Protein AF-W1U7I4-F1 (afdb_monomer_lite)

Secondary structure (DSSP, 8-state):
-------S-----S---S--HHHHHTT-S-EEEEEEHHHHTTS-HHHHHHHHHHHHHTTTS--TTEEEEEE-HHHHHHHHHHHHHHHHHHHHHHHHTTT-SEEEE--HHHHHHHHHTT-HHHHHHTTHHHHHHHHIIIIIHHHHHHHHHHHHHHHHHHHHHHHHHHHHHHHHHHHHHHHHHHHHHHHHHHHHHHHHHHHHHHHHHHHHHHHHHHHHHHHHGGGGGGT--HHHIIIIIS-HHHHHHHHHHHHHHHHHHHHHHHHHHHHHH---SSTT------TTS---------TT--GGGGG-HHHHHHHHHHHTT--SHHHHHHHHHHHHHHHHHHHHHHHHHHHHHHHHHHHHHHHHHHHHHIIIIIHHHHHHHSS-GGGHHHHHHHHHHHHHHHSS-TTTS-HHHHTT--TT-HHHHHHHHTTS--

Foldseek 3Di:
DDDDDDDLPDPPDDDDDDDDPLRVVVVDLAEEAEDALVCLVPDDLVVVLCSVCVVCVSNPDADLGYEYEHEPVVVLCVVPNVVSVVVSVVSCCVRCVRRYNYYFYFYPPLCVVCVVVVPPVSNVVRRVVVVVVCCCVRRVVVVVVVVVVVLVVVLVVVLVVVVVVLVVVVVLLVVLLVLLVVLLVVLVVLLVVLLVVLLVVLVVLLVVLLVQLLVQLVVCLLVLQVVDDPVCCCCRRNVLVVSVVVVVVSLVVSLVVLVVSLVVSLVSLADDPDPPDGPPPPPPLDPQDSDQDCPPLPSVQLCPVVLVVLLCVLSVPSPHPVSCVVCSVVNSVSSSVSSVVSSVVVSVSNSVSSSVSSVVSSCSSCPRHNQVNSCVSPHGSVCSVVVVVVSVVVVVVSPPDPVPQDPCNSVVPPPPPPVVVVVVVVVVPD

InterPro domains:
  IPR027417 P-loop containing nucleoside triphosphate hydrolase [G3DSA:3.40.50.300] (1-150)
  IPR027417 P-loop containing nucleoside triphosphate hydrolase [SSF52540] (2-174)

Sequence (430 aa):
LLVDTPGLNQNFDSLKQIGDVDSYYHKADGVIWILDGNKISSQSPNTLLRELDDGLKNVGGVRENIIGVINRVDLLRNNGGQEAIDKVYNDAVKYFGNKFTKIIPISASEAYKGISNNDKNMIEKSGIDYLRKAIEQIFLSKADIVKGKAKEQGSNKLIKETKSILNDYKKKIDYYNKMYISKEANIKSSKENLINSIKEELSTLISNYLDEVNSRVEIYVDQLSNGEGIDFIKNTIYKVNEFESTRNSFIENKKLEIKNNTDTWENLCKISEYKYIQPKANKNYLSINVSINFNNIDTSAFFTPSAQGTLMSSLGNLIGKIGFLLRKNRIKQNLMRTIRIQCEDMEKQLIGEIESIINQNYENCILKILNVTFKNVLFDVNEVENVKLSIGNLEKYIDKTPTEHTFEEIVGISGKDEYLKKRLKKKIIT

Structure (mmCIF, N/CA/C/O backbone):
data_AF-W1U7I4-F1
#
_entry.id   AF-W1U7I4-F1
#
loop_
_atom_site.group_PDB
_atom_site.id
_atom_site.type_symbol
_atom_site.label_atom_id
_atom_site.label_alt_id
_atom_site.label_comp_id
_atom_site.label_asym_id
_atom_site.label_entity_id
_atom_site.label_seq_id
_atom_site.pdbx_PDB_ins_code
_atom_site.Cartn_x
_atom_site.Cartn_y
_atom_site.Cartn_z
_atom_site.occupancy
_atom_site.B_iso_or_equiv
_atom_site.auth_seq_id
_atom_site.auth_comp_id
_atom_site.auth_asym_id
_atom_site.auth_atom_id
_atom_site.pdbx_PDB_model_num
ATOM 1 N N . LEU A 1 1 ? -44.211 -7.440 44.721 1.00 61.38 1 LEU A N 1
ATOM 2 C CA . LEU A 1 1 ? -44.678 -8.822 44.953 1.00 61.38 1 LEU A CA 1
ATOM 3 C C . LEU A 1 1 ? -44.668 -9.041 46.458 1.00 61.38 1 LEU A C 1
ATOM 5 O O . LEU A 1 1 ? -43.642 -8.755 47.059 1.00 61.38 1 LEU A O 1
ATOM 9 N N . LEU A 1 2 ? -45.790 -9.435 47.060 1.00 73.50 2 LEU A N 1
ATOM 10 C CA . LEU A 1 2 ? -45.848 -9.824 48.473 1.00 73.50 2 LEU A CA 1
ATOM 11 C C . LEU A 1 2 ? -45.813 -11.353 48.524 1.00 73.50 2 LEU A C 1
ATOM 13 O O . LEU A 1 2 ? -46.531 -11.988 47.754 1.00 73.50 2 LEU A O 1
ATOM 17 N N . VAL A 1 3 ? -44.976 -11.921 49.385 1.00 71.25 3 VAL A N 1
ATOM 18 C CA . VAL A 1 3 ? -44.897 -13.368 49.608 1.00 71.25 3 VAL A CA 1
ATOM 19 C C . VAL A 1 3 ? -45.288 -13.617 51.057 1.00 71.25 3 VAL A C 1
ATOM 21 O O . VAL A 1 3 ? -44.676 -13.038 51.951 1.00 71.25 3 VAL A O 1
ATOM 24 N N . ASP A 1 4 ? -46.324 -14.423 51.269 1.00 74.69 4 ASP A N 1
ATOM 25 C CA . ASP A 1 4 ? -46.742 -14.874 52.597 1.00 74.69 4 ASP A CA 1
ATOM 26 C C . ASP A 1 4 ? -46.095 -16.233 52.891 1.00 74.69 4 ASP A C 1
ATOM 28 O O . ASP A 1 4 ? -46.073 -17.109 52.022 1.00 74.69 4 ASP A O 1
ATOM 32 N N . THR A 1 5 ? -45.532 -16.394 54.086 1.00 65.44 5 THR A N 1
ATOM 33 C CA . THR A 1 5 ? -44.780 -17.593 54.482 1.00 65.44 5 THR A CA 1
ATOM 34 C C . THR A 1 5 ? -45.510 -18.329 55.608 1.00 65.44 5 THR A C 1
ATOM 36 O O . THR A 1 5 ? -45.958 -17.672 56.551 1.00 65.44 5 THR A O 1
ATOM 39 N N . PRO A 1 6 ? -45.593 -19.674 55.581 1.00 58.81 6 PRO A N 1
ATOM 40 C CA . PRO A 1 6 ? -46.113 -20.455 56.705 1.00 58.81 6 PRO A CA 1
ATOM 41 C C . PRO A 1 6 ? -45.360 -20.147 58.013 1.00 58.81 6 PRO A C 1
ATOM 43 O O . PRO A 1 6 ? -44.170 -19.838 57.995 1.00 58.81 6 PRO A O 1
ATOM 46 N N . GLY A 1 7 ? -46.048 -20.216 59.158 1.00 54.28 7 GLY A N 1
ATOM 47 C CA . GLY A 1 7 ? -45.454 -19.913 60.467 1.00 54.28 7 GLY A CA 1
ATOM 48 C C . GLY A 1 7 ? -44.376 -20.916 60.907 1.00 54.28 7 GLY A C 1
ATOM 49 O O . GLY A 1 7 ? -44.435 -22.089 60.552 1.00 54.28 7 GLY A O 1
ATOM 50 N N . LEU A 1 8 ? -43.439 -20.460 61.748 1.00 54.53 8 LEU A N 1
ATOM 51 C CA . LEU A 1 8 ? -42.234 -21.198 62.177 1.00 54.53 8 LEU A CA 1
ATOM 52 C C . LEU A 1 8 ? -42.496 -22.522 62.929 1.00 54.53 8 LEU A C 1
ATOM 54 O O . LEU A 1 8 ? -41.610 -23.364 62.989 1.00 54.53 8 LEU A O 1
ATOM 58 N N . ASN A 1 9 ? -43.705 -22.737 63.461 1.00 43.84 9 ASN A N 1
ATOM 59 C CA . ASN A 1 9 ? -44.070 -23.930 64.240 1.00 43.84 9 ASN A CA 1
ATOM 60 C C . ASN A 1 9 ? -44.932 -24.923 63.442 1.00 43.84 9 ASN A C 1
ATOM 62 O O . ASN A 1 9 ? -45.977 -25.371 63.917 1.00 43.84 9 ASN A O 1
ATOM 66 N N . GLN A 1 10 ? -44.505 -25.276 62.231 1.00 38.62 10 GLN A N 1
ATOM 67 C CA . GLN A 1 10 ? -44.947 -26.517 61.594 1.00 38.62 10 GLN A CA 1
ATOM 68 C C . GLN A 1 10 ? -43.836 -27.549 61.785 1.00 38.62 10 GLN A C 1
ATOM 70 O O . GLN A 1 10 ? -42.788 -27.462 61.153 1.00 38.62 10 GLN A O 1
ATOM 75 N N . ASN A 1 11 ? -44.042 -28.490 62.712 1.00 34.09 11 ASN A N 1
ATOM 76 C CA . ASN A 1 11 ? -43.154 -29.634 62.899 1.00 34.09 11 ASN A CA 1
ATOM 77 C C . ASN A 1 11 ? -43.012 -30.369 61.558 1.00 34.09 11 ASN A C 1
ATOM 79 O O . ASN A 1 11 ? -43.956 -31.008 61.095 1.00 34.09 11 ASN A O 1
ATOM 83 N N . PHE A 1 12 ? -41.835 -30.251 60.943 1.00 33.47 12 PHE A N 1
ATOM 84 C CA . PHE A 1 12 ? -41.441 -30.967 59.736 1.00 33.47 12 PHE A CA 1
ATOM 85 C C . PHE A 1 12 ? -41.155 -32.432 60.075 1.00 33.47 12 PHE A C 1
ATOM 87 O O . PHE A 1 12 ? -40.003 -32.853 60.128 1.00 33.47 12 PHE A O 1
ATOM 94 N N . ASP A 1 13 ? -42.214 -33.211 60.281 1.00 32.53 13 ASP A N 1
ATOM 95 C CA . ASP A 1 13 ? -42.150 -34.649 60.060 1.00 32.53 13 ASP A CA 1
ATOM 96 C C . ASP A 1 13 ? -42.811 -34.967 58.722 1.00 32.53 13 ASP A C 1
ATOM 98 O O . ASP A 1 13 ? -44.011 -34.797 58.520 1.00 32.53 13 ASP A O 1
ATOM 102 N N . SER A 1 14 ? -41.974 -35.475 57.821 1.00 31.88 14 SER A N 1
ATOM 103 C CA . SER A 1 14 ? -42.287 -36.052 56.516 1.00 31.88 14 SER A CA 1
ATOM 104 C C . SER A 1 14 ? -42.722 -35.093 55.394 1.00 31.88 14 SER A C 1
ATOM 106 O O . SER A 1 14 ? -43.727 -34.400 55.452 1.00 31.88 14 SER A O 1
ATOM 108 N N . LEU A 1 15 ? -41.962 -35.201 54.297 1.00 29.47 15 LEU A N 1
ATOM 109 C CA . LEU A 1 15 ? -42.194 -34.687 52.943 1.00 29.47 15 LEU A CA 1
ATOM 110 C C . LEU A 1 15 ? -41.651 -33.282 52.647 1.00 29.47 15 LEU A C 1
ATOM 112 O O . LEU A 1 15 ? -42.245 -32.250 52.930 1.00 29.47 15 LEU A O 1
ATOM 116 N N . LYS A 1 16 ? -40.518 -33.302 51.931 1.00 38.47 16 LYS A N 1
ATOM 117 C CA . LYS A 1 16 ? -40.049 -32.269 51.004 1.00 38.47 16 LYS A CA 1
ATOM 118 C C . LYS A 1 16 ? -41.222 -31.693 50.196 1.00 38.47 16 LYS A C 1
ATOM 120 O O . LYS A 1 16 ? -41.529 -32.207 49.122 1.00 38.47 16 LYS A O 1
ATOM 125 N N . GLN A 1 17 ? -41.828 -30.606 50.657 1.00 32.44 17 GLN A N 1
ATOM 126 C CA . GLN A 1 17 ? -42.647 -29.742 49.818 1.00 32.44 17 GLN A CA 1
ATOM 127 C C . GLN A 1 17 ? -42.451 -28.269 50.194 1.00 32.44 17 GLN A C 1
ATOM 129 O O . GLN A 1 17 ? -42.859 -27.808 51.247 1.00 32.44 17 GLN A O 1
ATOM 134 N N . ILE A 1 18 ? -41.871 -27.564 49.216 1.00 35.06 18 ILE A N 1
ATOM 135 C CA . ILE A 1 18 ? -42.146 -26.175 48.835 1.00 35.06 18 ILE A CA 1
ATOM 136 C C . ILE A 1 18 ? -41.543 -25.095 49.748 1.00 35.06 18 ILE A C 1
ATOM 138 O O . ILE A 1 18 ? -42.190 -24.554 50.631 1.00 35.06 18 ILE A O 1
ATOM 142 N N . GLY A 1 19 ? -40.322 -24.689 49.383 1.00 40.84 19 GLY A N 1
ATOM 143 C CA . GLY A 1 19 ? -39.802 -23.341 49.622 1.00 40.84 19 GLY A CA 1
ATOM 144 C C . GLY A 1 19 ? -39.483 -23.036 51.077 1.00 40.84 19 GLY A C 1
ATOM 145 O O . GLY A 1 19 ? -40.225 -22.316 51.732 1.00 40.84 19 GLY A O 1
ATOM 146 N N . ASP A 1 20 ? -38.341 -23.544 51.532 1.00 49.66 20 ASP A N 1
ATOM 147 C CA . ASP A 1 20 ? -37.724 -23.193 52.809 1.00 49.66 20 ASP A CA 1
ATOM 148 C C . ASP A 1 20 ? -37.767 -21.670 53.029 1.00 49.66 20 ASP A C 1
ATOM 150 O O . ASP A 1 20 ? -37.500 -20.910 52.086 1.00 49.66 20 ASP A O 1
ATOM 154 N N . VAL A 1 21 ? -38.113 -21.215 54.237 1.00 50.75 21 VAL A N 1
ATOM 155 C CA . VAL A 1 21 ? -38.202 -19.783 54.609 1.00 50.75 21 VAL A CA 1
ATOM 156 C C . VAL A 1 21 ? -36.914 -19.037 54.214 1.00 50.75 21 VAL A C 1
ATOM 158 O O . VAL A 1 21 ? -36.960 -17.900 53.730 1.00 50.75 21 VAL A O 1
ATOM 161 N N . ASP A 1 22 ? -35.785 -19.744 54.270 1.00 53.12 22 ASP A N 1
ATOM 162 C CA . ASP A 1 22 ? -34.451 -19.330 53.829 1.00 53.12 22 ASP A CA 1
ATOM 163 C C . ASP A 1 22 ? -34.396 -18.895 52.348 1.00 53.12 22 ASP A C 1
ATOM 165 O O . ASP A 1 22 ? -33.741 -17.913 51.983 1.00 53.12 22 ASP A O 1
ATOM 169 N N . SER A 1 23 ? -35.132 -19.574 51.463 1.00 52.94 23 SER A N 1
ATOM 170 C CA . SER A 1 23 ? -35.111 -19.328 50.013 1.00 52.94 23 SER A CA 1
ATOM 171 C C . SER A 1 23 ? -35.822 -18.034 49.592 1.00 52.94 23 SER A C 1
ATOM 173 O O . SER A 1 23 ? -35.445 -17.420 48.584 1.00 52.94 23 SER A O 1
ATOM 175 N N . TYR A 1 24 ? -36.820 -17.598 50.367 1.00 58.03 24 TYR A N 1
ATOM 176 C CA . TYR A 1 24 ? -37.555 -16.351 50.139 1.00 58.03 24 TYR A CA 1
ATOM 177 C C . TYR A 1 24 ? -36.864 -15.162 50.794 1.00 58.03 24 TYR A C 1
ATOM 179 O O . TYR A 1 24 ? -36.788 -14.083 50.202 1.00 58.03 24 TYR A O 1
ATOM 187 N N . TYR A 1 25 ? -36.291 -15.374 51.977 1.00 57.78 25 TYR A N 1
ATOM 188 C CA . TYR A 1 25 ? -35.641 -14.318 52.736 1.00 57.78 25 TYR A CA 1
ATOM 189 C C . TYR A 1 25 ? -34.418 -13.732 52.011 1.00 57.78 25 TYR A C 1
ATOM 191 O O . TYR A 1 25 ? -34.221 -12.516 51.995 1.00 57.78 25 TYR A O 1
ATOM 199 N N . HIS A 1 26 ? -33.612 -14.561 51.333 1.00 57.84 26 HIS A N 1
ATOM 200 C CA . HIS A 1 26 ? -32.453 -14.071 50.576 1.00 57.84 26 HIS A CA 1
ATOM 201 C C . HIS A 1 26 ? -32.812 -13.240 49.336 1.00 57.84 26 HIS A C 1
ATOM 203 O O . HIS A 1 26 ? -31.989 -12.432 48.902 1.00 57.84 26 HIS A O 1
ATOM 209 N N . LYS A 1 27 ? -34.019 -13.414 48.784 1.00 58.88 27 LYS A N 1
ATOM 210 C CA . LYS A 1 27 ? -34.486 -12.744 47.558 1.00 58.88 27 LYS A CA 1
ATOM 211 C C . LYS A 1 27 ? -35.361 -11.515 47.824 1.00 58.88 27 LYS A C 1
ATOM 213 O O . LYS A 1 27 ? -35.691 -10.807 46.878 1.00 58.88 27 LYS A O 1
ATOM 218 N N . ALA A 1 28 ? -35.763 -11.279 49.072 1.00 67.19 28 ALA A N 1
ATOM 219 C CA . ALA A 1 28 ? -36.677 -10.201 49.425 1.00 67.19 28 ALA A CA 1
ATOM 220 C C . ALA A 1 28 ? -35.959 -8.845 49.559 1.00 67.19 28 ALA A C 1
ATOM 222 O O . ALA A 1 28 ? -34.928 -8.734 50.227 1.00 67.19 28 ALA A O 1
ATOM 223 N N . ASP A 1 29 ? -36.554 -7.794 48.982 1.00 68.06 29 ASP A N 1
ATOM 224 C CA . ASP A 1 29 ? -36.101 -6.401 49.142 1.00 68.06 29 ASP A CA 1
ATOM 225 C C . ASP A 1 29 ? -36.260 -5.903 50.599 1.00 68.06 29 ASP A C 1
ATOM 227 O O . ASP A 1 29 ? -35.503 -5.053 51.072 1.00 68.06 29 ASP A O 1
ATOM 231 N N . GLY A 1 30 ? -37.210 -6.476 51.345 1.00 76.56 30 GLY A N 1
ATOM 232 C CA . GLY A 1 30 ? -37.460 -6.207 52.759 1.00 76.56 30 GLY A CA 1
ATOM 233 C C . GLY A 1 30 ? -38.362 -7.267 53.387 1.00 76.56 30 GLY A C 1
ATOM 234 O O . GLY A 1 30 ? -39.098 -7.953 52.678 1.00 76.56 30 GLY A O 1
ATOM 235 N N . VAL A 1 31 ? -38.297 -7.409 54.712 1.00 79.31 31 VAL A N 1
ATOM 236 C CA . VAL A 1 31 ? -39.039 -8.433 55.467 1.00 79.31 31 VAL A CA 1
ATOM 237 C C . VAL A 1 31 ? -39.907 -7.769 56.532 1.00 79.31 31 VAL A C 1
ATOM 239 O O . VAL A 1 31 ? -39.433 -6.933 57.301 1.00 79.31 31 VAL A O 1
ATOM 242 N N . ILE A 1 32 ? -41.185 -8.146 56.589 1.00 85.38 32 ILE A N 1
ATOM 243 C CA . ILE A 1 32 ? -42.098 -7.760 57.670 1.00 85.38 32 ILE A CA 1
ATOM 244 C C . ILE A 1 32 ? -42.230 -8.958 58.600 1.00 85.38 32 ILE A C 1
ATOM 246 O O . ILE A 1 32 ? -42.748 -9.998 58.202 1.00 85.38 32 ILE A O 1
ATOM 250 N N . TRP A 1 33 ? -41.768 -8.808 59.835 1.00 82.81 33 TRP A N 1
ATOM 251 C CA . TRP A 1 33 ? -41.796 -9.870 60.828 1.00 82.81 33 TRP A CA 1
ATOM 252 C C . TRP A 1 33 ? -42.932 -9.644 61.821 1.00 82.81 33 TRP A C 1
ATOM 254 O O . TRP A 1 33 ? -42.900 -8.685 62.590 1.00 82.81 33 TRP A O 1
ATOM 264 N N . ILE A 1 34 ? -43.941 -10.514 61.820 1.00 84.81 34 ILE A N 1
ATOM 265 C CA . ILE A 1 34 ? -45.135 -10.347 62.656 1.00 84.81 34 ILE A CA 1
ATOM 266 C C . ILE A 1 34 ? -44.937 -11.046 64.005 1.00 84.81 34 ILE A C 1
ATOM 268 O O . ILE A 1 34 ? -44.731 -12.254 64.075 1.00 84.81 34 ILE A O 1
ATOM 272 N N . LEU A 1 35 ? -45.054 -10.277 65.083 1.00 82.88 35 LEU A N 1
ATOM 273 C CA . LEU A 1 35 ? -45.040 -10.727 66.469 1.00 82.88 35 LEU A CA 1
ATOM 274 C C . LEU A 1 35 ? -46.443 -10.589 67.063 1.00 82.88 35 LEU A C 1
ATOM 276 O O . LEU A 1 35 ? -47.118 -9.587 66.842 1.00 82.88 35 LEU A O 1
ATOM 280 N N . ASP A 1 36 ? -46.889 -11.566 67.845 1.00 80.25 36 ASP A N 1
ATOM 281 C CA . ASP A 1 36 ? -48.154 -11.457 68.578 1.00 80.25 36 ASP A CA 1
ATOM 282 C C . ASP A 1 36 ? -47.921 -10.721 69.907 1.00 80.25 36 ASP A C 1
ATOM 284 O O . ASP A 1 36 ? -47.208 -11.221 70.783 1.00 80.25 36 ASP A O 1
ATOM 288 N N . GLY A 1 37 ? -48.537 -9.546 70.069 1.00 75.00 37 GLY A N 1
ATOM 289 C CA . GLY A 1 37 ? -48.407 -8.731 71.276 1.00 75.00 37 GLY A CA 1
ATOM 290 C C . GLY A 1 37 ? -48.833 -9.451 72.559 1.00 75.00 37 GLY A C 1
ATOM 291 O O . GLY A 1 37 ? -48.194 -9.273 73.595 1.00 75.00 37 GLY A O 1
ATOM 292 N N . ASN A 1 38 ? -49.832 -10.339 72.489 1.00 72.50 38 ASN A N 1
ATOM 293 C CA . ASN A 1 38 ? -50.279 -11.120 73.648 1.00 72.50 38 ASN A CA 1
ATOM 294 C C . ASN A 1 38 ? -49.277 -12.220 74.034 1.00 72.50 38 ASN A C 1
ATOM 296 O O . ASN A 1 38 ? -49.175 -12.589 75.209 1.00 72.50 38 ASN A O 1
ATOM 300 N N . LYS A 1 39 ? -48.523 -12.760 73.066 1.00 71.19 39 LYS A N 1
ATOM 301 C CA . LYS A 1 39 ? -47.476 -13.761 73.339 1.00 71.19 39 LYS A CA 1
ATOM 302 C C . LYS A 1 39 ? -46.253 -13.129 73.990 1.00 71.19 39 LYS A C 1
ATOM 304 O O . LYS A 1 39 ? -45.729 -13.694 74.945 1.00 71.19 39 LYS A O 1
ATOM 309 N N . ILE A 1 40 ? -45.861 -11.932 73.546 1.00 69.38 40 ILE A N 1
ATOM 310 C CA . ILE A 1 40 ? -44.779 -11.163 74.183 1.00 69.38 40 ILE A CA 1
ATOM 311 C C . ILE A 1 40 ? -45.111 -10.887 75.657 1.00 69.38 40 ILE A C 1
ATOM 313 O O . ILE A 1 40 ? -44.241 -11.019 76.509 1.00 69.38 40 ILE A O 1
ATOM 317 N N . SER A 1 41 ? -46.375 -10.587 75.980 1.00 62.41 41 SER A N 1
ATOM 318 C CA . SER A 1 41 ? -46.791 -10.352 77.369 1.00 62.41 41 SER A CA 1
ATOM 319 C C . SER A 1 41 ? -46.895 -11.607 78.249 1.00 62.41 41 SER A C 1
ATOM 321 O O . SER A 1 41 ? -46.997 -11.463 79.465 1.00 62.41 41 SER A O 1
ATOM 323 N N . SER A 1 42 ? -46.923 -12.818 77.670 1.00 57.41 42 SER A N 1
ATOM 324 C CA . SER A 1 42 ? -47.275 -14.061 78.388 1.00 57.41 42 SER A CA 1
ATOM 325 C C . SER A 1 42 ? -46.204 -15.160 78.396 1.00 57.41 42 SER A C 1
ATOM 327 O O . SER A 1 42 ? -46.275 -16.050 79.242 1.00 57.41 42 SER A O 1
ATOM 329 N N . GLN A 1 43 ? -45.212 -15.131 77.501 1.00 59.28 43 GLN A N 1
ATOM 330 C CA . GLN A 1 43 ? -44.158 -16.152 77.426 1.00 59.28 43 GLN A CA 1
ATOM 331 C C . GLN A 1 43 ? -42.837 -15.705 78.064 1.00 59.28 43 GLN A C 1
ATOM 333 O O . GLN A 1 43 ? -42.531 -14.518 78.153 1.00 59.28 43 GLN A O 1
ATOM 338 N N . SER A 1 44 ? -42.016 -16.680 78.480 1.00 56.62 44 SER A N 1
ATOM 339 C CA . SER A 1 44 ? -40.659 -16.394 78.950 1.00 56.62 44 SER A CA 1
ATOM 340 C C . SER A 1 44 ? -39.811 -15.836 77.789 1.00 56.62 44 SER A C 1
ATOM 342 O O . SER A 1 44 ? -39.791 -16.451 76.716 1.00 56.62 44 SER A O 1
ATOM 344 N N . PRO A 1 45 ? -39.090 -14.714 77.972 1.00 56.66 45 PRO A N 1
ATOM 345 C CA . PRO A 1 45 ? -38.325 -14.060 76.906 1.00 56.66 45 PRO A CA 1
ATOM 346 C C . PRO A 1 45 ? -37.358 -14.993 76.168 1.00 56.66 45 PRO A C 1
ATOM 348 O O . PRO A 1 45 ? -37.168 -14.866 74.964 1.00 56.66 45 PRO A O 1
ATOM 351 N N . ASN A 1 46 ? -36.802 -15.981 76.872 1.00 55.41 46 ASN A N 1
ATOM 352 C CA . ASN A 1 46 ? -35.830 -16.933 76.335 1.00 55.41 46 ASN A CA 1
ATOM 353 C C . ASN A 1 46 ? -36.404 -17.851 75.244 1.00 55.41 46 ASN A C 1
ATOM 355 O O . ASN A 1 46 ? -35.662 -18.266 74.359 1.00 55.41 46 ASN A O 1
ATOM 359 N N . THR A 1 47 ? -37.699 -18.178 75.283 1.00 62.06 47 THR A N 1
ATOM 360 C CA . THR A 1 47 ? -38.321 -19.066 74.285 1.00 62.06 47 THR A CA 1
ATOM 361 C C . THR A 1 47 ? -38.566 -18.325 72.971 1.00 62.06 47 THR A C 1
ATOM 363 O O . THR A 1 47 ? -38.190 -18.819 71.913 1.00 62.06 47 THR A O 1
ATOM 366 N N . LEU A 1 48 ? -39.095 -17.099 73.054 1.00 61.72 48 LEU A N 1
ATOM 367 C CA . LEU A 1 48 ? -39.311 -16.208 71.906 1.00 61.72 48 LEU A CA 1
ATOM 368 C C . LEU A 1 48 ? -37.990 -15.762 71.264 1.00 61.72 48 LEU A C 1
ATOM 370 O O . LEU A 1 48 ? -37.884 -15.691 70.042 1.00 61.72 48 LEU A O 1
ATOM 374 N N . LEU A 1 49 ? -36.970 -15.489 72.087 1.00 60.19 49 LEU A N 1
ATOM 375 C CA . LEU A 1 49 ? -35.618 -15.181 71.621 1.00 60.19 49 LEU A CA 1
ATOM 376 C C . LEU A 1 49 ? -34.990 -16.361 70.881 1.00 60.19 49 LEU A C 1
ATOM 378 O O . LEU A 1 49 ? -34.349 -16.140 69.862 1.00 60.19 49 LEU A O 1
ATOM 382 N N . ARG A 1 50 ? -35.193 -17.598 71.354 1.00 62.72 50 ARG A N 1
ATOM 383 C CA . ARG A 1 50 ? -34.647 -18.794 70.703 1.00 62.72 50 ARG A CA 1
ATOM 384 C C . ARG A 1 50 ? -35.329 -19.085 69.367 1.00 62.72 50 ARG A C 1
ATOM 386 O O . ARG A 1 50 ? -34.625 -19.316 68.399 1.00 62.72 50 ARG A O 1
ATOM 393 N N . GLU A 1 51 ? -36.658 -18.993 69.284 1.00 63.69 51 GLU A N 1
ATOM 394 C CA . GLU A 1 51 ? -37.390 -19.145 68.010 1.00 63.69 51 GLU A CA 1
ATOM 395 C C . GLU A 1 51 ? -36.962 -18.089 66.974 1.00 63.69 51 GLU A C 1
ATOM 397 O O . GLU A 1 51 ? -36.779 -18.400 65.796 1.00 63.69 51 GLU A O 1
ATOM 402 N N . LEU A 1 52 ? -36.749 -16.844 67.414 1.00 63.94 52 LEU A N 1
ATOM 403 C CA . LEU A 1 52 ? -36.264 -15.771 66.550 1.00 63.94 52 LEU A CA 1
ATOM 404 C C . LEU A 1 52 ? -34.790 -15.961 66.159 1.00 63.94 52 LEU A C 1
ATOM 406 O O . LEU A 1 52 ? -34.447 -15.791 64.994 1.00 63.94 52 LEU A O 1
ATOM 410 N N . ASP A 1 53 ? -33.911 -16.294 67.106 1.00 62.72 53 ASP A N 1
ATOM 411 C CA . ASP A 1 53 ? -32.492 -16.522 66.825 1.00 62.72 53 ASP A CA 1
ATOM 412 C C . ASP A 1 53 ? -32.283 -17.756 65.948 1.00 62.72 53 ASP A C 1
ATOM 414 O O . ASP A 1 53 ? -31.423 -17.706 65.080 1.00 62.72 53 ASP A O 1
ATOM 418 N N . ASP A 1 54 ? -33.056 -18.828 66.110 1.00 64.12 54 ASP A N 1
ATOM 419 C CA . ASP A 1 54 ? -32.976 -20.011 65.248 1.00 64.12 54 ASP A CA 1
ATOM 420 C C . ASP A 1 54 ? -33.466 -19.682 63.826 1.00 64.12 54 ASP A C 1
ATOM 422 O O . ASP A 1 54 ? -32.802 -20.035 62.851 1.00 64.12 54 ASP A O 1
ATOM 426 N N . GLY A 1 55 ? -34.540 -18.891 63.696 1.00 62.03 55 GLY A N 1
ATOM 427 C CA . GLY A 1 55 ? -35.005 -18.371 62.406 1.00 62.03 55 GLY A CA 1
ATOM 428 C C . GLY A 1 55 ? -34.062 -17.352 61.745 1.00 62.03 55 GLY A C 1
ATOM 429 O O . GLY A 1 55 ? -34.074 -17.218 60.527 1.00 62.03 55 GLY A O 1
ATOM 430 N N . LEU A 1 56 ? -33.227 -16.637 62.513 1.00 58.03 56 LEU A N 1
ATOM 431 C CA . LEU A 1 56 ? -32.275 -15.635 61.997 1.00 58.03 56 LEU A CA 1
ATOM 432 C C . LEU A 1 56 ? -30.837 -16.170 61.825 1.00 58.03 56 LEU A C 1
ATOM 434 O O . LEU A 1 56 ? -30.089 -15.645 60.995 1.00 58.03 56 LEU A O 1
ATOM 438 N N . LYS A 1 57 ? -30.424 -17.196 62.585 1.00 55.12 57 LYS A N 1
ATOM 439 C CA . LYS A 1 57 ? -29.088 -17.828 62.517 1.00 55.12 57 LYS A CA 1
ATOM 440 C C . LYS A 1 57 ? -28.849 -18.527 61.185 1.00 55.12 57 LYS A C 1
ATOM 442 O O . LYS A 1 57 ? -27.739 -18.437 60.665 1.00 55.12 57 LYS A O 1
ATOM 447 N N . ASN A 1 58 ? -29.879 -19.144 60.610 1.00 48.97 58 ASN A N 1
ATOM 448 C CA . ASN A 1 58 ? -29.793 -19.808 59.304 1.00 48.97 58 ASN A CA 1
ATOM 449 C C . ASN A 1 58 ? -29.647 -18.819 58.131 1.00 48.97 58 ASN A C 1
ATOM 451 O O . ASN A 1 58 ? -29.326 -19.219 57.018 1.00 48.97 58 ASN A O 1
ATOM 455 N N . VAL A 1 59 ? -29.807 -17.512 58.383 1.00 48.81 59 VAL A N 1
ATOM 456 C CA . VAL A 1 59 ? -30.024 -16.500 57.337 1.00 48.81 59 VAL A CA 1
ATOM 457 C C . VAL A 1 59 ? -28.910 -15.436 57.261 1.00 48.81 59 VAL A C 1
ATOM 459 O O . VAL A 1 59 ? -28.992 -14.458 56.513 1.00 48.81 59 VAL A O 1
ATOM 462 N N . GLY A 1 60 ? -27.796 -15.648 57.972 1.00 42.00 60 GLY A N 1
ATOM 463 C CA . GLY A 1 60 ? -26.555 -14.889 57.760 1.00 42.00 60 GLY A CA 1
ATOM 464 C C . GLY A 1 60 ? -26.520 -13.478 58.364 1.00 42.00 60 GLY A C 1
ATOM 465 O O . GLY A 1 60 ? -25.804 -12.618 57.853 1.00 42.00 60 GLY A O 1
ATOM 466 N N . GLY A 1 61 ? -27.248 -13.238 59.460 1.00 49.88 61 GLY A N 1
ATOM 467 C CA . GLY A 1 61 ? -27.093 -12.045 60.304 1.00 49.88 61 GLY A CA 1
ATOM 468 C C . GLY A 1 61 ? -28.166 -10.958 60.147 1.00 49.88 61 GLY A C 1
ATOM 469 O O . GLY A 1 61 ? -29.077 -11.041 59.325 1.00 49.88 61 GLY A O 1
ATOM 470 N N . VAL A 1 62 ? -28.062 -9.928 60.995 1.00 50.50 62 VAL A N 1
ATOM 471 C CA . VAL A 1 62 ? -28.998 -8.793 61.079 1.00 50.50 62 VAL A CA 1
ATOM 472 C C . VAL A 1 62 ? -28.879 -7.931 59.821 1.00 50.50 62 VAL A C 1
ATOM 474 O O . VAL A 1 62 ? -27.852 -7.293 59.598 1.00 50.50 62 VAL A O 1
ATOM 477 N N . ARG A 1 63 ? -29.932 -7.888 58.999 1.00 55.75 63 ARG A N 1
ATOM 478 C CA . ARG A 1 63 ? -30.024 -6.969 57.856 1.00 55.75 63 ARG A CA 1
ATOM 479 C C . ARG A 1 63 ? -30.772 -5.693 58.246 1.00 55.75 63 ARG A C 1
ATOM 481 O O . ARG A 1 63 ? -31.751 -5.730 58.985 1.00 55.75 63 ARG A O 1
ATOM 488 N N . GLU A 1 64 ? -30.375 -4.563 57.665 1.00 61.75 64 GLU A N 1
ATOM 489 C CA . GLU A 1 64 ? -31.031 -3.254 57.834 1.00 61.75 64 GLU A CA 1
ATOM 490 C C . GLU A 1 64 ? -32.359 -3.102 57.048 1.00 61.75 64 GLU A C 1
ATOM 492 O O . GLU A 1 64 ? -32.695 -2.000 56.588 1.00 61.75 64 GLU A O 1
ATOM 497 N N . ASN A 1 65 ? -33.074 -4.204 56.803 1.00 70.19 65 ASN A N 1
ATOM 498 C CA . ASN A 1 65 ? -34.294 -4.239 55.994 1.00 70.19 65 ASN A CA 1
ATOM 499 C C . ASN A 1 65 ? -35.412 -5.115 56.592 1.00 70.19 65 ASN A C 1
ATOM 501 O O . ASN A 1 65 ? -36.285 -5.577 55.857 1.00 70.19 65 ASN A O 1
ATOM 505 N N . ILE A 1 66 ? -35.411 -5.325 57.914 1.00 79.94 66 ILE A N 1
ATOM 506 C CA . ILE A 1 66 ? -36.469 -6.063 58.622 1.00 79.94 66 ILE A CA 1
ATOM 507 C C . ILE A 1 66 ? -37.271 -5.096 59.493 1.00 79.94 66 ILE A C 1
ATOM 509 O O . ILE A 1 66 ? -36.702 -4.371 60.313 1.00 79.94 66 ILE A O 1
ATOM 513 N N . ILE A 1 67 ? -38.594 -5.103 59.347 1.00 86.69 67 ILE A N 1
ATOM 514 C CA . ILE A 1 67 ? -39.519 -4.359 60.207 1.00 86.69 67 ILE A CA 1
ATOM 515 C C . ILE A 1 67 ? -40.231 -5.357 61.119 1.00 86.69 67 ILE A C 1
ATOM 517 O O . ILE A 1 67 ? -40.969 -6.213 60.636 1.00 86.69 67 ILE A O 1
ATOM 521 N N . GLY A 1 68 ? -40.033 -5.233 62.429 1.00 87.12 68 GLY A N 1
ATOM 522 C CA . GLY A 1 68 ? -40.796 -5.969 63.433 1.00 87.12 68 GLY A CA 1
ATOM 523 C C . GLY A 1 68 ? -42.174 -5.339 63.620 1.00 87.12 68 GLY A C 1
ATOM 524 O O . GLY A 1 68 ? -42.296 -4.125 63.774 1.00 87.12 68 GLY A O 1
ATOM 525 N N . VAL A 1 69 ? -43.224 -6.147 63.610 1.00 91.19 69 VAL A N 1
ATOM 526 C CA . VAL A 1 69 ? -44.612 -5.694 63.703 1.00 91.19 69 VAL A CA 1
ATOM 527 C C . VAL A 1 69 ? -45.289 -6.395 64.864 1.00 91.19 69 VAL A C 1
ATOM 529 O O . VAL A 1 69 ? -45.562 -7.586 64.789 1.00 91.19 69 VAL A O 1
ATOM 532 N N . ILE A 1 70 ? -45.587 -5.659 65.932 1.00 90.12 70 ILE A N 1
ATOM 533 C CA . ILE A 1 70 ? -46.332 -6.193 67.076 1.00 90.12 70 ILE A CA 1
ATOM 534 C C . ILE A 1 70 ? -47.814 -6.091 66.734 1.00 90.12 70 ILE A C 1
ATOM 536 O O . ILE A 1 70 ? -48.387 -5.008 66.782 1.00 90.12 70 ILE A O 1
ATOM 540 N N . ASN A 1 71 ? -48.429 -7.198 66.342 1.00 88.38 71 ASN A N 1
ATOM 541 C CA . ASN A 1 71 ? -49.835 -7.256 65.968 1.00 88.38 71 ASN A CA 1
ATOM 542 C C . ASN A 1 71 ? -50.732 -7.541 67.188 1.00 88.38 71 ASN A C 1
ATOM 544 O O . ASN A 1 71 ? -50.259 -8.004 68.227 1.00 88.38 71 ASN A O 1
ATOM 548 N N . ARG A 1 72 ? -52.044 -7.322 67.028 1.00 88.06 72 ARG A N 1
ATOM 549 C CA . ARG A 1 72 ? -53.098 -7.529 68.045 1.00 88.06 72 ARG A CA 1
ATOM 550 C C . ARG A 1 72 ? -53.039 -6.568 69.235 1.00 88.06 72 ARG A C 1
ATOM 552 O O . ARG A 1 72 ? -53.495 -6.892 70.331 1.00 88.06 72 ARG A O 1
ATOM 559 N N . VAL A 1 73 ? -52.521 -5.358 69.028 1.00 88.38 73 VAL A N 1
ATOM 560 C CA . VAL A 1 73 ? -52.448 -4.333 70.088 1.00 88.38 73 VAL A CA 1
ATOM 561 C C . VAL A 1 73 ? -53.826 -3.867 70.560 1.00 88.38 73 VAL A C 1
ATOM 563 O O . VAL A 1 73 ? -53.939 -3.335 71.657 1.00 88.38 73 VAL A O 1
ATOM 566 N N . ASP A 1 74 ? -54.883 -4.095 69.777 1.00 87.62 74 ASP A N 1
ATOM 567 C CA . ASP A 1 74 ? -56.267 -3.877 70.199 1.00 87.62 74 ASP A CA 1
ATOM 568 C C . ASP A 1 74 ? -56.632 -4.721 71.425 1.00 87.62 74 ASP A C 1
ATOM 570 O O . ASP A 1 74 ? -57.280 -4.216 72.339 1.00 87.62 74 ASP A O 1
ATOM 574 N N . LEU A 1 75 ? -56.146 -5.963 71.498 1.00 86.12 75 LEU A N 1
ATOM 575 C CA . LEU A 1 75 ? -56.386 -6.848 72.638 1.00 86.12 75 LEU A CA 1
ATOM 576 C C . LEU A 1 75 ? -55.619 -6.386 73.882 1.00 86.12 75 LEU A C 1
ATOM 578 O O . LEU A 1 75 ? -56.176 -6.377 74.977 1.00 86.12 75 LEU A O 1
ATOM 582 N N . LEU A 1 76 ? -54.376 -5.931 73.708 1.00 84.88 76 LEU A N 1
ATOM 583 C CA . LEU A 1 76 ? -53.584 -5.338 74.791 1.00 84.88 76 LEU A CA 1
ATOM 584 C C . LEU A 1 76 ? -54.250 -4.068 75.330 1.00 84.88 76 LEU A C 1
ATOM 586 O O . LEU A 1 76 ? -54.384 -3.899 76.541 1.00 84.88 76 LEU A O 1
ATOM 590 N N . ARG A 1 77 ? -54.736 -3.214 74.423 1.00 88.75 77 ARG A N 1
ATOM 591 C CA . ARG A 1 77 ? -55.426 -1.970 74.770 1.00 88.75 77 ARG A CA 1
ATOM 592 C C . ARG A 1 77 ? -56.691 -2.224 75.577 1.00 88.75 77 ARG A C 1
ATOM 594 O O . ARG A 1 77 ? -56.948 -1.514 76.542 1.00 88.75 77 ARG A O 1
ATOM 601 N N . ASN A 1 78 ? -57.465 -3.232 75.183 1.00 84.44 78 ASN A N 1
ATOM 602 C CA . ASN A 1 78 ? -58.711 -3.585 75.858 1.00 84.44 78 ASN A CA 1
ATOM 603 C C . ASN A 1 78 ? -58.469 -4.179 77.255 1.00 84.44 78 ASN A C 1
ATOM 605 O O . ASN A 1 78 ? -59.305 -4.001 78.133 1.00 84.44 78 ASN A O 1
ATOM 609 N N . ASN A 1 79 ? -57.331 -4.849 77.467 1.00 79.00 79 ASN A N 1
ATOM 610 C CA . ASN A 1 79 ? -57.021 -5.540 78.721 1.00 79.00 79 ASN A CA 1
ATOM 611 C C . ASN A 1 79 ? -56.209 -4.698 79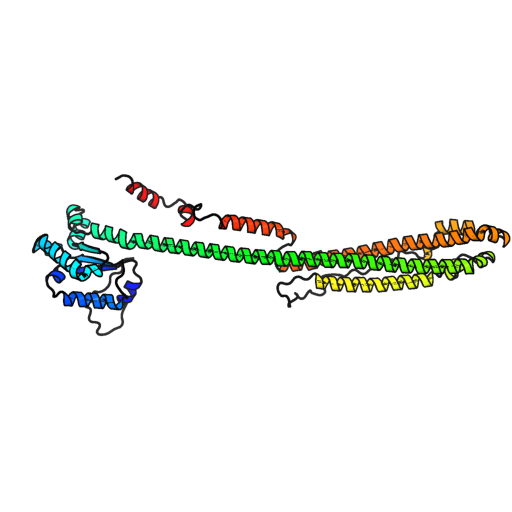.720 1.00 79.00 79 ASN A C 1
ATOM 613 O O . ASN A 1 79 ? -56.241 -4.987 80.913 1.00 79.00 79 ASN A O 1
ATOM 617 N N . GLY A 1 80 ? -55.471 -3.682 79.264 1.00 77.25 80 GLY A N 1
ATOM 618 C CA . GLY A 1 80 ? -54.591 -2.892 80.136 1.00 77.25 80 GLY A CA 1
ATOM 619 C C . GLY A 1 80 ? -54.232 -1.502 79.611 1.00 77.25 80 GLY A C 1
ATOM 620 O O . GLY A 1 80 ? -53.233 -0.926 80.034 1.00 77.25 80 GLY A O 1
ATOM 621 N N . GLY A 1 81 ? -55.021 -0.958 78.680 1.00 86.25 81 GLY A N 1
ATOM 622 C CA . GLY A 1 81 ? -54.845 0.401 78.171 1.00 86.25 81 GLY A CA 1
ATOM 623 C C . GLY A 1 81 ? -53.530 0.621 77.417 1.00 86.25 81 GLY A C 1
ATOM 624 O O . GLY A 1 81 ? -52.939 -0.305 76.859 1.00 86.25 81 GLY A O 1
ATOM 625 N N . GLN A 1 82 ? -53.084 1.878 77.370 1.00 84.19 82 GLN A N 1
ATOM 626 C CA . GLN A 1 82 ? -51.847 2.261 76.683 1.00 84.19 82 GLN A CA 1
ATOM 627 C C . GLN A 1 82 ? -50.599 1.718 77.396 1.00 84.19 82 GLN A C 1
ATOM 629 O O . GLN A 1 82 ? -49.659 1.297 76.731 1.00 84.19 82 GLN A O 1
ATOM 634 N N . GLU A 1 83 ? -50.625 1.616 78.728 1.00 84.69 83 GLU A N 1
ATOM 635 C CA . GLU A 1 83 ? -49.512 1.083 79.525 1.00 84.69 83 GLU A CA 1
ATOM 636 C C . GLU A 1 83 ? -49.163 -0.364 79.147 1.00 84.69 83 GLU A C 1
ATOM 638 O O . GLU A 1 83 ? -47.988 -0.726 79.072 1.00 84.69 83 GLU A O 1
ATOM 643 N N . ALA A 1 84 ? -50.170 -1.193 78.842 1.00 83.25 84 ALA A N 1
ATOM 644 C CA . ALA A 1 84 ? -49.948 -2.558 78.371 1.00 83.25 84 ALA A CA 1
ATOM 645 C C . ALA A 1 84 ? -49.273 -2.600 76.990 1.00 83.25 84 ALA A C 1
ATOM 647 O O . ALA A 1 84 ? -48.406 -3.443 76.754 1.00 83.25 84 ALA A O 1
ATOM 648 N N . ILE A 1 85 ? -49.638 -1.681 76.090 1.00 84.56 85 ILE A N 1
ATOM 649 C CA . ILE A 1 85 ? -48.995 -1.553 74.776 1.00 84.56 85 ILE A CA 1
ATOM 650 C C . ILE A 1 85 ? -47.545 -1.099 74.948 1.00 84.56 85 ILE A C 1
ATOM 652 O O . ILE A 1 85 ? -46.651 -1.706 74.360 1.00 84.56 85 ILE A O 1
ATOM 656 N N . ASP A 1 86 ? -47.306 -0.077 75.769 1.00 85.75 86 ASP A N 1
ATOM 657 C CA . ASP A 1 86 ? -45.975 0.491 75.988 1.00 85.75 86 ASP A CA 1
ATOM 658 C C . ASP A 1 86 ? -45.041 -0.526 76.648 1.00 85.75 86 ASP A C 1
ATOM 660 O O . ASP A 1 86 ? -43.884 -0.655 76.252 1.00 85.75 86 ASP A O 1
ATOM 664 N N . LYS A 1 87 ? -45.551 -1.317 77.599 1.00 84.25 87 LYS A N 1
ATOM 665 C CA . LYS A 1 87 ? -44.804 -2.422 78.207 1.00 84.25 87 LYS A CA 1
ATOM 666 C C . LYS A 1 87 ? -44.384 -3.454 77.162 1.00 84.25 87 LYS A C 1
ATOM 668 O O . LYS A 1 87 ? -43.202 -3.768 77.066 1.00 84.25 87 LYS A O 1
ATOM 673 N N . VAL A 1 88 ? -45.324 -3.937 76.347 1.00 83.38 88 VAL A N 1
ATOM 674 C CA . VAL A 1 88 ? -45.038 -4.928 75.295 1.00 83.38 88 VAL A CA 1
ATOM 675 C C . VAL A 1 88 ? -44.097 -4.365 74.229 1.00 83.38 88 VAL A C 1
ATOM 677 O O . VAL A 1 88 ? -43.213 -5.075 73.752 1.00 83.38 88 VAL A O 1
ATOM 680 N N . TYR A 1 89 ? -44.245 -3.090 73.871 1.00 86.50 89 TYR A N 1
ATOM 681 C CA . TYR A 1 89 ? -43.335 -2.406 72.960 1.00 86.50 89 TYR A CA 1
ATOM 682 C C . TYR A 1 89 ? -41.921 -2.312 73.541 1.00 86.50 89 TYR A C 1
ATOM 684 O O . TYR A 1 89 ? -40.961 -2.677 72.866 1.00 86.50 89 TYR A O 1
ATOM 692 N N . ASN A 1 90 ? -41.782 -1.888 74.798 1.00 85.44 90 ASN A N 1
ATOM 693 C CA . ASN A 1 90 ? -40.491 -1.787 75.475 1.00 85.44 90 ASN A CA 1
ATOM 694 C C . ASN A 1 90 ? -39.826 -3.156 75.637 1.00 85.44 90 ASN A C 1
ATOM 696 O O . ASN A 1 90 ? -38.623 -3.275 75.412 1.00 85.44 90 ASN A O 1
ATOM 700 N N . ASP A 1 91 ? -40.600 -4.195 75.951 1.00 81.38 91 ASP A N 1
ATOM 701 C CA . ASP A 1 91 ? -40.117 -5.574 75.979 1.00 81.38 91 ASP A CA 1
ATOM 702 C C . ASP A 1 91 ? -39.639 -6.009 74.585 1.00 81.38 91 ASP A C 1
ATOM 704 O O . ASP A 1 91 ? -38.529 -6.517 74.438 1.00 81.38 91 ASP A O 1
ATOM 708 N N . ALA A 1 92 ? -40.406 -5.732 73.529 1.00 81.00 92 ALA A N 1
ATOM 709 C CA . ALA A 1 92 ? -39.999 -6.043 72.162 1.00 81.00 92 ALA A CA 1
ATOM 710 C C . ALA A 1 92 ? -38.732 -5.285 71.729 1.00 81.00 92 ALA A C 1
ATOM 712 O O . ALA A 1 92 ? -37.863 -5.864 71.082 1.00 81.00 92 ALA A O 1
ATOM 713 N N . VAL A 1 93 ? -38.584 -4.012 72.102 1.00 83.94 93 VAL A N 1
ATOM 714 C CA . VAL A 1 93 ? -37.363 -3.230 71.848 1.00 83.94 93 VAL A CA 1
ATOM 715 C C . VAL A 1 93 ? -36.184 -3.798 72.636 1.00 83.94 93 VAL A C 1
ATOM 717 O O . VAL A 1 93 ? -35.101 -3.964 72.076 1.00 83.94 93 VAL A O 1
ATOM 720 N N . LYS A 1 94 ? -36.388 -4.151 73.907 1.00 81.06 94 LYS A N 1
ATOM 721 C CA . LYS A 1 94 ? -35.358 -4.739 74.771 1.00 81.06 94 LYS A CA 1
ATOM 722 C C . LYS A 1 94 ? -34.850 -6.076 74.232 1.00 81.06 94 LYS A C 1
ATOM 724 O O . LYS A 1 94 ? -33.647 -6.317 74.264 1.00 81.06 94 LYS A O 1
ATOM 729 N N . TYR A 1 95 ? -35.747 -6.937 73.757 1.00 74.94 95 TYR A N 1
ATOM 730 C CA . TYR A 1 95 ? -35.394 -8.281 73.294 1.00 74.94 95 TYR A CA 1
ATOM 731 C C . TYR A 1 95 ? -34.995 -8.327 71.814 1.00 74.94 95 TYR A C 1
ATOM 733 O O . TYR A 1 95 ? -34.150 -9.135 71.441 1.00 74.94 95 TYR A O 1
ATOM 741 N N . PHE A 1 96 ? -35.562 -7.462 70.969 1.00 74.62 96 PHE A N 1
ATOM 742 C CA . PHE A 1 96 ? -35.451 -7.578 69.510 1.00 74.62 96 PHE A CA 1
ATOM 743 C C . PHE A 1 96 ? -34.980 -6.302 68.800 1.00 74.62 96 PHE A C 1
ATOM 745 O O . PHE A 1 96 ? -34.838 -6.295 67.576 1.00 74.62 96 PHE A O 1
ATOM 752 N N . GLY A 1 97 ? -34.718 -5.214 69.528 1.00 74.62 97 GLY A N 1
ATOM 753 C CA . GLY A 1 97 ? -34.353 -3.918 68.945 1.00 74.62 97 GLY A CA 1
ATOM 754 C C . GLY A 1 97 ? -33.052 -3.931 68.139 1.00 74.62 97 GLY A C 1
ATOM 755 O O . GLY A 1 97 ? -32.891 -3.127 67.230 1.00 74.62 97 GLY A O 1
ATOM 756 N N . ASN A 1 98 ? -32.146 -4.873 68.413 1.00 73.38 98 ASN A N 1
ATOM 757 C CA . ASN A 1 98 ? -30.928 -5.083 67.626 1.00 73.38 98 ASN A CA 1
ATOM 758 C C . ASN A 1 98 ? -31.129 -6.001 66.406 1.00 73.38 98 ASN A C 1
ATOM 760 O O . ASN A 1 98 ? -30.198 -6.158 65.622 1.00 73.38 98 ASN A O 1
ATOM 764 N N . LYS A 1 99 ? -32.301 -6.632 66.253 1.00 72.88 99 LYS A N 1
ATOM 765 C CA . LYS A 1 99 ? -32.632 -7.529 65.133 1.00 72.88 99 LYS A CA 1
ATOM 766 C C . LYS A 1 99 ? -33.483 -6.844 64.069 1.00 72.88 99 LYS A C 1
ATOM 768 O O . LYS A 1 99 ? -33.413 -7.221 62.904 1.00 72.88 99 LYS A O 1
ATOM 773 N N . PHE A 1 100 ? -34.279 -5.850 64.455 1.00 81.50 100 PHE A N 1
ATOM 774 C CA . PHE A 1 100 ? -35.177 -5.136 63.553 1.00 81.50 100 PHE A CA 1
ATOM 775 C C . PHE A 1 100 ? -34.708 -3.706 63.310 1.00 81.50 100 PHE A C 1
ATOM 777 O O . PHE A 1 100 ? -34.316 -2.996 64.227 1.00 81.50 100 PHE A O 1
ATOM 784 N N . THR A 1 101 ? -34.822 -3.247 62.065 1.00 81.94 101 THR A N 1
ATOM 785 C CA . THR A 1 101 ? -34.553 -1.849 61.687 1.00 81.94 101 THR A CA 1
ATOM 786 C C . THR A 1 101 ? -35.572 -0.897 62.313 1.00 81.94 101 THR A C 1
ATOM 788 O O . THR A 1 101 ? -35.262 0.253 62.613 1.00 81.94 101 THR A O 1
ATOM 791 N N . LYS A 1 102 ? -36.807 -1.374 62.503 1.00 87.38 102 LYS A N 1
ATOM 792 C CA . LYS A 1 102 ? -37.871 -0.654 63.202 1.00 87.38 102 LYS A CA 1
ATOM 793 C C . LYS A 1 102 ? -38.869 -1.643 63.796 1.00 87.38 102 LYS A C 1
ATOM 795 O O . LYS A 1 102 ? -39.136 -2.667 63.173 1.00 87.38 102 LYS A O 1
ATOM 800 N N . ILE A 1 103 ? -39.436 -1.317 64.956 1.00 88.88 103 ILE A N 1
ATOM 801 C CA . ILE A 1 103 ? -40.527 -2.071 65.585 1.00 88.88 103 ILE A CA 1
ATOM 802 C C . ILE A 1 103 ? -41.779 -1.198 65.585 1.00 88.88 103 ILE A C 1
ATOM 804 O O . ILE A 1 103 ? -41.708 -0.025 65.948 1.00 88.88 103 ILE A O 1
ATOM 808 N N . ILE A 1 104 ? -42.909 -1.741 65.129 1.00 91.69 104 ILE A N 1
ATOM 809 C CA . ILE A 1 104 ? -44.144 -0.979 64.928 1.00 91.69 104 ILE A CA 1
ATOM 810 C C . ILE A 1 104 ? -45.331 -1.742 65.527 1.00 91.69 104 ILE A C 1
ATOM 812 O O . ILE A 1 104 ? -45.643 -2.838 65.057 1.00 91.69 104 ILE A O 1
ATOM 816 N N . PRO A 1 105 ? -46.010 -1.188 66.545 1.00 91.06 105 PRO A N 1
ATOM 817 C CA . PRO A 1 105 ? -47.247 -1.755 67.062 1.00 91.06 105 PRO A CA 1
ATOM 818 C C . PRO A 1 105 ? -48.407 -1.488 66.099 1.00 91.06 105 PRO A C 1
ATOM 820 O O . PRO A 1 105 ? -48.612 -0.352 65.670 1.00 91.06 105 PRO A O 1
ATOM 823 N N . ILE A 1 106 ? -49.173 -2.531 65.768 1.00 94.31 106 ILE A N 1
ATOM 824 C CA . ILE A 1 106 ? -50.361 -2.438 64.918 1.00 94.31 106 ILE A CA 1
ATOM 825 C C . ILE A 1 106 ? -51.530 -3.273 65.451 1.00 94.31 106 ILE A C 1
ATOM 827 O O . ILE A 1 106 ? -51.358 -4.295 66.119 1.00 94.31 106 ILE A O 1
ATOM 831 N N . SER A 1 107 ? -52.742 -2.893 65.058 1.00 93.25 107 SER A N 1
ATOM 832 C CA . SER A 1 107 ? -53.898 -3.788 65.049 1.00 93.25 107 SER A CA 1
ATOM 833 C C . SER A 1 107 ? -54.352 -3.994 63.611 1.00 93.25 107 SER A C 1
ATOM 835 O O . SER A 1 107 ? -54.990 -3.125 63.020 1.00 93.25 107 SER A O 1
ATOM 837 N N . ALA A 1 108 ? -54.059 -5.163 63.039 1.00 92.44 108 ALA A N 1
ATOM 838 C CA . ALA A 1 108 ? -54.544 -5.503 61.700 1.00 92.44 108 ALA A CA 1
ATOM 839 C C . ALA A 1 108 ? -56.086 -5.527 61.624 1.00 92.44 108 ALA A C 1
ATOM 841 O O . ALA A 1 108 ? -56.659 -5.180 60.595 1.00 92.44 108 ALA A O 1
ATOM 842 N N . SER A 1 109 ? -56.758 -5.889 62.725 1.00 92.81 109 SER A N 1
ATOM 843 C CA . SER A 1 109 ? -58.223 -5.916 62.835 1.00 92.81 109 SER A CA 1
ATOM 844 C C . SER A 1 109 ? -58.825 -4.510 62.774 1.00 92.81 109 SER A C 1
ATOM 846 O O . SER A 1 109 ? -59.720 -4.260 61.964 1.00 92.81 109 SER A O 1
ATOM 848 N N . GLU A 1 110 ? -58.311 -3.573 63.583 1.00 93.38 110 GLU A N 1
ATOM 849 C CA . GLU A 1 110 ? -58.734 -2.167 63.529 1.00 93.38 110 GLU A CA 1
ATOM 850 C C . GLU A 1 110 ? -58.362 -1.542 62.180 1.00 93.38 110 GLU A C 1
ATOM 852 O O . GLU A 1 110 ? -59.190 -0.861 61.587 1.00 93.38 110 GLU A O 1
ATOM 857 N N . ALA A 1 111 ? -57.175 -1.834 61.637 1.00 93.44 111 ALA A N 1
ATOM 858 C CA . ALA A 1 111 ? -56.756 -1.330 60.329 1.00 93.44 111 ALA A CA 1
ATOM 859 C C . ALA A 1 111 ? -57.724 -1.762 59.220 1.00 93.44 111 ALA A C 1
ATOM 861 O O . ALA A 1 111 ? -58.187 -0.932 58.440 1.00 93.44 111 ALA A O 1
ATOM 862 N N . TYR A 1 112 ? -58.075 -3.051 59.172 1.00 93.81 112 TYR A N 1
ATOM 863 C CA . TYR A 1 112 ? -58.998 -3.594 58.177 1.00 93.81 112 TYR A CA 1
ATOM 864 C C . TYR A 1 112 ? -60.395 -2.978 58.290 1.00 93.81 112 TYR A C 1
ATOM 866 O O . TYR A 1 112 ? -60.966 -2.554 57.284 1.00 93.81 112 TYR A O 1
ATOM 874 N N . LYS A 1 113 ? -60.939 -2.887 59.510 1.00 92.75 113 LYS A N 1
ATOM 875 C CA . LYS A 1 113 ? -62.255 -2.277 59.760 1.00 92.75 113 LYS A CA 1
ATOM 876 C C . LYS A 1 113 ? -62.257 -0.787 59.428 1.00 92.75 113 LYS A C 1
ATOM 878 O O . LYS A 1 113 ? -63.179 -0.318 58.770 1.00 92.75 113 LYS A O 1
ATOM 883 N N . GLY A 1 114 ? -61.209 -0.068 59.825 1.00 92.75 114 GLY A N 1
ATOM 884 C CA . GLY A 1 114 ? -61.036 1.351 59.542 1.00 92.75 114 GLY A CA 1
ATOM 885 C C . GLY A 1 114 ? -60.976 1.632 58.043 1.00 92.75 114 GLY A C 1
ATOM 886 O O . GLY A 1 114 ? -61.686 2.507 57.559 1.00 92.75 114 GLY A O 1
ATOM 887 N N . ILE A 1 115 ? -60.210 0.842 57.283 1.00 91.44 115 ILE A N 1
ATOM 888 C CA . ILE A 1 115 ? -60.139 0.955 55.817 1.00 91.44 115 ILE A CA 1
ATOM 889 C C . ILE A 1 115 ? -61.486 0.607 55.172 1.00 91.44 115 ILE A C 1
ATOM 891 O O . ILE A 1 115 ? -61.964 1.357 54.326 1.00 91.44 115 ILE A O 1
ATOM 895 N N . SER A 1 116 ? -62.114 -0.497 55.589 1.00 92.00 116 SER A N 1
ATOM 896 C CA . SER A 1 116 ? -63.383 -0.969 55.011 1.00 92.00 116 SER A CA 1
ATOM 897 C C . SER A 1 116 ? -64.532 0.017 55.233 1.00 92.00 116 SER A C 1
ATOM 899 O O . SER A 1 116 ? -65.383 0.175 54.364 1.00 92.00 116 SER A O 1
ATOM 901 N N . ASN A 1 117 ? -64.529 0.707 56.376 1.00 93.31 117 ASN A N 1
ATOM 902 C CA . ASN A 1 117 ? -65.566 1.665 56.762 1.00 93.31 117 ASN A CA 1
ATOM 903 C C . ASN A 1 117 ? -65.167 3.129 56.511 1.00 93.31 117 ASN A C 1
ATOM 905 O O . ASN A 1 117 ? -65.922 4.034 56.858 1.00 93.31 117 ASN A O 1
ATOM 909 N N . ASN A 1 118 ? -63.987 3.374 55.930 1.00 90.50 118 ASN A N 1
ATOM 910 C CA . ASN A 1 118 ? -63.404 4.706 55.737 1.00 90.50 118 ASN A CA 1
ATOM 911 C C . ASN A 1 118 ? -63.316 5.549 57.036 1.00 90.50 118 ASN A C 1
ATOM 913 O O . ASN A 1 118 ? -63.433 6.777 57.014 1.00 90.50 118 ASN A O 1
ATOM 917 N N . ASP A 1 119 ? -63.103 4.886 58.176 1.00 93.44 119 ASP A N 1
ATOM 918 C CA . ASP A 1 119 ? -62.954 5.500 59.496 1.00 93.44 119 ASP A CA 1
ATOM 919 C C . ASP A 1 119 ? -61.487 5.880 59.738 1.00 93.44 119 ASP A C 1
ATOM 921 O O . ASP A 1 119 ? -60.645 5.054 60.103 1.00 93.44 119 ASP A O 1
ATOM 925 N N . LYS A 1 120 ? -61.183 7.167 59.541 1.00 91.56 120 LYS A N 1
ATOM 926 C CA . LYS A 1 120 ? -59.831 7.722 59.696 1.00 91.56 120 LYS A CA 1
ATOM 927 C C . LYS A 1 120 ? -59.279 7.581 61.113 1.00 91.56 120 LYS A C 1
ATOM 929 O O . LYS A 1 120 ? -58.088 7.322 61.259 1.00 91.56 120 LYS A O 1
ATOM 934 N N . ASN A 1 121 ? -60.127 7.704 62.133 1.00 91.00 121 ASN A N 1
ATOM 935 C CA . ASN A 1 121 ? -59.691 7.606 63.524 1.00 91.00 121 ASN A CA 1
ATOM 936 C C . ASN A 1 121 ? -59.281 6.167 63.845 1.00 91.00 121 ASN A C 1
ATOM 938 O O . ASN A 1 121 ? -58.269 5.934 64.506 1.00 91.00 121 ASN A O 1
ATOM 942 N N . MET A 1 122 ? -60.032 5.188 63.334 1.00 90.38 122 MET A N 1
ATOM 943 C CA . MET A 1 122 ? -59.690 3.777 63.493 1.00 90.38 122 MET A CA 1
ATOM 944 C C . MET A 1 122 ? -58.428 3.397 62.701 1.00 90.38 122 MET A C 1
ATOM 946 O O . MET A 1 122 ? -57.602 2.636 63.207 1.00 90.38 122 MET A O 1
ATOM 950 N N . ILE A 1 123 ? -58.228 3.965 61.506 1.00 89.19 123 ILE A N 1
ATOM 951 C CA . ILE A 1 123 ? -56.991 3.789 60.724 1.00 89.19 123 ILE A CA 1
ATOM 952 C C . ILE A 1 123 ? -55.780 4.330 61.493 1.00 89.19 123 ILE A C 1
ATOM 954 O O . ILE A 1 123 ? -54.788 3.615 61.639 1.00 89.19 123 ILE A O 1
ATOM 958 N N . GLU A 1 124 ? -55.863 5.544 62.033 1.00 89.31 124 GLU A N 1
ATOM 959 C CA . GLU A 1 124 ? -54.775 6.148 62.807 1.00 89.31 124 GLU A CA 1
ATOM 960 C C . GLU A 1 124 ? -54.462 5.327 64.067 1.00 89.31 124 GLU A C 1
ATOM 962 O O . GLU A 1 124 ? -53.318 4.916 64.288 1.00 89.31 124 GLU A O 1
ATOM 967 N N . LYS A 1 125 ? -55.502 4.976 64.832 1.00 89.31 125 LYS A N 1
ATOM 968 C CA . LYS A 1 125 ? -55.399 4.165 66.054 1.00 89.31 125 LYS A CA 1
ATOM 969 C C . LYS A 1 125 ? -54.811 2.771 65.808 1.00 89.31 125 LYS A C 1
ATOM 971 O O . LYS A 1 125 ? -54.171 2.204 66.695 1.00 89.31 125 LYS A O 1
ATOM 976 N N . SER A 1 126 ? -55.014 2.213 64.615 1.00 91.38 126 SER A N 1
ATOM 977 C CA . SER A 1 126 ? -54.513 0.886 64.253 1.00 91.38 126 SER A CA 1
ATOM 978 C C . SER A 1 126 ? -52.999 0.821 64.038 1.00 91.38 126 SER A C 1
ATOM 980 O O . SER A 1 126 ? -52.457 -0.278 63.961 1.00 91.38 126 SER A O 1
ATOM 982 N N . GLY A 1 127 ? -52.313 1.959 63.886 1.00 90.94 127 GLY A N 1
ATOM 983 C CA . GLY A 1 127 ? -50.870 2.012 63.629 1.00 90.94 127 GLY A CA 1
ATOM 984 C C . GLY A 1 127 ? -50.444 1.673 62.190 1.00 90.94 127 GLY A C 1
ATOM 985 O O . GLY A 1 127 ? -49.257 1.767 61.862 1.00 90.94 127 GLY A O 1
ATOM 986 N N . ILE A 1 128 ? -51.379 1.323 61.297 1.00 92.19 128 ILE A N 1
ATOM 987 C CA . ILE A 1 128 ? -51.067 0.848 59.936 1.00 92.19 128 ILE A CA 1
ATOM 988 C C . ILE A 1 128 ? -50.345 1.894 59.072 1.00 92.19 128 ILE A C 1
ATOM 990 O O . ILE A 1 128 ? -49.478 1.552 58.265 1.00 92.19 128 ILE A O 1
ATOM 994 N N . ASP A 1 129 ? -50.630 3.181 59.276 1.00 91.38 129 ASP A N 1
ATOM 995 C CA . ASP A 1 129 ? -49.977 4.267 58.542 1.00 91.38 129 ASP A CA 1
ATOM 996 C C . ASP A 1 129 ? -48.494 4.417 58.890 1.00 91.38 129 ASP A C 1
ATOM 998 O O . ASP A 1 129 ? -47.681 4.756 58.024 1.00 91.38 129 ASP A O 1
ATOM 1002 N N . TYR A 1 130 ? -48.114 4.118 60.134 1.00 91.25 130 TYR A N 1
ATOM 1003 C CA . TYR A 1 130 ? -46.713 4.104 60.549 1.00 91.25 130 TYR A CA 1
ATOM 1004 C C . TYR A 1 130 ? -45.958 2.943 59.904 1.00 91.25 130 TYR A C 1
ATOM 1006 O O . TYR A 1 130 ? -44.825 3.135 59.453 1.00 91.25 130 TYR A O 1
ATOM 1014 N N . LEU A 1 131 ? -46.600 1.774 59.796 1.00 91.75 131 LEU A N 1
ATOM 1015 C CA . LEU A 1 131 ? -46.045 0.628 59.078 1.00 91.75 131 LEU A CA 1
ATOM 1016 C C . LEU A 1 131 ? -45.860 0.945 57.591 1.00 91.75 131 LEU A C 1
ATOM 1018 O O . LEU A 1 131 ? -44.771 0.738 57.059 1.00 91.75 131 LEU A O 1
ATOM 1022 N N . ARG A 1 132 ? -46.868 1.537 56.937 1.00 89.38 132 ARG A N 1
ATOM 1023 C CA . ARG A 1 132 ? -46.771 1.960 55.531 1.00 89.38 132 ARG A CA 1
ATOM 1024 C C . ARG A 1 132 ? -45.606 2.927 55.301 1.00 89.38 132 ARG A C 1
ATOM 1026 O O . ARG A 1 132 ? -44.802 2.702 54.401 1.00 89.38 132 ARG A O 1
ATOM 1033 N N . LYS A 1 133 ? -45.470 3.963 56.137 1.00 88.94 133 LYS A N 1
ATOM 1034 C CA . LYS A 1 133 ? -44.350 4.922 56.050 1.00 88.94 133 LYS A CA 1
ATOM 1035 C C . LYS A 1 133 ? -42.994 4.238 56.227 1.00 88.94 133 LYS A C 1
ATOM 1037 O O . LYS A 1 133 ? -42.047 4.562 55.516 1.00 88.94 133 LYS A O 1
ATOM 1042 N N . ALA A 1 134 ? -42.892 3.294 57.160 1.00 87.31 134 ALA A N 1
ATOM 1043 C CA . ALA A 1 134 ? -41.655 2.557 57.391 1.00 87.31 134 ALA A CA 1
ATOM 1044 C C . ALA A 1 134 ? -41.296 1.640 56.215 1.00 87.31 134 ALA A C 1
ATOM 1046 O O . ALA A 1 134 ? -40.135 1.601 55.824 1.00 87.31 134 ALA A O 1
ATOM 1047 N N . ILE A 1 135 ? -42.280 0.969 55.610 1.00 86.69 135 ILE A N 1
ATOM 1048 C CA . ILE A 1 135 ? -42.097 0.179 54.384 1.00 86.69 135 ILE A CA 1
ATOM 1049 C C . ILE A 1 135 ? -41.579 1.070 53.248 1.00 86.69 135 ILE A C 1
ATOM 1051 O O . ILE A 1 135 ? -40.591 0.730 52.600 1.00 86.69 135 ILE A O 1
ATOM 1055 N N . GLU A 1 136 ? -42.192 2.238 53.031 1.00 83.06 136 GLU A N 1
ATOM 1056 C CA . GLU A 1 136 ? -41.746 3.183 51.999 1.00 83.06 136 GLU A CA 1
ATOM 1057 C C . GLU A 1 136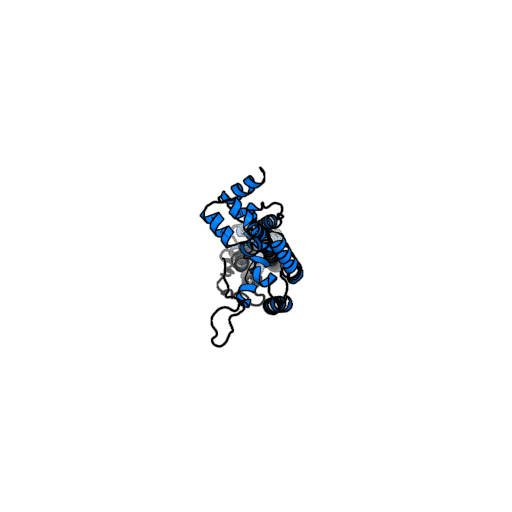 ? -40.300 3.654 52.233 1.00 83.06 136 GLU A C 1
ATOM 1059 O O . GLU A 1 136 ? -39.489 3.685 51.307 1.00 83.06 136 GLU A O 1
ATOM 1064 N N . GLN A 1 137 ? -39.951 3.989 53.474 1.00 81.19 137 GLN A N 1
ATOM 1065 C CA . GLN A 1 137 ? -38.612 4.472 53.814 1.00 81.19 137 GLN A CA 1
ATOM 1066 C C . GLN A 1 137 ? -37.555 3.371 53.736 1.00 81.19 137 GLN A C 1
ATOM 1068 O O . GLN A 1 137 ? -36.493 3.587 53.160 1.00 81.19 137 GLN A O 1
ATOM 1073 N N . ILE A 1 138 ? -37.819 2.204 54.315 1.00 78.56 138 ILE A N 1
ATOM 1074 C CA . ILE A 1 138 ? -36.801 1.169 54.516 1.00 78.56 138 ILE A CA 1
ATOM 1075 C C . ILE A 1 138 ? -36.660 0.304 53.262 1.00 78.56 138 ILE A C 1
ATOM 1077 O O . ILE A 1 138 ? -35.537 -0.011 52.876 1.00 78.56 138 ILE A O 1
ATOM 1081 N N . PHE A 1 139 ? -37.769 -0.050 52.602 1.00 78.69 139 PHE A N 1
ATOM 1082 C CA . PHE A 1 139 ? -37.739 -0.981 51.469 1.00 78.69 139 PHE A CA 1
ATOM 1083 C C . PHE A 1 139 ? -37.600 -0.250 50.129 1.00 78.69 139 PHE A C 1
ATOM 1085 O O . PHE A 1 139 ? -36.794 -0.655 49.295 1.00 78.69 139 PHE A O 1
ATOM 1092 N N . LEU A 1 140 ? -38.338 0.847 49.907 1.00 69.19 140 LEU A N 1
ATOM 1093 C CA . LEU A 1 140 ? -38.374 1.494 48.585 1.00 69.19 140 LEU A CA 1
ATOM 1094 C C . LEU A 1 140 ? -37.198 2.456 48.352 1.00 69.19 140 LEU A C 1
ATOM 1096 O O . LEU A 1 140 ? -36.585 2.410 47.288 1.00 69.19 140 LEU A O 1
ATOM 1100 N N . SER A 1 141 ? -36.819 3.276 49.341 1.00 65.62 141 SER A N 1
ATOM 1101 C CA . SER A 1 141 ? -35.734 4.258 49.146 1.00 65.62 141 SER A CA 1
ATOM 1102 C C . SER A 1 141 ? -34.355 3.609 48.935 1.00 65.62 141 SER A C 1
ATOM 1104 O O . SER A 1 141 ? -33.568 4.062 48.103 1.00 65.62 141 SER A O 1
ATOM 1106 N N . LYS A 1 142 ? -34.071 2.503 49.637 1.00 61.09 142 LYS A N 1
ATOM 1107 C CA . LYS A 1 142 ? -32.815 1.753 49.492 1.00 61.09 142 LYS A CA 1
ATOM 1108 C C . LYS A 1 142 ? -32.748 1.014 48.152 1.00 61.09 142 LYS A C 1
ATOM 1110 O O . LYS A 1 142 ? -31.684 0.989 47.534 1.00 61.09 142 LYS A O 1
ATOM 1115 N N . ALA A 1 143 ? -33.869 0.473 47.670 1.00 60.12 143 ALA A N 1
ATOM 1116 C CA . ALA A 1 143 ? -33.930 -0.214 46.381 1.00 60.12 143 ALA A CA 1
ATOM 1117 C C . ALA A 1 143 ? -33.611 0.726 45.205 1.00 60.12 143 ALA A C 1
ATOM 1119 O O . ALA A 1 143 ? -32.884 0.336 44.290 1.00 60.12 143 ALA A O 1
ATOM 1120 N N . ASP A 1 144 ? -34.087 1.973 45.244 1.00 59.12 144 ASP A N 1
ATOM 1121 C CA . ASP A 1 144 ? -33.809 2.961 44.194 1.00 59.12 144 ASP A CA 1
ATOM 1122 C C . ASP A 1 144 ? -32.341 3.412 44.190 1.00 59.12 144 ASP A C 1
ATOM 1124 O O . ASP A 1 144 ? -31.739 3.532 43.121 1.00 59.12 144 ASP A O 1
ATOM 1128 N N . ILE A 1 145 ? -31.719 3.570 45.365 1.00 61.44 145 ILE A N 1
ATOM 1129 C CA . ILE A 1 145 ? -30.285 3.892 45.482 1.00 61.44 145 ILE A CA 1
ATOM 1130 C C . ILE A 1 145 ? -29.419 2.749 44.939 1.00 61.44 145 ILE A C 1
ATOM 1132 O O . ILE A 1 145 ? -28.469 2.992 44.193 1.00 61.44 145 ILE A O 1
ATOM 1136 N N . VAL A 1 146 ? -29.739 1.499 45.286 1.00 57.78 146 VAL A N 1
ATOM 1137 C CA . VAL A 1 146 ? -28.998 0.321 44.804 1.00 57.78 146 VAL A CA 1
ATOM 1138 C C . VAL A 1 146 ? -29.145 0.170 43.288 1.00 57.78 146 VAL A C 1
ATOM 1140 O O . VAL A 1 146 ? -28.146 -0.023 42.594 1.00 57.78 146 VAL A O 1
ATOM 1143 N N . LYS A 1 147 ? -30.360 0.340 42.747 1.00 56.16 147 LYS A N 1
ATOM 1144 C CA . LYS A 1 147 ? -30.605 0.329 41.294 1.00 56.16 147 LYS A CA 1
ATOM 1145 C C . LYS A 1 147 ? -29.884 1.474 40.580 1.00 56.16 147 LYS A C 1
ATOM 1147 O O . LYS A 1 147 ? -29.326 1.252 39.509 1.00 56.16 147 LYS A O 1
ATOM 1152 N N . GLY A 1 148 ? -29.870 2.673 41.165 1.00 60.59 148 GLY A N 1
ATOM 1153 C CA . GLY A 1 148 ? -29.151 3.834 40.636 1.00 60.59 148 GLY A CA 1
ATOM 1154 C C . GLY A 1 148 ? -27.646 3.587 40.545 1.00 60.59 148 GLY A C 1
ATOM 1155 O O . GLY A 1 148 ? -27.071 3.713 39.466 1.00 60.59 148 GLY A O 1
ATOM 1156 N N . LYS A 1 149 ? -27.030 3.120 41.638 1.00 60.59 149 LYS A N 1
ATOM 1157 C CA . LYS A 1 149 ? -25.600 2.767 41.672 1.00 60.59 149 LYS A CA 1
ATOM 1158 C C . LYS A 1 149 ? -25.248 1.651 40.689 1.00 60.59 149 LYS A C 1
ATOM 1160 O O . LYS A 1 149 ? -24.222 1.731 40.022 1.00 60.59 149 LYS A O 1
ATOM 1165 N N . ALA A 1 150 ? -26.097 0.631 40.556 1.00 57.19 150 ALA A N 1
ATOM 1166 C CA . ALA A 1 150 ? -25.881 -0.445 39.589 1.00 57.19 150 ALA A CA 1
ATOM 1167 C C . ALA A 1 150 ? -25.914 0.064 38.133 1.00 57.19 150 ALA A C 1
ATOM 1169 O O . ALA A 1 150 ? -25.078 -0.337 37.323 1.00 57.19 150 ALA A O 1
ATOM 1170 N N . LYS A 1 151 ? -26.834 0.982 37.801 1.00 63.72 151 LYS A N 1
ATOM 1171 C CA . LYS A 1 151 ? -26.902 1.623 36.474 1.00 63.72 151 LYS A CA 1
ATOM 1172 C C . LYS A 1 151 ? -25.688 2.508 36.192 1.00 63.72 151 LYS A C 1
ATOM 1174 O O . LYS A 1 151 ? -25.149 2.459 35.088 1.00 63.72 151 LYS A O 1
ATOM 1179 N N . GLU A 1 152 ? -25.238 3.277 37.178 1.00 65.75 152 GLU A N 1
ATOM 1180 C CA . GLU A 1 152 ? -24.033 4.107 37.076 1.00 65.75 152 GLU A CA 1
ATOM 1181 C C . GLU A 1 152 ? -22.784 3.245 36.840 1.00 65.75 152 GLU A C 1
ATOM 1183 O O . GLU A 1 152 ? -22.026 3.480 35.900 1.00 65.75 152 GLU A O 1
ATOM 1188 N N . GLN A 1 153 ? -22.609 2.181 37.631 1.00 62.56 153 GLN A N 1
ATOM 1189 C CA . GLN A 1 153 ? -21.511 1.227 37.463 1.00 62.56 153 GLN A CA 1
ATOM 1190 C C . GLN A 1 153 ? -21.544 0.543 36.091 1.00 62.56 153 GLN A C 1
ATOM 1192 O O . GLN A 1 153 ? -20.506 0.441 35.434 1.00 62.56 153 GLN A O 1
ATOM 1197 N N . GLY A 1 154 ? -22.725 0.113 35.636 1.00 60.28 154 GLY A N 1
ATOM 1198 C CA . GLY A 1 154 ? -22.911 -0.461 34.303 1.00 60.28 154 GLY A CA 1
ATOM 1199 C C . GLY A 1 154 ? -22.544 0.520 33.186 1.00 60.28 154 GLY A C 1
ATOM 1200 O O . GLY A 1 154 ? -21.811 0.158 32.270 1.00 60.28 154 GLY A O 1
ATOM 1201 N N . SER A 1 155 ? -22.974 1.777 33.299 1.00 71.12 155 SER A N 1
ATOM 1202 C CA . SER A 1 155 ? -22.686 2.830 32.312 1.00 71.12 155 SER A CA 1
ATOM 1203 C C . SER A 1 155 ? -21.194 3.163 32.256 1.00 71.12 155 SER A C 1
ATOM 1205 O O . SER A 1 155 ? -20.605 3.195 31.178 1.00 71.12 155 SER A O 1
ATOM 1207 N N . ASN A 1 156 ? -20.545 3.313 33.415 1.00 71.75 156 ASN A N 1
ATOM 1208 C CA . ASN A 1 156 ? -19.102 3.550 33.501 1.00 71.75 156 ASN A CA 1
ATOM 1209 C C . ASN A 1 156 ? -18.292 2.390 32.907 1.00 71.75 156 ASN A C 1
ATOM 1211 O O . ASN A 1 156 ? -17.273 2.614 32.246 1.00 71.75 156 ASN A O 1
ATOM 1215 N N . LYS A 1 157 ? -18.750 1.148 33.107 1.00 71.75 157 LYS A N 1
ATOM 1216 C CA . LYS A 1 157 ? -18.143 -0.033 32.487 1.00 71.75 157 LYS A CA 1
ATOM 1217 C C . LYS A 1 157 ? -18.260 0.019 30.960 1.00 71.75 157 LYS A C 1
ATOM 1219 O O . LYS A 1 157 ? -17.238 -0.120 30.293 1.00 71.75 157 LYS A O 1
ATOM 1224 N N . LEU A 1 158 ? -19.449 0.297 30.421 1.00 74.75 158 LEU A N 1
ATOM 1225 C CA . LEU A 1 158 ? -19.672 0.426 28.974 1.00 74.75 158 LEU A CA 1
ATOM 1226 C C . LEU A 1 158 ? -18.827 1.546 28.351 1.00 74.75 158 LEU A C 1
ATOM 1228 O O . LEU A 1 158 ? -18.224 1.347 27.298 1.00 74.75 158 LEU A O 1
ATOM 1232 N N . ILE A 1 159 ? -18.722 2.701 29.017 1.00 80.38 159 ILE A N 1
ATOM 1233 C CA . ILE A 1 159 ? -17.858 3.813 28.589 1.00 80.38 159 ILE A CA 1
ATOM 1234 C C . ILE A 1 159 ? -16.398 3.358 28.517 1.00 80.38 159 ILE A C 1
ATOM 1236 O O . ILE A 1 159 ? -15.724 3.584 27.511 1.00 80.38 159 ILE A O 1
ATOM 1240 N N . LYS A 1 160 ? -15.902 2.690 29.564 1.00 77.75 160 LYS A N 1
ATOM 1241 C CA . LYS A 1 160 ? -14.519 2.204 29.618 1.00 77.75 160 LYS A CA 1
ATOM 1242 C C . LYS A 1 160 ? -14.232 1.169 28.526 1.00 77.75 160 LYS A C 1
ATOM 1244 O O . LYS A 1 160 ? -13.192 1.250 27.876 1.00 77.75 160 LYS A O 1
ATOM 1249 N N . GLU A 1 161 ? -15.146 0.226 28.314 1.00 80.56 161 GLU A N 1
ATOM 1250 C CA . GLU A 1 161 ? -15.045 -0.782 27.252 1.00 80.56 161 GLU A CA 1
ATOM 1251 C C . GLU A 1 161 ? -15.043 -0.127 25.868 1.00 80.56 161 GLU A C 1
ATOM 1253 O O . GLU A 1 161 ? -14.165 -0.413 25.055 1.00 80.56 161 GLU A O 1
ATOM 1258 N N . THR A 1 162 ? -15.943 0.832 25.634 1.00 84.62 162 THR A N 1
ATOM 1259 C CA . THR A 1 162 ? -16.012 1.585 24.373 1.00 84.62 162 THR A CA 1
ATOM 1260 C C . THR A 1 162 ? -14.714 2.348 24.111 1.00 84.62 162 THR A C 1
ATOM 1262 O O . THR A 1 162 ? -14.154 2.239 23.022 1.00 84.62 162 THR A O 1
ATOM 1265 N N . LYS A 1 163 ? -14.168 3.056 25.113 1.00 85.50 163 LYS A N 1
ATOM 1266 C CA . LYS A 1 163 ? -12.866 3.740 24.999 1.00 85.50 163 LYS A CA 1
ATOM 1267 C C . LYS A 1 163 ? -11.736 2.775 24.646 1.00 85.50 163 LYS A C 1
ATOM 1269 O O . LYS A 1 163 ? -10.891 3.105 23.817 1.00 85.50 163 LYS A O 1
ATOM 1274 N N . SER A 1 164 ? -11.721 1.588 25.255 1.00 86.56 164 SER A N 1
ATOM 1275 C CA . SER A 1 164 ? -10.725 0.559 24.945 1.00 86.56 164 SER A CA 1
ATOM 1276 C C . SER A 1 164 ? -10.821 0.117 23.485 1.00 86.56 164 SER A C 1
ATOM 1278 O O . SER A 1 164 ? -9.817 0.148 22.777 1.00 86.56 164 SER A O 1
ATOM 1280 N N . ILE A 1 165 ? -12.031 -0.209 23.017 1.00 89.25 165 ILE A N 1
ATOM 1281 C CA . ILE A 1 165 ? -12.288 -0.633 21.633 1.00 89.25 165 ILE A CA 1
ATOM 1282 C C . ILE A 1 165 ? -11.862 0.455 20.641 1.00 89.25 165 ILE A C 1
ATOM 1284 O O . ILE A 1 165 ? -11.165 0.161 19.670 1.00 89.25 165 ILE A O 1
ATOM 1288 N N . LEU A 1 166 ? -12.235 1.716 20.888 1.00 90.81 166 LEU A N 1
ATOM 1289 C CA . LEU A 1 166 ? -11.865 2.836 20.018 1.00 90.81 166 LEU A CA 1
ATOM 1290 C C . LEU A 1 166 ? -10.346 3.028 19.952 1.00 90.81 166 LEU A C 1
ATOM 1292 O O . LEU A 1 166 ? -9.797 3.208 18.866 1.00 90.81 166 LEU A O 1
ATOM 1296 N N . ASN A 1 167 ? -9.655 2.949 21.090 1.00 91.12 167 ASN A N 1
ATOM 1297 C CA . ASN A 1 167 ? -8.200 3.077 21.143 1.00 91.12 167 ASN A CA 1
ATOM 1298 C C . ASN A 1 167 ? -7.489 1.943 20.388 1.00 91.12 167 ASN A C 1
ATOM 1300 O O . ASN A 1 167 ? -6.537 2.190 19.646 1.00 91.12 167 ASN A O 1
ATOM 1304 N N . ASP A 1 168 ? -7.958 0.706 20.542 1.00 91.62 168 ASP A N 1
ATOM 1305 C CA . ASP A 1 168 ? -7.398 -0.441 19.824 1.00 91.62 168 ASP A CA 1
ATOM 1306 C C . ASP A 1 168 ? -7.632 -0.317 18.315 1.00 91.62 168 ASP A C 1
ATOM 1308 O O . ASP A 1 168 ? -6.720 -0.548 17.515 1.00 91.62 168 ASP A O 1
ATOM 1312 N N . TYR A 1 169 ? -8.817 0.149 17.916 1.00 91.81 169 TYR A N 1
ATOM 1313 C CA . TYR A 1 169 ? -9.137 0.392 16.515 1.00 91.81 169 TYR A CA 1
ATOM 1314 C C . TYR A 1 169 ? -8.288 1.519 15.905 1.00 91.81 169 TYR A C 1
ATOM 1316 O O . TYR A 1 169 ? -7.754 1.357 14.808 1.00 91.81 169 TYR A O 1
ATOM 1324 N N . LYS A 1 170 ? -8.053 2.622 16.632 1.00 93.19 170 LYS A N 1
ATOM 1325 C CA . LYS A 1 170 ? -7.128 3.691 16.208 1.00 93.19 170 LYS A CA 1
ATOM 1326 C C . LYS A 1 170 ? -5.717 3.178 15.966 1.00 93.19 170 LYS A C 1
ATOM 1328 O O . LYS A 1 170 ? -5.136 3.450 14.918 1.00 93.19 170 LYS A O 1
ATOM 1333 N N . LYS A 1 171 ? -5.177 2.408 16.916 1.00 93.50 171 LYS A N 1
ATOM 1334 C CA . LYS A 1 171 ? -3.847 1.800 16.774 1.00 93.50 171 LYS A CA 1
ATOM 1335 C C . LYS A 1 171 ? -3.781 0.907 15.539 1.00 93.50 171 LYS A C 1
ATOM 1337 O O . LYS A 1 171 ? -2.779 0.941 14.828 1.00 93.50 171 LYS A O 1
ATOM 1342 N N . LYS A 1 172 ? -4.848 0.144 15.263 1.00 93.19 172 LYS A N 1
ATOM 1343 C CA . LYS A 1 172 ? -4.963 -0.692 14.061 1.00 93.19 172 LYS A CA 1
ATOM 1344 C C . LYS A 1 172 ? -4.929 0.161 12.786 1.00 93.19 172 LYS A C 1
ATOM 1346 O O . LYS A 1 172 ? -4.133 -0.134 11.897 1.00 93.19 172 LYS A O 1
ATOM 1351 N N . ILE A 1 173 ? -5.713 1.241 12.723 1.00 94.56 173 ILE A N 1
ATOM 1352 C CA . ILE A 1 173 ? -5.708 2.188 11.592 1.00 94.56 173 ILE A CA 1
ATOM 1353 C C . ILE A 1 173 ? -4.311 2.773 11.378 1.00 94.56 173 ILE A C 1
ATOM 1355 O O . ILE A 1 173 ? -3.782 2.707 10.272 1.00 94.56 173 ILE A O 1
ATOM 1359 N N . ASP A 1 174 ? -3.688 3.310 12.427 1.00 94.56 174 ASP A N 1
ATOM 1360 C CA . ASP A 1 174 ? -2.370 3.938 12.316 1.00 94.56 174 ASP A CA 1
ATOM 1361 C C . ASP A 1 174 ? -1.283 2.947 11.897 1.00 94.56 174 ASP A C 1
ATOM 1363 O O . ASP A 1 174 ? -0.403 3.294 11.109 1.00 94.56 174 ASP A O 1
ATOM 1367 N N . TYR A 1 175 ? -1.344 1.712 12.396 1.00 94.69 175 TYR A N 1
ATOM 1368 C CA . TYR A 1 175 ? -0.419 0.650 12.020 1.00 94.69 175 TYR A CA 1
ATOM 1369 C C . TYR A 1 175 ? -0.487 0.337 10.521 1.00 94.69 175 TYR A C 1
ATOM 1371 O O . TYR A 1 175 ? 0.534 0.399 9.831 1.00 94.69 175 TYR A O 1
ATOM 1379 N N . TYR A 1 176 ? -1.681 0.044 9.999 1.00 94.50 176 TYR A N 1
ATOM 1380 C CA . TYR A 1 176 ? -1.827 -0.297 8.584 1.00 94.50 176 TYR A CA 1
ATOM 1381 C C . TYR A 1 176 ? -1.630 0.907 7.672 1.00 94.50 176 TYR A C 1
ATOM 1383 O O . TYR A 1 176 ? -1.055 0.744 6.601 1.00 94.50 176 TYR A O 1
ATOM 1391 N N . ASN A 1 177 ? -2.026 2.113 8.086 1.00 95.31 177 ASN A N 1
ATOM 1392 C CA . ASN A 1 177 ? -1.789 3.317 7.292 1.00 95.31 177 ASN A CA 1
ATOM 1393 C C . ASN A 1 177 ? -0.285 3.602 7.145 1.00 95.31 177 ASN A C 1
ATOM 1395 O O . ASN A 1 177 ? 0.203 3.857 6.049 1.00 95.31 177 ASN A O 1
ATOM 1399 N N . LYS A 1 178 ? 0.492 3.464 8.229 1.00 95.06 178 LYS A N 1
ATOM 1400 C CA . LYS A 1 178 ? 1.962 3.553 8.156 1.00 95.06 178 LYS A CA 1
ATOM 1401 C C . LYS A 1 178 ? 2.555 2.474 7.253 1.00 95.06 178 LYS A C 1
ATOM 1403 O O . LYS A 1 178 ? 3.471 2.757 6.485 1.00 95.06 178 LYS A O 1
ATOM 1408 N N . MET A 1 179 ? 2.038 1.247 7.335 1.00 94.25 179 MET A N 1
ATOM 1409 C CA . MET A 1 179 ? 2.468 0.150 6.467 1.00 94.25 179 MET A CA 1
ATOM 1410 C C . MET A 1 179 ? 2.175 0.440 4.991 1.00 94.25 179 MET A C 1
ATOM 1412 O O . MET A 1 179 ? 3.041 0.197 4.154 1.00 94.25 179 MET A O 1
ATOM 1416 N N . TYR A 1 180 ? 0.991 0.973 4.684 1.00 95.25 180 TYR A N 1
ATOM 1417 C CA . TYR A 1 180 ? 0.595 1.394 3.343 1.00 95.25 180 TYR A CA 1
ATOM 1418 C C . TYR A 1 180 ? 1.569 2.440 2.792 1.00 95.25 180 TYR A C 1
ATOM 1420 O O . TYR A 1 180 ? 2.223 2.184 1.782 1.00 95.25 180 TYR A O 1
ATOM 1428 N N . ILE A 1 181 ? 1.751 3.551 3.516 1.00 95.62 181 ILE A N 1
ATOM 1429 C CA . ILE A 1 181 ? 2.619 4.667 3.105 1.00 95.62 181 ILE A CA 1
ATOM 1430 C C . ILE A 1 181 ? 4.055 4.182 2.879 1.00 95.62 181 ILE A C 1
ATOM 1432 O O . ILE A 1 181 ? 4.692 4.532 1.889 1.00 95.62 181 ILE A O 1
ATOM 1436 N N . SER A 1 182 ? 4.573 3.342 3.780 1.00 95.50 182 SER A N 1
ATOM 1437 C CA . SER A 1 182 ? 5.924 2.796 3.649 1.00 95.50 182 SER A CA 1
ATOM 1438 C C . SER A 1 182 ? 6.071 1.888 2.425 1.00 95.50 182 SER A C 1
ATOM 1440 O O . SER A 1 182 ? 7.074 1.985 1.720 1.00 95.50 182 SER A O 1
ATOM 1442 N N . LYS A 1 183 ? 5.093 1.015 2.151 1.00 94.81 183 LYS A N 1
ATOM 1443 C CA . LYS A 1 183 ? 5.125 0.126 0.981 1.00 94.81 183 LYS A CA 1
ATOM 1444 C C . LYS A 1 183 ? 5.052 0.918 -0.320 1.00 94.81 183 LYS A C 1
ATOM 1446 O O . LYS A 1 183 ? 5.871 0.677 -1.202 1.00 94.81 183 LYS A O 1
ATOM 1451 N N . GLU A 1 184 ? 4.134 1.876 -0.413 1.00 95.75 184 GLU A N 1
ATOM 1452 C CA . GLU A 1 184 ? 4.001 2.758 -1.575 1.00 95.75 184 GLU A CA 1
ATOM 1453 C C . GLU A 1 184 ? 5.304 3.525 -1.845 1.00 95.75 184 GLU A C 1
ATOM 1455 O O . GLU A 1 184 ? 5.826 3.481 -2.959 1.00 95.75 184 GLU A O 1
ATOM 1460 N N . ALA A 1 185 ? 5.891 4.144 -0.814 1.00 96.12 185 ALA A N 1
ATOM 1461 C CA . ALA A 1 185 ? 7.155 4.871 -0.936 1.00 96.12 185 ALA A CA 1
ATOM 1462 C C . ALA A 1 185 ? 8.314 3.970 -1.399 1.00 96.12 185 ALA A C 1
ATOM 1464 O O . ALA A 1 185 ? 9.084 4.356 -2.281 1.00 96.12 185 ALA A O 1
ATOM 1465 N N . ASN A 1 186 ? 8.417 2.753 -0.853 1.00 95.19 186 ASN A N 1
ATOM 1466 C CA . ASN A 1 186 ? 9.452 1.793 -1.245 1.00 95.19 186 ASN A CA 1
ATOM 1467 C C . ASN A 1 186 ? 9.319 1.377 -2.716 1.00 95.19 186 ASN A C 1
ATOM 1469 O O . ASN A 1 186 ? 10.313 1.323 -3.439 1.00 95.19 186 ASN A O 1
ATOM 1473 N N . ILE A 1 187 ? 8.097 1.099 -3.173 1.00 95.19 187 ILE A N 1
ATOM 1474 C CA . ILE A 1 187 ? 7.844 0.702 -4.563 1.00 95.19 187 ILE A CA 1
ATOM 1475 C C . ILE A 1 187 ? 8.093 1.883 -5.501 1.00 95.19 187 ILE A C 1
ATOM 1477 O O . ILE A 1 187 ? 8.711 1.707 -6.549 1.00 95.19 187 ILE A O 1
ATOM 1481 N N . LYS A 1 188 ? 7.683 3.095 -5.115 1.00 96.81 188 LYS A N 1
ATOM 1482 C CA . LYS A 1 188 ? 7.956 4.314 -5.881 1.00 96.81 188 LYS A CA 1
ATOM 1483 C C . LYS A 1 188 ? 9.458 4.543 -6.060 1.00 96.81 188 LYS A C 1
ATOM 1485 O O . LYS A 1 188 ? 9.900 4.772 -7.181 1.00 96.81 188 LYS A O 1
ATOM 1490 N N . SER A 1 189 ? 10.244 4.404 -4.993 1.00 96.88 189 SER A N 1
ATOM 1491 C CA . SER A 1 189 ? 11.706 4.498 -5.078 1.00 96.88 189 SER A CA 1
ATOM 1492 C C . SER A 1 189 ? 12.295 3.396 -5.966 1.00 96.88 189 SER A C 1
ATOM 1494 O O . SER A 1 189 ? 13.131 3.674 -6.821 1.00 96.88 189 SER A O 1
ATOM 1496 N N . SER A 1 190 ? 11.814 2.153 -5.841 1.00 96.69 190 SER A N 1
ATOM 1497 C CA . SER A 1 190 ? 12.245 1.051 -6.710 1.00 96.69 190 SER A CA 1
ATOM 1498 C C . SER A 1 190 ? 11.922 1.304 -8.187 1.00 96.69 190 SER A C 1
ATOM 1500 O O . SER A 1 190 ? 12.732 0.957 -9.044 1.00 96.69 190 SER A O 1
ATOM 1502 N N . LYS A 1 191 ? 10.774 1.923 -8.488 1.00 97.31 191 LYS A N 1
ATOM 1503 C CA . LYS A 1 191 ? 10.378 2.336 -9.841 1.00 97.31 191 LYS A CA 1
ATOM 1504 C C . LYS A 1 191 ? 11.350 3.365 -10.417 1.00 97.31 191 LYS A C 1
ATOM 1506 O O . LYS A 1 191 ? 11.813 3.208 -11.542 1.00 97.31 191 LYS A O 1
ATOM 1511 N N . GLU A 1 192 ? 11.646 4.411 -9.651 1.00 98.00 192 GLU A N 1
ATOM 1512 C CA . GLU A 1 192 ? 12.560 5.485 -10.059 1.00 98.00 192 GLU A CA 1
ATOM 1513 C C . GLU A 1 192 ? 13.978 4.945 -10.294 1.00 98.00 192 GLU A C 1
ATOM 1515 O O . GLU A 1 192 ? 14.584 5.240 -11.323 1.00 98.00 192 GLU A O 1
ATOM 1520 N N . ASN A 1 193 ? 14.464 4.074 -9.405 1.00 97.88 193 ASN A N 1
ATOM 1521 C CA . ASN A 1 193 ? 15.769 3.427 -9.549 1.00 97.88 193 ASN A CA 1
ATOM 1522 C C . ASN A 1 193 ? 15.847 2.554 -10.808 1.00 97.88 193 ASN A C 1
ATOM 1524 O O . ASN A 1 193 ? 16.841 2.620 -11.527 1.00 97.88 193 ASN A O 1
ATOM 1528 N N . LEU A 1 194 ? 14.800 1.776 -11.106 1.00 97.75 194 LEU A N 1
ATOM 1529 C CA . LEU A 1 194 ? 14.745 0.950 -12.315 1.00 97.75 194 LEU A CA 1
ATOM 1530 C C . LEU A 1 194 ? 14.800 1.808 -13.587 1.00 97.75 194 LEU A C 1
ATOM 1532 O O . LEU A 1 194 ? 15.581 1.520 -14.490 1.00 97.75 194 LEU A O 1
ATOM 1536 N N . ILE A 1 195 ? 14.007 2.883 -13.652 1.00 97.81 195 ILE A N 1
ATOM 1537 C CA . ILE A 1 195 ? 14.008 3.804 -14.800 1.00 97.81 195 ILE A CA 1
ATOM 1538 C C . ILE A 1 195 ? 15.395 4.429 -14.989 1.00 97.81 195 ILE A C 1
ATOM 1540 O O . ILE A 1 195 ? 15.904 4.462 -16.110 1.00 97.81 195 ILE A O 1
ATOM 1544 N N . ASN A 1 196 ? 16.014 4.907 -13.908 1.00 98.00 196 ASN A N 1
ATOM 1545 C CA . ASN A 1 196 ? 17.325 5.548 -13.974 1.00 98.00 196 ASN A CA 1
ATOM 1546 C C . ASN A 1 196 ? 18.424 4.561 -14.395 1.00 98.00 196 ASN A C 1
ATOM 1548 O O . ASN A 1 196 ? 19.191 4.884 -15.296 1.00 98.00 196 ASN A O 1
ATOM 1552 N N . SER A 1 197 ? 18.438 3.342 -13.843 1.00 97.94 197 SER A N 1
ATOM 1553 C CA . SER A 1 197 ? 19.392 2.293 -14.243 1.00 97.94 197 SER A CA 1
ATOM 1554 C C . SER A 1 197 ? 19.287 1.981 -15.734 1.00 97.94 197 SER A C 1
ATOM 1556 O O . SER A 1 197 ? 20.289 1.925 -16.441 1.00 97.94 197 SER A O 1
ATOM 1558 N N . ILE A 1 198 ? 18.063 1.841 -16.254 1.00 96.81 198 ILE A N 1
ATOM 1559 C CA . ILE A 1 198 ? 17.855 1.560 -17.678 1.00 96.81 198 ILE A CA 1
ATOM 1560 C C . ILE A 1 198 ? 18.342 2.721 -18.555 1.00 96.81 198 ILE A C 1
ATOM 1562 O O . ILE A 1 198 ? 18.951 2.469 -19.595 1.00 96.81 198 ILE A O 1
ATOM 1566 N N . LYS A 1 199 ? 18.102 3.975 -18.148 1.00 97.25 199 LYS A N 1
ATOM 1567 C CA . LYS A 1 199 ? 18.615 5.163 -18.853 1.00 97.25 199 LYS A CA 1
ATOM 1568 C C . LYS A 1 199 ? 20.137 5.182 -18.902 1.00 97.25 199 LYS A C 1
ATOM 1570 O O . LYS A 1 199 ? 20.703 5.393 -19.969 1.00 97.25 199 LYS A O 1
ATOM 1575 N N . GLU A 1 200 ? 20.793 4.938 -17.772 1.00 97.75 200 GLU A N 1
ATOM 1576 C CA . GLU A 1 200 ? 22.255 4.915 -17.682 1.00 97.75 200 GLU A CA 1
ATOM 1577 C C . GLU A 1 200 ? 22.860 3.809 -18.556 1.00 97.75 200 GLU A C 1
ATOM 1579 O O . GLU A 1 200 ? 23.806 4.049 -19.312 1.00 97.75 200 GLU A O 1
ATOM 1584 N N . GLU A 1 201 ? 22.284 2.608 -18.514 1.00 97.19 201 GLU A N 1
ATOM 1585 C CA . GLU A 1 201 ? 22.747 1.483 -19.328 1.00 97.19 201 GLU A CA 1
ATOM 1586 C C . GLU A 1 201 ? 22.525 1.711 -20.826 1.00 97.19 201 GLU A C 1
ATOM 1588 O O . GLU A 1 201 ? 23.402 1.389 -21.632 1.00 97.19 201 GLU A O 1
ATOM 1593 N N . LEU A 1 202 ? 21.387 2.297 -21.213 1.00 95.50 202 LEU A N 1
ATOM 1594 C CA . LEU A 1 202 ? 21.124 2.648 -22.607 1.00 95.50 202 LEU A CA 1
ATOM 1595 C C . LEU A 1 202 ? 22.084 3.735 -23.097 1.00 95.50 202 LEU A C 1
ATOM 1597 O O . LEU A 1 202 ? 22.683 3.578 -24.158 1.00 95.50 202 LEU A O 1
ATOM 1601 N N . SER A 1 203 ? 22.286 4.793 -22.312 1.00 95.44 203 SER A N 1
ATOM 1602 C CA . SER A 1 203 ? 23.230 5.863 -22.645 1.00 95.44 203 SER A CA 1
ATOM 1603 C C . SER A 1 203 ? 24.650 5.315 -22.813 1.00 95.44 203 SER A C 1
ATOM 1605 O O . SER A 1 203 ? 25.339 5.641 -23.780 1.00 95.44 203 SER A O 1
ATOM 1607 N N . THR A 1 204 ? 25.058 4.387 -21.941 1.00 97.19 204 THR A N 1
ATOM 1608 C CA . THR A 1 204 ? 26.355 3.699 -22.035 1.00 97.19 204 THR A CA 1
ATOM 1609 C C . THR A 1 204 ? 26.467 2.873 -23.319 1.00 97.19 204 THR A C 1
ATOM 1611 O O . THR A 1 204 ? 27.473 2.963 -24.025 1.00 97.19 204 THR A O 1
ATOM 1614 N N . LEU A 1 205 ? 25.432 2.099 -23.664 1.00 95.44 205 LEU A N 1
ATOM 1615 C CA . LEU A 1 205 ? 25.376 1.326 -24.909 1.00 95.44 205 LEU A CA 1
ATOM 1616 C C . LEU A 1 205 ? 25.531 2.237 -26.135 1.00 95.44 205 LEU A C 1
ATOM 1618 O O . LEU A 1 205 ? 26.316 1.932 -27.035 1.00 95.44 205 LEU A O 1
ATOM 1622 N N . ILE A 1 206 ? 24.817 3.365 -26.156 1.00 94.12 206 ILE A N 1
ATOM 1623 C CA . ILE A 1 206 ? 24.867 4.338 -27.252 1.00 94.12 206 ILE A CA 1
ATOM 1624 C C . ILE A 1 206 ? 26.227 5.021 -27.342 1.00 94.12 206 ILE A C 1
ATOM 1626 O O . ILE A 1 206 ? 26.774 5.120 -28.439 1.00 94.12 206 ILE A O 1
ATOM 1630 N N . SER A 1 207 ? 26.794 5.455 -26.216 1.00 96.69 207 SER A N 1
ATOM 1631 C CA . SER A 1 207 ? 28.116 6.085 -26.187 1.00 96.69 207 SER A CA 1
ATOM 1632 C C . SER A 1 207 ? 29.179 5.147 -26.751 1.00 96.69 207 SER A C 1
ATOM 1634 O O . SER A 1 207 ? 29.904 5.530 -27.667 1.00 96.69 207 SER A O 1
ATOM 1636 N N . ASN A 1 208 ? 29.205 3.895 -26.284 1.00 97.44 208 ASN A N 1
ATOM 1637 C CA . ASN A 1 208 ? 30.154 2.890 -26.762 1.00 97.44 208 ASN A CA 1
ATOM 1638 C C . ASN A 1 208 ? 30.013 2.661 -28.272 1.00 97.44 208 ASN A C 1
ATOM 1640 O O . ASN A 1 208 ? 31.004 2.654 -29.001 1.00 97.44 208 ASN A O 1
ATOM 1644 N N . TYR A 1 209 ? 28.779 2.535 -28.765 1.00 95.62 209 TYR A N 1
ATOM 1645 C CA . TYR A 1 209 ? 28.532 2.384 -30.195 1.00 95.62 209 TYR A CA 1
ATOM 1646 C C . TYR A 1 209 ? 29.020 3.595 -31.005 1.00 95.62 209 TYR A C 1
ATOM 1648 O O . TYR A 1 209 ? 29.674 3.424 -32.036 1.00 95.62 209 TYR A O 1
ATOM 1656 N N . LEU A 1 210 ? 28.743 4.820 -30.548 1.00 95.25 210 LEU A N 1
ATOM 1657 C CA . LEU A 1 210 ? 29.183 6.041 -31.227 1.00 95.25 210 LEU A CA 1
ATOM 1658 C C . LEU A 1 210 ? 30.711 6.176 -31.246 1.00 95.25 210 LEU A C 1
ATOM 1660 O O . LEU A 1 210 ? 31.260 6.595 -32.267 1.00 95.25 210 LEU A O 1
ATOM 1664 N N . ASP A 1 211 ? 31.397 5.791 -30.171 1.00 97.88 211 ASP A N 1
ATOM 1665 C CA . ASP A 1 211 ? 32.862 5.795 -30.101 1.00 97.88 211 ASP A CA 1
ATOM 1666 C C . ASP A 1 211 ? 33.476 4.799 -31.089 1.00 97.88 211 ASP A C 1
ATOM 1668 O O . ASP A 1 211 ? 34.415 5.124 -31.827 1.00 97.88 211 ASP A O 1
ATOM 1672 N N . GLU A 1 212 ? 32.899 3.602 -31.184 1.00 97.19 212 GLU A N 1
ATOM 1673 C CA . GLU A 1 212 ? 33.315 2.622 -32.178 1.00 97.19 212 GLU A CA 1
ATOM 1674 C C . GLU A 1 212 ? 33.060 3.096 -33.616 1.00 97.19 212 GLU A C 1
ATOM 1676 O O . GLU A 1 212 ? 33.910 2.913 -34.493 1.00 97.19 212 GLU A O 1
ATOM 1681 N N . VAL A 1 213 ? 31.904 3.718 -33.879 1.00 94.81 213 VAL A N 1
ATOM 1682 C CA . VAL A 1 213 ? 31.607 4.305 -35.193 1.00 94.81 213 VAL A CA 1
ATOM 1683 C C . VAL A 1 213 ? 32.608 5.406 -35.517 1.00 94.81 213 VAL A C 1
ATOM 1685 O O . VAL A 1 213 ? 33.113 5.442 -36.636 1.00 94.81 213 VAL A O 1
ATOM 1688 N N . ASN A 1 214 ? 32.959 6.260 -34.555 1.00 96.31 214 ASN A N 1
ATOM 1689 C CA . ASN A 1 214 ? 33.966 7.300 -34.746 1.00 96.31 214 ASN A CA 1
ATOM 1690 C C . ASN A 1 214 ? 35.328 6.705 -35.131 1.00 96.31 214 ASN A C 1
ATOM 1692 O O . ASN A 1 214 ? 35.948 7.155 -36.095 1.00 96.31 214 ASN A O 1
ATOM 1696 N N . SER A 1 215 ? 35.757 5.637 -34.451 1.00 97.69 215 SER A N 1
ATOM 1697 C CA . SER A 1 215 ? 36.974 4.900 -34.812 1.00 97.69 215 SER A CA 1
ATOM 1698 C C . SER A 1 215 ? 36.910 4.356 -36.246 1.00 97.69 215 SER A C 1
ATOM 1700 O O . SER A 1 215 ? 37.836 4.545 -37.038 1.00 97.69 215 SER A O 1
ATOM 1702 N N . ARG A 1 216 ? 35.780 3.752 -36.637 1.00 96.62 216 ARG A N 1
ATOM 1703 C CA . ARG A 1 216 ? 35.570 3.236 -37.999 1.00 96.62 216 ARG A CA 1
ATOM 1704 C C . ARG A 1 216 ? 35.519 4.346 -39.049 1.00 96.62 216 ARG A C 1
ATOM 1706 O O . ARG A 1 216 ? 36.051 4.162 -40.139 1.00 96.62 216 ARG A O 1
ATOM 1713 N N . VAL A 1 217 ? 34.938 5.503 -38.737 1.00 93.25 217 VAL A N 1
ATOM 1714 C CA . VAL A 1 217 ? 34.978 6.693 -39.600 1.00 93.25 217 VAL A CA 1
ATOM 1715 C C . VAL A 1 217 ? 36.426 7.137 -39.812 1.00 93.25 217 VAL A C 1
ATOM 1717 O O . VAL A 1 217 ? 36.829 7.371 -40.948 1.00 93.25 217 VAL A O 1
ATOM 1720 N N . GLU A 1 218 ? 37.237 7.206 -38.758 1.00 94.25 218 GLU A N 1
ATOM 1721 C CA . GLU A 1 218 ? 38.652 7.578 -38.871 1.00 94.25 218 GLU A CA 1
ATOM 1722 C C . GLU A 1 218 ? 39.452 6.609 -39.756 1.00 94.25 218 GLU A C 1
ATOM 1724 O O . GLU A 1 218 ? 40.239 7.061 -40.591 1.00 94.25 218 GLU A O 1
ATOM 1729 N N . ILE A 1 219 ? 39.202 5.301 -39.628 1.00 95.06 219 ILE A N 1
ATOM 1730 C CA . ILE A 1 219 ? 39.900 4.243 -40.379 1.00 95.06 219 ILE A CA 1
ATOM 1731 C C . ILE A 1 219 ? 39.433 4.166 -41.841 1.00 95.06 219 ILE A C 1
ATOM 1733 O O . ILE A 1 219 ? 40.251 4.061 -42.755 1.00 95.06 219 ILE A O 1
ATOM 1737 N N . TYR A 1 220 ? 38.119 4.187 -42.078 1.00 93.00 220 TYR A N 1
ATOM 1738 C CA . TYR A 1 220 ? 37.537 3.771 -43.357 1.00 93.00 220 TYR A CA 1
ATOM 1739 C C . TYR A 1 220 ? 37.061 4.917 -44.250 1.00 93.00 220 TYR A C 1
ATOM 1741 O O . TYR A 1 220 ? 36.732 4.661 -45.408 1.00 93.00 220 TYR A O 1
ATOM 1749 N N . VAL A 1 221 ? 37.037 6.175 -43.786 1.00 87.88 221 VAL A N 1
ATOM 1750 C CA . VAL A 1 221 ? 36.487 7.281 -44.598 1.00 87.88 221 VAL A CA 1
ATOM 1751 C C . VAL A 1 221 ? 37.203 7.440 -45.943 1.00 87.88 221 VAL A C 1
ATOM 1753 O O . VAL A 1 221 ? 36.560 7.786 -46.928 1.00 87.88 221 VAL A O 1
ATOM 1756 N N . ASP A 1 222 ? 38.506 7.144 -46.022 1.00 87.69 222 ASP A N 1
ATOM 1757 C CA . ASP A 1 222 ? 39.277 7.258 -47.269 1.00 87.69 222 ASP A CA 1
ATOM 1758 C C . ASP A 1 222 ? 38.805 6.282 -48.353 1.00 87.69 222 ASP A C 1
ATOM 1760 O O . ASP A 1 222 ? 38.970 6.567 -49.541 1.00 87.69 222 ASP A O 1
ATOM 1764 N N . GLN A 1 223 ? 38.151 5.179 -47.976 1.00 86.50 223 GLN A N 1
ATOM 1765 C CA . GLN A 1 223 ? 37.575 4.231 -48.931 1.00 86.50 223 GLN A CA 1
ATOM 1766 C C . GLN A 1 223 ? 36.412 4.844 -49.722 1.00 86.50 223 GLN A C 1
ATOM 1768 O O . GLN A 1 223 ? 36.214 4.507 -50.886 1.00 86.50 223 GLN A O 1
ATOM 1773 N N . LEU A 1 224 ? 35.726 5.849 -49.167 1.00 81.50 224 LEU A N 1
ATOM 1774 C CA . LEU A 1 224 ? 34.693 6.599 -49.891 1.00 81.50 224 LEU A CA 1
ATOM 1775 C C . LEU A 1 224 ? 35.276 7.375 -51.086 1.00 81.50 224 LEU A C 1
ATOM 1777 O O . LEU A 1 224 ? 34.579 7.624 -52.065 1.00 81.50 224 LEU A O 1
ATOM 1781 N N . SER A 1 225 ? 36.570 7.723 -51.051 1.00 78.50 225 SER A N 1
ATOM 1782 C CA . SER A 1 225 ? 37.261 8.344 -52.192 1.00 78.50 225 SER A CA 1
ATOM 1783 C C . SER A 1 225 ? 37.498 7.381 -53.362 1.00 78.50 225 SER A C 1
ATOM 1785 O O . SER A 1 225 ? 37.742 7.833 -54.482 1.00 78.50 225 SER A O 1
ATOM 1787 N N . ASN A 1 226 ? 37.406 6.070 -53.108 1.00 79.00 226 ASN A N 1
ATOM 1788 C CA . ASN A 1 226 ? 37.551 5.006 -54.101 1.00 79.00 226 ASN A CA 1
ATOM 1789 C C . ASN A 1 226 ? 36.206 4.599 -54.733 1.00 79.00 226 ASN A C 1
ATOM 1791 O O . ASN A 1 226 ? 36.171 3.669 -55.532 1.00 79.00 226 ASN A O 1
ATOM 1795 N N . GLY A 1 227 ? 35.113 5.301 -54.408 1.00 71.94 227 GLY A N 1
ATOM 1796 C CA . GLY A 1 227 ? 33.778 5.028 -54.946 1.00 71.94 227 GLY A CA 1
ATOM 1797 C C . GLY A 1 227 ? 32.912 4.121 -54.072 1.00 71.94 227 GLY A C 1
ATOM 1798 O O . GLY A 1 227 ? 31.811 3.773 -54.491 1.00 71.94 227 GLY A O 1
ATOM 1799 N N . GLU A 1 228 ? 33.369 3.766 -52.866 1.00 78.12 228 GLU A N 1
ATOM 1800 C CA . GLU A 1 228 ? 32.544 3.039 -51.899 1.00 78.12 228 GLU A CA 1
ATOM 1801 C C . GLU A 1 228 ? 31.291 3.846 -51.527 1.00 78.12 228 GLU A C 1
ATOM 1803 O O . GLU A 1 228 ? 31.355 5.039 -51.212 1.00 78.12 228 GLU A O 1
ATOM 1808 N N . GLY A 1 229 ? 30.137 3.182 -51.600 1.00 74.38 229 GLY A N 1
ATOM 1809 C CA . GLY A 1 229 ? 28.822 3.811 -51.502 1.00 74.38 229 GLY A CA 1
ATOM 1810 C C . GLY A 1 229 ? 28.146 3.672 -50.136 1.00 74.38 229 GLY A C 1
ATOM 1811 O O . GLY A 1 229 ? 28.765 3.419 -49.105 1.00 74.38 229 GLY A O 1
ATOM 1812 N N . ILE A 1 230 ? 26.821 3.821 -50.135 1.00 74.50 230 ILE A N 1
ATOM 1813 C CA . ILE A 1 230 ? 25.985 3.757 -48.925 1.00 74.50 230 ILE A CA 1
ATOM 1814 C C . ILE A 1 230 ? 26.077 2.389 -48.239 1.00 74.50 230 ILE A C 1
ATOM 1816 O O . ILE A 1 230 ? 26.141 2.335 -47.012 1.00 74.50 230 ILE A O 1
ATOM 1820 N N . ASP A 1 231 ? 26.137 1.295 -49.001 1.00 80.88 231 ASP A N 1
ATOM 1821 C CA . ASP A 1 231 ? 26.232 -0.054 -48.431 1.00 80.88 231 ASP A CA 1
ATOM 1822 C C . ASP A 1 231 ? 27.520 -0.246 -47.627 1.00 80.88 231 ASP A C 1
ATOM 1824 O O . ASP A 1 231 ? 27.504 -0.875 -46.568 1.00 80.88 231 ASP A O 1
ATOM 1828 N N . PHE A 1 232 ? 28.621 0.367 -48.067 1.00 85.44 232 PHE A N 1
ATOM 1829 C CA . PHE A 1 232 ? 29.869 0.384 -47.312 1.00 85.44 232 PHE A CA 1
ATOM 1830 C C . PHE A 1 232 ? 29.718 1.161 -46.000 1.00 85.44 232 PHE A C 1
ATOM 1832 O O . PHE A 1 232 ? 30.149 0.700 -44.944 1.00 85.44 232 PHE A O 1
ATOM 1839 N N . ILE A 1 233 ? 29.048 2.317 -46.023 1.00 84.25 233 ILE A N 1
ATOM 1840 C CA . ILE A 1 233 ? 28.784 3.091 -44.802 1.00 84.25 233 ILE A CA 1
ATOM 1841 C C . ILE A 1 233 ? 27.919 2.271 -43.836 1.00 84.25 233 ILE A C 1
ATOM 1843 O O . ILE A 1 233 ? 28.257 2.157 -42.660 1.00 84.25 233 ILE A O 1
ATOM 1847 N N . LYS A 1 234 ? 26.845 1.646 -44.326 1.00 83.31 234 LYS A N 1
ATOM 1848 C CA . LYS A 1 234 ? 25.923 0.842 -43.514 1.00 83.31 234 LYS A CA 1
ATOM 1849 C C . LYS A 1 234 ? 26.604 -0.375 -42.887 1.00 83.31 234 LYS A C 1
ATOM 1851 O O . LYS A 1 234 ? 26.453 -0.609 -41.687 1.00 83.31 234 LYS A O 1
ATOM 1856 N N . ASN A 1 235 ? 27.337 -1.142 -43.686 1.00 87.44 235 ASN A N 1
ATOM 1857 C CA . ASN A 1 235 ? 27.848 -2.449 -43.277 1.00 87.44 235 ASN A CA 1
ATOM 1858 C C . ASN A 1 235 ? 29.231 -2.363 -42.624 1.00 87.44 235 ASN A C 1
ATOM 1860 O O . ASN A 1 235 ? 29.513 -3.131 -41.710 1.00 87.44 235 ASN A O 1
ATOM 1864 N N . THR A 1 236 ? 30.070 -1.415 -43.047 1.00 91.31 236 THR A N 1
ATOM 1865 C CA . THR A 1 236 ? 31.461 -1.307 -42.585 1.00 91.31 236 THR A CA 1
ATOM 1866 C C . THR A 1 236 ? 31.645 -0.202 -41.556 1.00 91.31 236 THR A C 1
ATOM 1868 O O . THR A 1 236 ? 32.296 -0.434 -40.542 1.00 91.31 236 THR A O 1
ATOM 1871 N N . ILE A 1 237 ? 31.090 0.996 -41.783 1.00 90.50 237 ILE A N 1
ATOM 1872 C CA . ILE A 1 237 ? 31.289 2.136 -40.869 1.00 90.50 237 ILE A CA 1
ATOM 1873 C C . ILE A 1 237 ? 30.322 2.059 -39.684 1.00 90.50 237 ILE A C 1
ATOM 1875 O O . ILE A 1 237 ? 30.745 2.106 -38.529 1.00 90.50 237 ILE A O 1
ATOM 1879 N N . TYR A 1 238 ? 29.027 1.926 -39.959 1.00 89.56 238 TYR A N 1
ATOM 1880 C CA . TYR A 1 238 ? 27.992 1.875 -38.928 1.00 89.56 238 TYR A CA 1
ATOM 1881 C C . TYR A 1 238 ? 27.765 0.466 -38.393 1.00 89.56 238 TYR A C 1
ATOM 1883 O O . TYR A 1 238 ? 27.411 0.328 -37.232 1.00 89.56 238 TYR A O 1
ATOM 1891 N N . LYS A 1 239 ? 28.008 -0.583 -39.191 1.00 91.50 239 LYS A N 1
ATOM 1892 C CA . LYS A 1 239 ? 27.722 -1.975 -38.803 1.00 91.50 239 LYS A CA 1
ATOM 1893 C C . LYS A 1 239 ? 26.289 -2.135 -38.274 1.00 91.50 239 LYS A C 1
ATOM 1895 O O . LYS A 1 239 ? 26.055 -2.701 -37.208 1.00 91.50 239 LYS A O 1
ATOM 1900 N N . VAL A 1 240 ? 25.319 -1.628 -39.039 1.00 83.50 240 VAL A N 1
ATOM 1901 C CA . VAL A 1 240 ? 23.913 -1.506 -38.604 1.00 83.50 240 VAL A CA 1
ATOM 1902 C C . VAL A 1 240 ? 23.334 -2.827 -38.078 1.00 83.50 240 VAL A C 1
ATOM 1904 O O . VAL A 1 240 ? 22.686 -2.827 -37.036 1.00 83.50 240 VAL A O 1
ATOM 1907 N N . ASN A 1 241 ? 23.632 -3.959 -38.720 1.00 84.94 241 ASN A N 1
ATOM 1908 C CA . ASN A 1 241 ? 23.132 -5.269 -38.282 1.00 84.94 241 ASN A CA 1
ATOM 1909 C C . ASN A 1 241 ? 23.684 -5.692 -36.902 1.00 84.94 241 ASN A C 1
ATOM 1911 O O . ASN A 1 241 ? 22.977 -6.311 -36.108 1.00 84.94 241 ASN A O 1
ATOM 1915 N N . GLU A 1 242 ? 24.944 -5.364 -36.595 1.00 90.00 242 GLU A N 1
ATOM 1916 C CA . GLU A 1 242 ? 25.552 -5.661 -35.287 1.00 90.00 242 GLU A CA 1
ATOM 1917 C C . GLU A 1 242 ? 24.939 -4.777 -34.190 1.00 90.00 242 GLU A C 1
ATOM 1919 O O . GLU A 1 242 ? 24.633 -5.253 -33.091 1.00 90.00 242 GLU A O 1
ATOM 1924 N N . PHE A 1 243 ? 24.687 -3.504 -34.511 1.00 88.69 243 PHE A N 1
ATOM 1925 C CA . PHE A 1 243 ? 24.002 -2.578 -33.614 1.00 88.69 243 PHE A CA 1
ATOM 1926 C C . PHE A 1 243 ? 22.564 -3.020 -33.321 1.00 88.69 243 PHE A C 1
ATOM 1928 O O . PHE A 1 243 ? 22.154 -3.063 -32.162 1.00 88.69 243 PHE A O 1
ATOM 1935 N N . GLU A 1 244 ? 21.813 -3.421 -34.349 1.00 84.94 244 GLU A N 1
ATOM 1936 C CA . GLU A 1 244 ? 20.462 -3.975 -34.208 1.00 84.94 244 GLU A CA 1
ATOM 1937 C C . GLU A 1 244 ? 20.428 -5.195 -33.289 1.00 84.94 244 GLU A C 1
ATOM 1939 O O . GLU A 1 244 ? 19.573 -5.277 -32.407 1.00 84.94 244 GLU A O 1
ATOM 1944 N N . SER A 1 245 ? 21.371 -6.125 -33.460 1.00 88.75 245 SER A N 1
ATOM 1945 C CA . SER A 1 245 ? 21.484 -7.313 -32.610 1.00 88.75 245 SER A CA 1
ATOM 1946 C C . SER A 1 245 ? 21.739 -6.942 -31.144 1.00 88.75 245 SER A C 1
ATOM 1948 O O . SER A 1 245 ? 21.069 -7.446 -30.236 1.00 88.75 245 SER A O 1
ATOM 1950 N N . THR A 1 246 ? 22.650 -5.993 -30.911 1.00 90.38 246 THR A N 1
ATOM 1951 C CA . THR A 1 246 ? 22.974 -5.480 -29.570 1.00 90.38 246 THR A CA 1
ATOM 1952 C C . THR A 1 246 ? 21.767 -4.792 -28.930 1.00 90.38 246 THR A C 1
ATOM 1954 O O . THR A 1 246 ? 21.410 -5.094 -27.791 1.00 90.38 246 THR A O 1
ATOM 1957 N N . ARG A 1 247 ? 21.075 -3.929 -29.681 1.00 88.12 247 ARG A N 1
ATOM 1958 C CA . ARG A 1 247 ? 19.842 -3.259 -29.247 1.00 88.12 247 ARG A CA 1
ATOM 1959 C C . ARG A 1 247 ? 18.743 -4.265 -28.905 1.00 88.12 247 ARG A C 1
ATOM 1961 O O . ARG A 1 247 ? 18.105 -4.145 -27.865 1.00 88.12 247 ARG A O 1
ATOM 1968 N N . ASN A 1 248 ? 18.510 -5.257 -29.761 1.00 87.75 248 ASN A N 1
ATOM 1969 C CA . ASN A 1 248 ? 17.484 -6.272 -29.524 1.00 87.75 248 ASN A CA 1
ATOM 1970 C C . ASN A 1 248 ? 17.808 -7.098 -28.269 1.00 87.75 248 ASN A C 1
ATOM 1972 O O . ASN A 1 248 ? 16.920 -7.359 -27.462 1.00 87.75 248 ASN A O 1
ATOM 1976 N N . SER A 1 249 ? 19.083 -7.430 -28.054 1.00 91.00 249 SER A N 1
ATOM 1977 C CA . SER A 1 249 ? 19.537 -8.107 -26.832 1.00 91.00 249 SER A CA 1
ATOM 1978 C C . SER A 1 249 ? 19.317 -7.245 -25.585 1.00 91.00 249 SER A C 1
ATOM 1980 O O . SER A 1 249 ? 18.830 -7.741 -24.571 1.00 91.00 249 SER A O 1
ATOM 1982 N N . PHE A 1 250 ? 19.607 -5.941 -25.665 1.00 92.25 250 PHE A N 1
ATOM 1983 C CA . PHE A 1 250 ? 19.303 -4.987 -24.597 1.00 92.25 250 PHE A CA 1
ATOM 1984 C C . PHE A 1 250 ? 17.805 -4.979 -24.263 1.00 92.25 250 PHE A C 1
ATOM 1986 O O . PHE A 1 250 ? 17.433 -5.127 -23.101 1.00 92.25 250 PHE A O 1
ATOM 1993 N N . ILE A 1 251 ? 16.943 -4.882 -25.279 1.00 89.75 251 ILE A N 1
ATOM 1994 C CA . ILE A 1 251 ? 15.483 -4.885 -25.113 1.00 89.75 251 ILE A CA 1
ATOM 1995 C C . ILE A 1 251 ? 15.005 -6.161 -24.409 1.00 89.75 251 ILE A C 1
ATOM 1997 O O . ILE A 1 251 ? 14.247 -6.073 -23.444 1.00 89.75 251 ILE A O 1
ATOM 2001 N N . GLU A 1 252 ? 15.442 -7.342 -24.854 1.00 88.88 252 GLU A N 1
ATOM 2002 C CA . GLU A 1 252 ? 15.034 -8.613 -24.240 1.00 88.88 252 GLU A CA 1
ATOM 2003 C C . GLU A 1 252 ? 15.507 -8.736 -22.787 1.00 88.88 252 GLU A C 1
ATOM 2005 O O . GLU A 1 252 ? 14.737 -9.151 -21.914 1.00 88.88 252 GLU A O 1
ATOM 2010 N N . ASN A 1 253 ? 16.726 -8.280 -22.490 1.00 93.00 253 ASN A N 1
ATOM 2011 C CA . ASN A 1 253 ? 17.227 -8.230 -21.118 1.00 93.00 253 ASN A CA 1
ATOM 2012 C C . ASN A 1 253 ? 16.369 -7.304 -20.240 1.00 93.00 253 ASN A C 1
ATOM 2014 O O . ASN A 1 253 ? 15.987 -7.684 -19.130 1.00 93.00 253 ASN A O 1
ATOM 2018 N N . LYS A 1 254 ? 15.993 -6.120 -20.745 1.00 93.12 254 LYS A N 1
ATOM 2019 C CA . LYS A 1 254 ? 15.158 -5.168 -19.996 1.00 93.12 254 LYS A CA 1
ATOM 2020 C C . LYS A 1 254 ? 13.724 -5.638 -19.810 1.00 93.12 254 LYS A C 1
ATOM 2022 O O . LYS A 1 254 ? 13.157 -5.408 -18.745 1.00 93.12 254 LYS A O 1
ATOM 2027 N N . LYS A 1 255 ? 13.148 -6.380 -20.760 1.00 90.81 255 LYS A N 1
ATOM 2028 C CA . LYS A 1 255 ? 11.850 -7.047 -20.551 1.00 90.81 255 LYS A CA 1
ATOM 2029 C C . LYS A 1 255 ? 11.886 -7.983 -19.345 1.00 90.81 255 LYS A C 1
ATOM 2031 O O . LYS A 1 255 ? 10.971 -7.956 -18.519 1.00 90.81 255 LYS A O 1
ATOM 2036 N N . LEU A 1 256 ? 12.936 -8.798 -19.231 1.00 91.06 256 LEU A N 1
ATOM 2037 C CA . LEU A 1 256 ? 13.099 -9.721 -18.109 1.00 91.06 256 LEU A CA 1
ATOM 2038 C C . LEU A 1 256 ? 13.293 -8.973 -16.784 1.00 91.06 256 LEU A C 1
ATOM 2040 O O . LEU A 1 256 ? 12.685 -9.330 -15.776 1.00 91.06 256 LEU A O 1
ATOM 2044 N N . GLU A 1 257 ? 14.096 -7.912 -16.784 1.00 94.19 257 GLU A N 1
ATOM 2045 C CA . GLU A 1 257 ? 14.328 -7.090 -15.597 1.00 94.19 257 GLU A CA 1
ATOM 2046 C C . GLU A 1 257 ? 13.060 -6.372 -15.112 1.00 94.19 257 GLU A C 1
ATOM 2048 O O . GLU A 1 257 ? 12.753 -6.410 -13.917 1.00 94.19 257 GLU A O 1
ATOM 2053 N N . ILE A 1 258 ? 12.286 -5.777 -16.030 1.00 94.12 258 ILE A N 1
ATOM 2054 C CA . ILE A 1 258 ? 10.993 -5.142 -15.731 1.00 94.12 258 ILE A CA 1
ATOM 2055 C C . ILE A 1 258 ? 10.033 -6.167 -15.127 1.00 94.12 258 ILE A C 1
ATOM 2057 O O . ILE A 1 258 ? 9.370 -5.878 -14.127 1.00 94.12 258 ILE A O 1
ATOM 2061 N N . LYS A 1 259 ? 9.981 -7.378 -15.694 1.00 91.56 259 LYS A N 1
ATOM 2062 C CA . LYS A 1 259 ? 9.156 -8.467 -15.166 1.00 91.56 259 LYS A CA 1
ATOM 2063 C C . LYS A 1 259 ? 9.548 -8.828 -13.734 1.00 91.56 259 LYS A C 1
ATOM 2065 O O . LYS A 1 259 ? 8.694 -8.817 -12.856 1.00 91.56 259 LYS A O 1
ATOM 2070 N N . ASN A 1 260 ? 10.831 -9.085 -13.486 1.00 91.75 260 ASN A N 1
ATOM 2071 C CA . ASN A 1 260 ? 11.323 -9.492 -12.166 1.00 91.75 260 ASN A CA 1
ATOM 2072 C C . ASN A 1 260 ? 11.093 -8.409 -11.098 1.00 91.75 260 ASN A C 1
ATOM 2074 O O . ASN A 1 260 ? 10.730 -8.715 -9.957 1.00 91.75 260 ASN A O 1
ATOM 2078 N N . ASN A 1 261 ? 11.274 -7.135 -11.461 1.00 93.62 261 ASN A N 1
ATOM 2079 C CA . ASN A 1 261 ? 10.960 -6.015 -10.574 1.00 93.62 261 ASN A CA 1
ATOM 2080 C C . ASN A 1 261 ? 9.458 -5.935 -10.290 1.00 93.62 261 ASN A C 1
ATOM 2082 O O . ASN A 1 261 ? 9.069 -5.802 -9.132 1.00 93.62 261 ASN A O 1
ATOM 2086 N N . THR A 1 262 ? 8.618 -6.099 -11.314 1.00 91.56 262 THR A N 1
ATOM 2087 C CA . THR A 1 262 ? 7.158 -6.106 -11.147 1.00 91.56 262 THR A CA 1
ATOM 2088 C C . THR A 1 262 ? 6.718 -7.248 -10.227 1.00 91.56 262 THR A C 1
ATOM 2090 O O . THR A 1 262 ? 6.019 -6.994 -9.251 1.00 91.56 262 THR A O 1
ATOM 2093 N N . ASP A 1 263 ? 7.213 -8.472 -10.434 1.00 89.50 263 ASP A N 1
ATOM 2094 C CA . ASP A 1 263 ? 6.947 -9.627 -9.558 1.00 89.50 263 ASP A CA 1
ATOM 2095 C C . ASP A 1 263 ? 7.358 -9.348 -8.096 1.00 89.50 263 ASP A C 1
ATOM 2097 O O . ASP A 1 263 ? 6.695 -9.757 -7.134 1.00 89.50 263 ASP A O 1
ATOM 2101 N N . THR A 1 264 ? 8.460 -8.619 -7.906 1.00 90.44 264 THR A N 1
ATOM 2102 C CA . THR A 1 264 ? 8.917 -8.187 -6.580 1.00 90.44 264 THR A CA 1
ATOM 2103 C C . THR A 1 264 ? 7.950 -7.172 -5.970 1.00 90.44 264 THR A C 1
ATOM 2105 O O . THR A 1 264 ? 7.547 -7.324 -4.812 1.00 90.44 264 THR A O 1
ATOM 2108 N N . TRP A 1 265 ? 7.519 -6.171 -6.741 1.00 92.44 265 TRP A N 1
ATOM 2109 C CA . TRP A 1 265 ? 6.542 -5.172 -6.302 1.00 92.44 265 TRP A CA 1
ATOM 2110 C C . TRP A 1 265 ? 5.209 -5.805 -5.924 1.00 92.44 265 TRP A C 1
ATOM 2112 O O . TRP A 1 265 ? 4.669 -5.473 -4.869 1.00 92.44 265 TRP A O 1
ATOM 2122 N N . GLU A 1 266 ? 4.709 -6.764 -6.704 1.00 87.81 266 GLU A N 1
ATOM 2123 C CA . GLU A 1 266 ? 3.469 -7.483 -6.401 1.00 87.81 266 GLU A CA 1
ATOM 2124 C C . GLU A 1 266 ? 3.511 -8.153 -5.025 1.00 87.81 266 GLU A C 1
ATOM 2126 O O . GLU A 1 266 ? 2.533 -8.136 -4.273 1.00 87.81 266 GLU A O 1
ATOM 2131 N N . ASN A 1 267 ? 4.654 -8.737 -4.663 1.00 84.44 267 ASN A N 1
ATOM 2132 C CA . ASN A 1 267 ? 4.834 -9.366 -3.360 1.00 84.44 267 ASN A CA 1
ATOM 2133 C C . ASN A 1 267 ? 4.974 -8.340 -2.232 1.00 84.44 267 ASN A C 1
ATOM 2135 O O . ASN A 1 267 ? 4.407 -8.531 -1.153 1.00 84.44 267 ASN A O 1
ATOM 2139 N N . LEU A 1 268 ? 5.672 -7.232 -2.482 1.00 86.56 268 LEU A N 1
ATOM 2140 C CA . LEU A 1 268 ? 5.847 -6.158 -1.506 1.00 86.56 268 LEU A CA 1
ATOM 2141 C C . LEU A 1 268 ? 4.566 -5.350 -1.263 1.00 86.56 268 LEU A C 1
ATOM 2143 O O . LEU A 1 268 ? 4.379 -4.868 -0.145 1.00 86.56 268 LEU A O 1
ATOM 2147 N N . CYS A 1 269 ? 3.665 -5.246 -2.244 1.00 88.00 269 CYS A N 1
ATOM 2148 C CA . CYS A 1 269 ? 2.388 -4.533 -2.129 1.00 88.00 269 CYS A CA 1
ATOM 2149 C C . CYS A 1 269 ? 1.416 -5.170 -1.136 1.00 88.00 269 CYS A C 1
ATOM 2151 O O . CYS A 1 269 ? 0.539 -4.493 -0.613 1.00 88.00 269 CYS A O 1
ATOM 2153 N N . LYS A 1 270 ? 1.521 -6.475 -0.879 1.00 87.19 270 LYS A N 1
ATOM 2154 C CA . LYS A 1 270 ? 0.500 -7.190 -0.107 1.00 87.19 270 LYS A CA 1
ATOM 2155 C C . LYS A 1 270 ? 0.494 -6.737 1.353 1.00 87.19 270 LYS A C 1
ATOM 2157 O O . LYS A 1 270 ? 1.534 -6.742 2.027 1.00 87.19 270 LYS A O 1
ATOM 2162 N N . ILE A 1 271 ? -0.692 -6.383 1.837 1.00 88.62 271 ILE A N 1
ATOM 2163 C CA . ILE A 1 271 ? -1.003 -6.165 3.251 1.00 88.62 271 ILE A CA 1
ATOM 2164 C C . ILE A 1 271 ? -1.884 -7.324 3.734 1.00 88.62 271 ILE A C 1
ATOM 2166 O O . ILE A 1 271 ? -2.807 -7.754 3.048 1.00 88.62 271 ILE A O 1
ATOM 2170 N N . SER A 1 272 ? -1.570 -7.873 4.906 1.00 82.50 272 SER A N 1
ATOM 2171 C CA . SER A 1 272 ? -2.342 -8.951 5.527 1.00 82.50 272 SER A CA 1
ATOM 2172 C C . SER A 1 272 ? -2.458 -8.700 7.020 1.00 82.50 272 SER A C 1
ATOM 2174 O O . SER A 1 272 ? -1.515 -8.209 7.644 1.00 82.50 272 SER A O 1
ATOM 2176 N N . GLU A 1 273 ? -3.597 -9.088 7.587 1.00 75.06 273 GLU A N 1
ATOM 2177 C CA . GLU A 1 273 ? -3.780 -9.148 9.036 1.00 75.06 273 GLU A CA 1
ATOM 2178 C C . GLU A 1 273 ? -2.896 -10.222 9.681 1.00 75.06 273 GLU A C 1
ATOM 2180 O O . GLU A 1 273 ? -2.438 -10.087 10.815 1.00 75.06 273 GLU A O 1
ATOM 2185 N N . TYR A 1 274 ? -2.582 -11.271 8.924 1.00 75.69 274 TYR A N 1
ATOM 2186 C CA . TYR A 1 274 ? -1.769 -12.382 9.377 1.00 75.69 274 TYR A CA 1
ATOM 2187 C C . TYR A 1 274 ? -0.386 -12.299 8.742 1.00 75.69 274 TYR A C 1
ATOM 2189 O O . TYR A 1 274 ? -0.197 -12.634 7.573 1.00 75.69 274 TYR A O 1
ATOM 2197 N N . LYS A 1 275 ? 0.612 -11.923 9.547 1.00 58.03 275 LYS A N 1
ATOM 2198 C CA . LYS A 1 275 ? 2.016 -11.759 9.127 1.00 58.03 275 LYS A CA 1
ATOM 2199 C C . LYS A 1 275 ? 2.565 -12.927 8.289 1.00 58.03 275 LYS A C 1
ATOM 2201 O O . LYS A 1 275 ? 3.379 -12.704 7.400 1.00 58.03 275 LYS A O 1
ATOM 2206 N N . TYR A 1 276 ? 2.120 -14.153 8.573 1.00 58.81 276 TYR A N 1
ATOM 2207 C CA . TYR A 1 276 ? 2.584 -15.383 7.917 1.00 58.81 276 TYR A CA 1
ATOM 2208 C C . TYR A 1 276 ? 1.575 -15.992 6.937 1.00 58.81 276 TYR A C 1
ATOM 2210 O O . TYR A 1 276 ? 1.926 -16.906 6.196 1.00 58.81 276 TYR A O 1
ATOM 2218 N N . ILE A 1 277 ? 0.337 -15.491 6.910 1.00 58.00 277 ILE A N 1
ATOM 2219 C CA . ILE A 1 277 ? -0.685 -15.929 5.959 1.00 58.00 277 ILE A CA 1
ATOM 2220 C C . ILE A 1 277 ? -0.864 -14.783 4.976 1.00 58.00 277 ILE A C 1
ATOM 2222 O O . ILE A 1 277 ? -1.661 -13.865 5.164 1.00 58.00 277 ILE A O 1
ATOM 2226 N N . GLN A 1 278 ? -0.059 -14.827 3.922 1.00 54.69 278 GLN A N 1
ATOM 2227 C CA . GLN A 1 278 ? -0.315 -14.018 2.742 1.00 54.69 278 GLN A CA 1
ATOM 2228 C C . GLN A 1 278 ? -1.634 -14.531 2.149 1.00 54.69 278 GLN A C 1
ATOM 2230 O O . GLN A 1 278 ? -1.734 -15.744 1.916 1.00 54.69 278 GLN A O 1
ATOM 2235 N N . PRO A 1 279 ? -2.651 -13.681 1.906 1.00 54.12 279 PRO A N 1
ATOM 2236 C CA . PRO A 1 279 ? -3.764 -14.106 1.071 1.00 54.12 279 PRO A CA 1
ATOM 2237 C C . PRO A 1 279 ? -3.153 -14.692 -0.202 1.00 54.12 279 PRO A C 1
ATOM 2239 O O . PRO A 1 279 ? -2.237 -14.093 -0.775 1.00 54.12 279 PRO A O 1
ATOM 2242 N N . LYS A 1 280 ? -3.581 -15.902 -0.594 1.00 45.41 280 LYS A N 1
ATOM 2243 C CA . LYS A 1 280 ? -3.173 -16.490 -1.871 1.00 45.41 280 LYS A CA 1
ATOM 2244 C C . LYS A 1 280 ? -3.615 -15.503 -2.940 1.00 45.41 280 LYS A C 1
ATOM 2246 O O . LYS A 1 280 ? -4.771 -15.506 -3.347 1.00 45.41 280 LYS A O 1
ATOM 2251 N N . ALA A 1 281 ? -2.709 -14.628 -3.357 1.00 43.28 281 ALA A N 1
ATOM 2252 C CA . ALA A 1 281 ? -2.902 -13.868 -4.564 1.00 43.28 281 ALA A CA 1
ATOM 2253 C C . ALA A 1 281 ? -3.038 -14.931 -5.644 1.00 43.28 281 ALA A C 1
ATOM 2255 O O . ALA A 1 281 ? -2.085 -15.664 -5.923 1.00 43.28 281 ALA A O 1
ATOM 2256 N N . ASN A 1 282 ? -4.245 -15.090 -6.185 1.00 44.25 282 ASN A N 1
ATOM 2257 C CA . ASN A 1 282 ? -4.385 -15.779 -7.451 1.00 44.25 282 ASN A CA 1
ATOM 2258 C C . ASN A 1 282 ? -3.337 -15.145 -8.369 1.00 44.25 282 ASN A C 1
ATOM 2260 O O . ASN A 1 282 ? -3.307 -13.922 -8.492 1.00 44.25 282 ASN A O 1
ATOM 2264 N N . LYS A 1 283 ? -2.479 -15.953 -9.000 1.00 45.72 283 LYS A N 1
ATOM 2265 C CA . LYS A 1 283 ? -1.460 -15.494 -9.966 1.00 45.72 283 LYS A CA 1
ATOM 2266 C C . LYS A 1 283 ? -2.038 -14.641 -11.121 1.00 45.72 283 LYS A C 1
ATOM 2268 O O . LYS A 1 283 ? -1.290 -14.170 -11.958 1.00 45.72 283 LYS A O 1
ATOM 2273 N N . ASN A 1 284 ? -3.358 -14.451 -11.161 1.00 45.53 284 ASN A N 1
ATOM 2274 C CA . ASN A 1 284 ? -4.143 -13.835 -12.221 1.00 45.53 284 ASN A CA 1
ATOM 2275 C C . ASN A 1 284 ? -4.530 -12.362 -11.977 1.00 45.53 284 ASN A C 1
ATOM 2277 O O . ASN A 1 284 ? -5.311 -11.836 -12.763 1.00 45.53 284 ASN A O 1
ATOM 2281 N N . TYR A 1 285 ? -4.078 -11.685 -10.912 1.00 52.47 285 TYR A N 1
ATOM 2282 C CA . TYR A 1 285 ? -4.544 -10.307 -10.660 1.00 52.47 285 TYR A CA 1
ATOM 2283 C C . TYR A 1 285 ? -3.940 -9.253 -11.600 1.00 52.47 285 TYR A C 1
ATOM 2285 O O . TYR A 1 285 ? -4.572 -8.217 -11.823 1.00 52.47 285 TYR A O 1
ATOM 2293 N N . LEU A 1 286 ? -2.769 -9.511 -12.187 1.00 56.91 286 LEU A N 1
ATOM 2294 C CA . LEU A 1 286 ? -2.105 -8.570 -13.082 1.00 56.91 286 LEU A CA 1
ATOM 2295 C C . LEU A 1 286 ? -1.601 -9.252 -14.350 1.00 56.91 286 LEU A C 1
ATOM 2297 O O . LEU A 1 286 ? -0.773 -10.155 -14.320 1.00 56.91 286 LEU A O 1
ATOM 2301 N N . SER A 1 287 ? -2.091 -8.781 -15.495 1.00 60.72 287 SER A N 1
ATOM 2302 C CA . SER A 1 287 ? -1.411 -8.981 -16.768 1.00 60.72 287 SER A CA 1
ATOM 2303 C C . SER A 1 287 ? -0.173 -8.084 -16.769 1.00 60.72 287 SER A C 1
ATOM 2305 O O . SER A 1 287 ? -0.291 -6.884 -17.029 1.00 60.72 287 SER A O 1
ATOM 2307 N N . ILE A 1 288 ? 0.989 -8.642 -16.424 1.00 68.25 288 ILE A N 1
ATOM 2308 C CA . ILE A 1 288 ? 2.259 -7.913 -16.494 1.00 68.25 288 ILE A CA 1
ATOM 2309 C C . ILE A 1 288 ? 2.500 -7.545 -17.956 1.00 68.25 288 ILE A C 1
ATOM 2311 O O . ILE A 1 288 ? 2.656 -8.422 -18.810 1.00 68.25 288 ILE A O 1
ATOM 2315 N N . ASN A 1 289 ? 2.515 -6.245 -18.244 1.00 68.69 289 ASN A N 1
ATOM 2316 C CA . ASN A 1 289 ? 2.874 -5.763 -19.563 1.00 68.69 289 ASN A CA 1
ATOM 2317 C C . ASN A 1 289 ? 4.402 -5.694 -19.645 1.00 68.69 289 ASN A C 1
ATOM 2319 O O . ASN A 1 289 ? 5.048 -5.018 -18.849 1.00 68.69 289 ASN A O 1
ATOM 2323 N N . VAL A 1 290 ? 4.973 -6.424 -20.596 1.00 71.88 290 VAL A N 1
ATOM 2324 C CA . VAL A 1 290 ? 6.380 -6.303 -21.009 1.00 71.88 290 VAL A CA 1
ATOM 2325 C C . VAL A 1 290 ? 6.494 -6.192 -22.528 1.00 71.88 290 VAL A C 1
ATOM 2327 O O . VAL A 1 290 ? 7.582 -6.327 -23.090 1.00 71.88 290 VAL A O 1
ATOM 2330 N N . SER A 1 291 ? 5.369 -5.999 -23.226 1.00 66.94 291 SER A N 1
ATOM 2331 C CA . SER A 1 291 ? 5.383 -5.832 -24.672 1.00 66.94 291 SER A CA 1
ATOM 2332 C C . SER A 1 291 ? 5.898 -4.439 -24.980 1.00 66.94 291 SER A C 1
ATOM 2334 O O . SER A 1 291 ? 5.162 -3.463 -24.878 1.00 66.94 291 SER A O 1
ATOM 2336 N N . ILE A 1 292 ? 7.168 -4.364 -25.354 1.00 63.72 292 ILE A N 1
ATOM 2337 C CA . ILE A 1 292 ? 7.768 -3.131 -25.839 1.00 63.72 292 ILE A CA 1
ATOM 2338 C C . ILE A 1 292 ? 7.653 -3.130 -27.365 1.00 63.72 292 ILE A C 1
ATOM 2340 O O . ILE A 1 292 ? 8.222 -4.004 -28.026 1.00 63.72 292 ILE A O 1
ATOM 2344 N N . ASN A 1 293 ? 6.830 -2.228 -27.912 1.00 56.72 293 ASN A N 1
ATOM 2345 C CA . ASN A 1 293 ? 6.532 -2.172 -29.342 1.00 56.72 293 ASN A CA 1
ATOM 2346 C C . ASN A 1 293 ? 7.524 -1.251 -30.056 1.00 56.72 293 ASN A C 1
ATOM 2348 O O . ASN A 1 293 ? 7.393 -0.033 -30.027 1.00 56.72 293 ASN A O 1
ATOM 2352 N N . PHE A 1 294 ? 8.497 -1.856 -30.733 1.00 60.16 294 PHE A N 1
ATOM 2353 C CA . PHE A 1 294 ? 9.551 -1.141 -31.455 1.00 60.16 294 PHE A CA 1
ATOM 2354 C C . PHE A 1 294 ? 9.514 -1.343 -32.965 1.00 60.16 294 PHE A C 1
ATOM 2356 O O . PHE A 1 294 ? 10.485 -1.031 -33.649 1.00 60.16 294 PHE A O 1
ATOM 2363 N N . ASN A 1 295 ? 8.389 -1.812 -33.509 1.00 46.06 295 ASN A N 1
ATOM 2364 C CA . ASN A 1 295 ? 8.237 -2.044 -34.949 1.00 46.06 295 ASN A CA 1
ATOM 2365 C C . ASN A 1 295 ? 8.395 -0.760 -35.793 1.00 46.06 295 ASN A C 1
ATOM 2367 O O . ASN A 1 295 ? 8.550 -0.852 -37.006 1.00 46.06 295 ASN A O 1
ATOM 2371 N N . ASN A 1 296 ? 8.396 0.414 -35.150 1.00 43.94 296 ASN A N 1
ATOM 2372 C CA . ASN A 1 296 ? 8.596 1.721 -35.775 1.00 43.94 296 ASN A CA 1
ATOM 2373 C C . ASN A 1 296 ? 9.993 2.324 -35.538 1.00 43.94 296 ASN A C 1
ATOM 2375 O O . ASN A 1 296 ? 10.269 3.391 -36.083 1.00 43.94 296 ASN A O 1
ATOM 2379 N N . ILE A 1 297 ? 10.882 1.668 -34.773 1.00 53.12 297 ILE A N 1
ATOM 2380 C CA . ILE A 1 297 ? 12.307 2.041 -34.741 1.00 53.12 297 ILE A CA 1
ATOM 2381 C C . ILE A 1 297 ? 12.941 1.452 -35.996 1.00 53.12 297 ILE A C 1
ATOM 2383 O O . ILE A 1 297 ? 13.638 0.431 -35.970 1.00 53.12 297 ILE A O 1
ATOM 2387 N N . ASP A 1 298 ? 12.606 2.081 -37.113 1.00 54.53 298 ASP A N 1
ATOM 2388 C CA . ASP A 1 298 ? 13.101 1.721 -38.419 1.00 54.53 298 ASP A CA 1
ATOM 2389 C C . ASP A 1 298 ? 14.593 2.036 -38.471 1.00 54.53 298 ASP A C 1
ATOM 2391 O O . ASP A 1 298 ? 15.017 3.172 -38.624 1.00 54.53 298 ASP A O 1
ATOM 2395 N N . THR A 1 299 ? 15.431 1.025 -38.333 1.00 53.94 299 THR A N 1
ATOM 2396 C CA . THR A 1 299 ? 16.879 1.164 -38.508 1.00 53.94 299 THR A CA 1
ATOM 2397 C C . THR A 1 299 ? 17.256 1.376 -39.971 1.00 53.94 299 THR A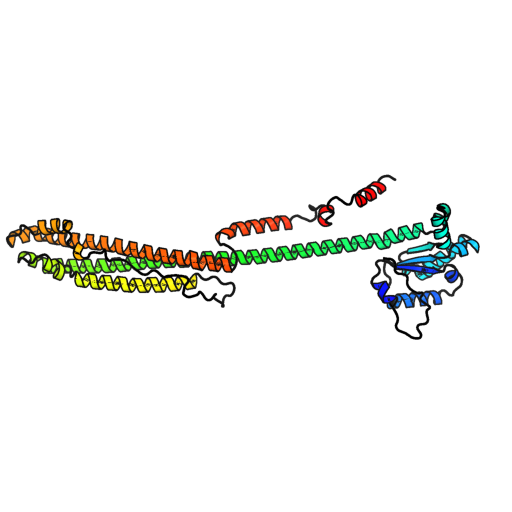 C 1
ATOM 2399 O O . THR A 1 299 ? 18.355 1.839 -40.272 1.00 53.94 299 THR A O 1
ATOM 2402 N N . SER A 1 300 ? 16.338 1.170 -40.920 1.00 49.84 300 SER A N 1
ATOM 2403 C CA . SER A 1 300 ? 16.518 1.690 -42.277 1.00 49.84 300 SER A CA 1
ATOM 2404 C C . SER A 1 300 ? 16.481 3.231 -42.308 1.00 49.84 300 SER A C 1
ATOM 2406 O O . SER A 1 300 ? 17.083 3.844 -43.196 1.00 49.84 300 SER A O 1
ATOM 2408 N N . ALA A 1 301 ? 15.942 3.873 -41.259 1.00 48.62 301 ALA A N 1
ATOM 2409 C CA . ALA A 1 301 ? 16.015 5.315 -41.037 1.00 48.62 301 ALA A CA 1
ATOM 2410 C C . ALA A 1 301 ? 17.429 5.828 -40.711 1.00 48.62 301 ALA A C 1
ATOM 2412 O O . ALA A 1 301 ? 17.646 7.045 -40.790 1.00 48.62 301 ALA A O 1
ATOM 2413 N N . PHE A 1 302 ? 18.415 4.941 -40.457 1.00 51.31 302 PHE A N 1
ATOM 2414 C CA . PHE A 1 302 ? 19.837 5.322 -40.396 1.00 51.31 302 PHE A CA 1
ATOM 2415 C C . PHE A 1 302 ? 20.295 6.058 -41.679 1.00 51.31 302 PHE A C 1
ATOM 2417 O O . PHE A 1 302 ? 21.298 6.774 -41.674 1.00 51.31 302 PHE A O 1
ATOM 2424 N N . PHE A 1 303 ? 19.496 5.990 -42.754 1.00 52.16 303 PHE A N 1
ATOM 2425 C CA . PHE A 1 303 ? 19.719 6.690 -44.016 1.00 52.16 303 PHE A CA 1
ATOM 2426 C C . PHE A 1 303 ? 18.438 7.290 -44.632 1.00 52.16 303 PHE A C 1
ATOM 2428 O O . PHE A 1 303 ? 18.285 7.263 -45.854 1.00 52.16 303 PHE A O 1
ATOM 2435 N N . THR A 1 304 ? 17.520 7.853 -43.826 1.00 47.53 304 THR A N 1
ATOM 2436 C CA . THR A 1 304 ? 16.313 8.533 -44.359 1.00 47.53 304 THR A CA 1
ATOM 2437 C C . THR A 1 304 ? 16.656 9.622 -45.384 1.00 47.53 304 THR A C 1
ATOM 2439 O O . THR A 1 304 ? 17.682 10.285 -45.232 1.00 47.53 304 THR A O 1
ATOM 2442 N N . PRO A 1 305 ? 15.790 9.904 -46.380 1.00 41.53 305 PRO A N 1
ATOM 2443 C CA . PRO A 1 305 ? 16.046 10.868 -47.460 1.00 41.53 305 PRO A CA 1
ATOM 2444 C C . PRO A 1 305 ? 16.513 12.269 -47.024 1.00 41.53 305 PRO A C 1
ATOM 2446 O O . PRO A 1 305 ? 17.238 12.927 -47.766 1.00 41.53 305 PRO A O 1
ATOM 2449 N N . SER A 1 306 ? 16.155 12.740 -45.824 1.00 48.81 306 SER A N 1
ATOM 2450 C CA . SER A 1 306 ? 16.630 14.020 -45.270 1.00 48.81 306 SER A CA 1
ATOM 2451 C C . SER A 1 306 ? 18.101 13.965 -44.818 1.00 48.81 306 SER A C 1
ATOM 2453 O O . SER A 1 306 ? 18.886 14.876 -45.107 1.00 48.81 306 SER A O 1
ATOM 2455 N N . ALA A 1 307 ? 18.511 12.869 -44.172 1.00 48.44 307 ALA A N 1
ATOM 2456 C CA . ALA A 1 307 ? 19.904 12.569 -43.842 1.00 48.44 307 ALA A CA 1
ATOM 2457 C C . ALA A 1 307 ? 20.707 12.187 -45.096 1.00 48.44 307 ALA A C 1
ATOM 2459 O O . ALA A 1 307 ? 21.824 12.668 -45.291 1.00 48.44 307 ALA A O 1
ATOM 2460 N N . GLN A 1 308 ? 20.093 11.416 -45.997 1.00 51.88 308 GLN A N 1
ATOM 2461 C CA . GLN A 1 308 ? 20.607 11.068 -47.317 1.00 51.88 308 GLN A CA 1
ATOM 2462 C C . GLN A 1 308 ? 20.857 12.322 -48.149 1.00 51.88 308 GLN A C 1
ATOM 2464 O O . GLN A 1 308 ? 21.924 12.433 -48.720 1.00 51.88 308 GLN A O 1
ATOM 2469 N N . GLY A 1 309 ? 19.979 13.325 -48.156 1.00 54.62 309 GLY A N 1
ATOM 2470 C CA . GLY A 1 309 ? 20.212 14.585 -48.869 1.00 54.62 309 GLY A CA 1
ATOM 2471 C C . GLY A 1 309 ? 21.443 15.343 -48.359 1.00 54.62 309 GLY A C 1
ATOM 2472 O O . GLY A 1 309 ? 22.202 15.908 -49.146 1.00 54.62 309 GLY A O 1
ATOM 2473 N N . THR A 1 310 ? 21.717 15.305 -47.051 1.00 57.34 310 THR A N 1
ATOM 2474 C CA . THR A 1 310 ? 22.901 15.965 -46.469 1.00 57.34 310 THR A CA 1
ATOM 2475 C C . THR A 1 310 ? 24.187 15.147 -46.650 1.00 57.34 310 THR A C 1
ATOM 2477 O O . THR A 1 310 ? 25.251 15.703 -46.925 1.00 57.34 310 THR A O 1
ATOM 2480 N N . LEU A 1 311 ? 24.103 13.821 -46.535 1.00 60.50 311 LEU A N 1
ATOM 2481 C CA . LEU A 1 311 ? 25.223 12.905 -46.744 1.00 60.50 311 LEU A CA 1
ATOM 2482 C C . LEU A 1 311 ? 25.568 12.791 -48.239 1.00 60.50 311 LEU A C 1
ATOM 2484 O O . LEU A 1 311 ? 26.710 13.018 -48.633 1.00 60.50 311 LEU A O 1
ATOM 2488 N N . MET A 1 312 ? 24.570 12.565 -49.090 1.00 59.44 312 MET A N 1
ATOM 2489 C CA . MET A 1 312 ? 24.685 12.514 -50.549 1.00 59.44 312 MET A CA 1
ATOM 2490 C C . MET A 1 312 ? 25.000 13.870 -51.163 1.00 59.44 312 MET A C 1
ATOM 2492 O O . MET A 1 312 ? 25.667 13.888 -52.180 1.00 59.44 312 MET A O 1
ATOM 2496 N N . SER A 1 313 ? 24.636 15.016 -50.579 1.00 60.12 313 SER A N 1
ATOM 2497 C CA . SER A 1 313 ? 25.179 16.303 -51.064 1.00 60.12 313 SER A CA 1
ATOM 2498 C C . SER A 1 313 ? 26.667 16.461 -50.746 1.00 60.12 313 SER A C 1
ATOM 2500 O O . SER A 1 313 ? 27.401 17.083 -51.516 1.00 60.12 313 SER A O 1
ATOM 2502 N N . SER A 1 314 ? 27.144 15.868 -49.644 1.00 57.34 314 SER A N 1
ATOM 2503 C CA . SER A 1 314 ? 28.578 15.833 -49.342 1.00 57.34 314 SER A CA 1
ATOM 2504 C C . SER A 1 314 ? 29.355 14.829 -50.201 1.00 57.34 314 SER A C 1
ATOM 2506 O O . SER A 1 314 ? 30.523 15.090 -50.485 1.00 57.34 314 SER A O 1
ATOM 2508 N N . LEU A 1 315 ? 28.705 13.755 -50.670 1.00 60.25 315 LEU A N 1
ATOM 2509 C CA . LEU A 1 315 ? 29.303 12.708 -51.511 1.00 60.25 315 LEU A CA 1
ATOM 2510 C C . LEU A 1 315 ? 29.102 12.927 -53.029 1.00 60.25 315 LEU A C 1
ATOM 2512 O O . LEU A 1 315 ? 29.974 12.618 -53.834 1.00 60.25 315 LEU A O 1
ATOM 2516 N N . GLY A 1 316 ? 27.977 13.509 -53.432 1.00 51.78 316 GLY A N 1
ATOM 2517 C CA . GLY A 1 316 ? 27.363 13.422 -54.764 1.00 51.78 316 GLY A CA 1
ATOM 2518 C C . GLY A 1 316 ? 27.954 14.301 -55.860 1.00 51.78 316 GLY A C 1
ATOM 2519 O O . GLY A 1 316 ? 27.303 14.509 -56.870 1.00 51.78 316 GLY A O 1
ATOM 2520 N N . ASN A 1 317 ? 29.171 14.811 -55.680 1.00 50.56 317 ASN A N 1
ATOM 2521 C CA . ASN A 1 317 ? 29.952 15.478 -56.731 1.00 50.56 317 ASN A CA 1
ATOM 2522 C C . ASN A 1 317 ? 31.463 15.191 -56.591 1.00 50.56 317 ASN A C 1
ATOM 2524 O O . ASN A 1 317 ? 32.298 15.934 -57.107 1.00 50.56 317 ASN A O 1
ATOM 2528 N N . LEU A 1 318 ? 31.843 14.139 -55.855 1.00 52.53 318 LEU A N 1
ATOM 2529 C CA . LEU A 1 318 ? 33.240 13.771 -55.608 1.00 52.53 318 LEU A CA 1
ATOM 2530 C C . LEU A 1 318 ? 33.812 12.923 -56.750 1.00 52.53 318 LEU A C 1
ATOM 2532 O O . LEU A 1 318 ? 34.157 11.761 -56.572 1.00 52.53 318 LEU A O 1
ATOM 2536 N N . ILE A 1 319 ? 33.947 13.514 -57.936 1.00 50.12 319 ILE A N 1
ATOM 2537 C CA . ILE A 1 319 ? 34.729 12.904 -59.016 1.00 50.12 319 ILE A CA 1
ATOM 2538 C C . ILE A 1 319 ? 36.206 13.252 -58.764 1.00 50.12 319 ILE A C 1
ATOM 2540 O O . ILE A 1 319 ? 36.704 14.287 -59.200 1.00 50.12 319 ILE A O 1
ATOM 2544 N N . GLY A 1 320 ? 36.897 12.401 -57.993 1.00 56.53 320 GLY A N 1
ATOM 2545 C CA . GLY A 1 320 ? 38.359 12.410 -57.837 1.00 56.53 320 GLY A CA 1
ATOM 2546 C C . GLY A 1 320 ? 38.895 12.647 -56.415 1.00 56.53 320 GLY A C 1
ATOM 2547 O O . GLY A 1 320 ? 38.348 13.418 -55.623 1.00 56.53 320 GLY A O 1
ATOM 2548 N N . LYS A 1 321 ? 40.044 12.020 -56.112 1.00 66.62 321 LYS A N 1
ATOM 2549 C CA . LYS A 1 321 ? 40.727 12.031 -54.798 1.00 66.62 321 LYS A CA 1
ATOM 2550 C C . LYS A 1 321 ? 41.008 13.437 -54.238 1.00 66.62 321 LYS A C 1
ATOM 2552 O O . LYS A 1 321 ? 40.998 13.626 -53.026 1.00 66.62 321 LYS A O 1
ATOM 2557 N N . ILE A 1 322 ? 41.210 14.434 -55.106 1.00 70.38 322 ILE A N 1
ATOM 2558 C CA . ILE A 1 322 ? 41.504 15.828 -54.721 1.00 70.38 322 ILE A CA 1
ATOM 2559 C C . ILE A 1 322 ? 40.279 16.505 -54.089 1.00 70.38 322 ILE A C 1
ATOM 2561 O O . ILE A 1 322 ? 40.387 17.118 -53.027 1.00 70.38 322 ILE A O 1
ATOM 2565 N N . GLY A 1 323 ? 39.099 16.361 -54.702 1.00 69.25 323 GLY A N 1
ATOM 2566 C CA . GLY A 1 323 ? 37.857 16.921 -54.161 1.00 69.25 323 GLY A CA 1
ATOM 2567 C C . GLY A 1 323 ? 37.475 16.287 -52.823 1.00 69.25 323 GLY A C 1
ATOM 2568 O O . GLY A 1 323 ? 36.965 16.972 -51.934 1.00 69.25 323 GLY A O 1
ATOM 2569 N N . PHE A 1 324 ? 37.783 14.996 -52.660 1.00 77.75 324 PHE A N 1
ATOM 2570 C CA . PHE A 1 324 ? 37.558 14.267 -51.415 1.00 77.75 324 PHE A CA 1
ATOM 2571 C C . PHE A 1 324 ? 38.471 14.782 -50.301 1.00 77.75 324 PHE A C 1
ATOM 2573 O O . PHE A 1 324 ? 37.986 15.091 -49.215 1.00 77.75 324 PHE A O 1
ATOM 2580 N N . LEU A 1 325 ? 39.766 14.965 -50.581 1.00 76.50 325 LEU A N 1
ATOM 2581 C CA . LEU A 1 325 ? 40.738 15.437 -49.594 1.00 76.50 325 LEU A CA 1
ATOM 2582 C C . LEU A 1 325 ? 40.341 16.796 -48.989 1.00 76.50 325 LEU A C 1
ATOM 2584 O O . LEU A 1 325 ? 40.404 16.970 -47.774 1.00 76.50 325 LEU A O 1
ATOM 2588 N N . LEU A 1 326 ? 39.838 17.723 -49.815 1.00 79.44 326 LEU A N 1
ATOM 2589 C CA . LEU A 1 326 ? 39.369 19.047 -49.378 1.00 79.44 326 LEU A CA 1
ATOM 2590 C C . LEU A 1 326 ? 38.106 18.997 -48.497 1.00 79.44 326 LEU A C 1
ATOM 2592 O O . LEU A 1 326 ? 37.828 19.944 -47.762 1.00 79.44 326 LEU A O 1
ATOM 2596 N N . ARG A 1 327 ? 37.317 17.916 -48.573 1.00 78.94 327 ARG A N 1
ATOM 2597 C CA . ARG A 1 327 ? 36.021 17.776 -47.883 1.00 78.94 327 ARG A CA 1
ATOM 2598 C C . ARG A 1 327 ? 35.993 16.663 -46.832 1.00 78.94 327 ARG A C 1
ATOM 2600 O O . ARG A 1 327 ? 35.000 16.562 -46.113 1.00 78.94 327 ARG A O 1
ATOM 2607 N N . LYS A 1 328 ? 37.065 15.875 -46.690 1.00 83.31 328 LYS A N 1
ATOM 2608 C CA . LYS A 1 328 ? 37.172 14.703 -45.799 1.00 83.31 328 LYS A CA 1
ATOM 2609 C C . LYS A 1 328 ? 36.676 14.994 -44.384 1.00 83.31 328 LYS A C 1
ATOM 2611 O O . LYS A 1 328 ? 35.829 14.272 -43.869 1.00 83.31 328 LYS A O 1
ATOM 2616 N N . ASN A 1 329 ? 37.120 16.095 -43.780 1.00 86.62 329 ASN A N 1
ATOM 2617 C CA . ASN A 1 329 ? 36.708 16.465 -42.421 1.00 86.62 329 ASN A CA 1
ATOM 2618 C C . ASN A 1 329 ? 35.203 16.755 -42.315 1.00 86.62 329 ASN A C 1
ATOM 2620 O O . ASN A 1 329 ? 34.564 16.342 -41.351 1.00 86.62 329 ASN A O 1
ATOM 2624 N N . ARG A 1 330 ? 34.610 17.398 -43.328 1.00 82.81 330 ARG A N 1
ATOM 2625 C CA . ARG A 1 330 ? 33.161 17.642 -43.381 1.00 82.81 330 ARG A CA 1
ATOM 2626 C C . ARG A 1 330 ? 32.378 16.339 -43.555 1.00 82.81 330 ARG A C 1
ATOM 2628 O O . ARG A 1 330 ? 31.318 16.194 -42.958 1.00 82.81 330 ARG A O 1
ATOM 2635 N N . ILE A 1 331 ? 32.901 15.388 -44.332 1.00 82.88 331 ILE A N 1
ATOM 2636 C CA . ILE A 1 331 ? 32.300 14.055 -44.502 1.00 82.88 331 ILE A CA 1
ATOM 2637 C C . ILE A 1 331 ? 32.305 13.302 -43.167 1.00 82.88 331 ILE A C 1
ATOM 2639 O O . ILE A 1 331 ? 31.254 12.828 -42.745 1.00 82.88 331 ILE A O 1
ATOM 2643 N N . LYS A 1 332 ? 33.441 13.271 -42.456 1.00 88.62 332 LYS A N 1
ATOM 2644 C CA . LYS A 1 332 ? 33.539 12.678 -41.111 1.00 88.62 332 LYS A CA 1
ATOM 2645 C C . LYS A 1 332 ? 32.523 13.288 -40.142 1.00 88.62 332 LYS A C 1
ATOM 2647 O O . LYS A 1 332 ? 31.764 12.567 -39.500 1.00 88.62 332 LYS A O 1
ATOM 2652 N N . GLN A 1 333 ? 32.461 14.620 -40.086 1.00 86.56 333 GLN A N 1
ATOM 2653 C CA . GLN A 1 333 ? 31.503 15.337 -39.241 1.00 86.56 333 GLN A CA 1
ATOM 2654 C C . GLN A 1 333 ? 30.052 15.012 -39.608 1.00 86.56 333 GLN A C 1
ATOM 2656 O O . GLN A 1 333 ? 29.234 14.796 -38.720 1.00 86.56 333 GLN A O 1
ATOM 2661 N N . ASN A 1 334 ? 29.725 14.944 -40.899 1.00 82.19 334 ASN A N 1
ATOM 2662 C CA . ASN A 1 334 ? 28.383 14.593 -41.356 1.00 82.19 334 ASN A CA 1
ATOM 2663 C C . ASN A 1 334 ? 28.007 13.151 -40.995 1.00 82.19 334 ASN A C 1
ATOM 2665 O O . ASN A 1 334 ? 26.883 12.931 -40.544 1.00 82.19 334 ASN A O 1
ATOM 2669 N N . LEU A 1 335 ? 28.930 12.196 -41.150 1.00 84.81 335 LEU A N 1
ATOM 2670 C CA . LEU A 1 335 ? 28.727 10.799 -40.756 1.00 84.81 335 LEU A CA 1
ATOM 2671 C C . LEU A 1 335 ? 28.446 10.694 -39.256 1.00 84.81 335 LEU A C 1
ATOM 2673 O O . LEU A 1 335 ? 27.449 10.091 -38.867 1.00 84.81 335 LEU A O 1
ATOM 2677 N N . MET A 1 336 ? 29.270 11.335 -38.426 1.00 89.62 336 MET A N 1
ATOM 2678 C CA . MET A 1 336 ? 29.095 11.317 -36.971 1.00 89.62 336 MET A CA 1
ATOM 2679 C C . MET A 1 336 ? 27.835 12.052 -36.514 1.00 89.62 336 MET A C 1
ATOM 2681 O O . MET A 1 336 ? 27.131 11.582 -35.624 1.00 89.62 336 MET A O 1
ATOM 2685 N N . ARG A 1 337 ? 27.507 13.191 -37.133 1.00 85.81 337 ARG A N 1
ATOM 2686 C CA . ARG A 1 337 ? 26.285 13.942 -36.817 1.00 85.81 337 ARG A CA 1
ATOM 2687 C C . ARG A 1 337 ? 25.029 13.141 -37.146 1.00 85.81 337 ARG A C 1
ATOM 2689 O O . ARG A 1 337 ? 24.084 13.160 -36.369 1.00 85.81 337 ARG A O 1
ATOM 2696 N N . THR A 1 338 ? 25.021 12.458 -38.289 1.00 81.44 338 THR A N 1
ATOM 2697 C CA . THR A 1 338 ? 23.864 11.681 -38.752 1.00 81.44 338 THR A CA 1
ATOM 2698 C C . THR A 1 338 ? 23.556 10.536 -37.794 1.00 81.44 338 THR A C 1
ATOM 2700 O O . THR A 1 338 ? 22.444 10.469 -37.275 1.00 81.44 338 THR A O 1
ATOM 2703 N N . ILE A 1 339 ? 24.561 9.707 -37.489 1.00 84.69 339 ILE A N 1
ATOM 2704 C CA . ILE A 1 339 ? 24.368 8.556 -36.603 1.00 84.69 339 ILE A CA 1
ATOM 2705 C C . ILE A 1 339 ? 24.015 8.982 -35.174 1.00 84.69 339 ILE A C 1
ATOM 2707 O O . ILE A 1 339 ? 23.161 8.361 -34.551 1.00 84.69 339 ILE A O 1
ATOM 2711 N N . ARG A 1 340 ? 24.589 10.089 -34.678 1.00 89.31 340 ARG A N 1
ATOM 2712 C CA . ARG A 1 340 ? 24.261 10.628 -33.351 1.00 89.31 340 ARG A CA 1
ATOM 2713 C C . ARG A 1 340 ? 22.787 11.011 -33.234 1.00 89.31 340 ARG A C 1
ATOM 2715 O O . ARG A 1 340 ? 22.138 10.559 -32.302 1.00 89.31 340 ARG A O 1
ATOM 2722 N N . ILE A 1 341 ? 22.253 11.776 -34.190 1.00 83.62 341 ILE A N 1
ATOM 2723 C CA . ILE A 1 341 ? 20.835 12.186 -34.185 1.00 83.62 341 ILE A CA 1
ATOM 2724 C C . ILE A 1 341 ? 19.911 10.960 -34.174 1.00 83.62 341 ILE A C 1
ATOM 2726 O O . ILE A 1 341 ? 18.887 10.952 -33.499 1.00 83.62 341 ILE A O 1
ATOM 2730 N N . GLN A 1 342 ? 20.274 9.911 -34.911 1.00 81.38 342 GLN A N 1
ATOM 2731 C CA . GLN A 1 342 ? 19.475 8.687 -34.984 1.00 81.38 342 GLN A CA 1
ATOM 2732 C C . GLN A 1 342 ? 19.545 7.873 -33.690 1.00 81.38 342 GLN A C 1
ATOM 2734 O O . GLN A 1 342 ? 18.530 7.347 -33.243 1.00 81.38 342 GLN A O 1
ATOM 2739 N N . CYS A 1 343 ? 20.719 7.799 -33.061 1.00 87.12 343 CYS A N 1
ATOM 2740 C CA . CYS A 1 343 ? 20.862 7.199 -31.740 1.00 87.12 343 CYS A CA 1
ATOM 2741 C C . CYS A 1 343 ? 20.071 7.965 -30.669 1.00 87.12 343 CYS A C 1
ATOM 2743 O O . CYS A 1 343 ? 19.411 7.323 -29.860 1.00 87.12 343 CYS A O 1
ATOM 2745 N N . GLU A 1 344 ? 20.083 9.301 -30.695 1.00 87.69 344 GLU A N 1
ATOM 2746 C CA . GLU A 1 344 ? 19.314 10.153 -29.772 1.00 87.69 344 GLU A CA 1
ATOM 2747 C C . GLU A 1 344 ? 17.795 9.956 -29.934 1.00 87.69 344 GLU A C 1
ATOM 2749 O O . GLU A 1 344 ? 17.069 9.839 -28.945 1.00 87.69 344 GLU A O 1
ATOM 2754 N N . ASP A 1 345 ? 17.298 9.887 -31.174 1.00 83.62 345 ASP A N 1
ATOM 2755 C CA . ASP A 1 345 ? 15.878 9.624 -31.444 1.00 83.62 345 ASP A CA 1
ATOM 2756 C C . ASP A 1 345 ? 15.468 8.221 -30.976 1.00 83.62 345 ASP A C 1
ATOM 2758 O O . ASP A 1 345 ? 14.459 8.056 -30.287 1.00 83.62 345 ASP A O 1
ATOM 2762 N N . MET A 1 346 ? 16.297 7.214 -31.264 1.00 85.44 346 MET A N 1
ATOM 2763 C CA . MET A 1 346 ? 16.078 5.853 -30.784 1.00 85.44 346 MET A CA 1
ATOM 2764 C C . MET A 1 346 ? 16.070 5.789 -29.254 1.00 85.44 346 MET A C 1
ATOM 2766 O O . MET A 1 346 ? 15.177 5.172 -28.679 1.00 85.44 346 MET A O 1
ATOM 2770 N N . GLU A 1 347 ? 17.042 6.416 -28.591 1.00 88.62 347 GLU A N 1
ATOM 2771 C CA . GLU A 1 347 ? 17.130 6.464 -27.131 1.00 88.62 347 GLU A CA 1
ATOM 2772 C C . GLU A 1 347 ? 15.855 7.057 -26.532 1.00 88.62 347 GLU A C 1
ATOM 2774 O O . GLU A 1 347 ? 15.229 6.447 -25.663 1.00 88.62 347 GLU A O 1
ATOM 2779 N N . LYS A 1 348 ? 15.402 8.197 -27.061 1.00 89.12 348 LYS A N 1
ATOM 2780 C CA . LYS A 1 348 ? 14.169 8.852 -26.618 1.00 89.12 348 LYS A CA 1
ATOM 2781 C C . LYS A 1 348 ? 12.940 7.952 -26.771 1.00 89.12 348 LYS A C 1
ATOM 2783 O O . LYS A 1 348 ? 12.113 7.896 -25.860 1.00 89.12 348 LYS A O 1
ATOM 2788 N N . GLN A 1 349 ? 12.811 7.258 -27.901 1.00 86.19 349 GLN A N 1
ATOM 2789 C CA . GLN A 1 349 ? 11.690 6.348 -28.157 1.00 86.19 349 GLN A CA 1
ATOM 2790 C C . GLN A 1 349 ? 11.733 5.118 -27.238 1.00 86.19 349 GLN A C 1
ATOM 2792 O O . GLN A 1 349 ? 10.722 4.782 -26.622 1.00 86.19 349 GLN A O 1
ATOM 2797 N N . LEU A 1 350 ? 12.905 4.488 -27.088 1.00 87.69 350 LEU A N 1
ATOM 2798 C CA . LEU A 1 350 ? 13.116 3.346 -26.190 1.00 87.69 350 LEU A CA 1
ATOM 2799 C C . LEU A 1 350 ? 12.755 3.700 -24.744 1.00 87.69 350 LEU A C 1
ATOM 2801 O O . LEU A 1 350 ? 12.010 2.964 -24.097 1.00 87.69 350 LEU A O 1
ATOM 2805 N N . ILE A 1 351 ? 13.254 4.833 -24.245 1.00 91.50 351 ILE A N 1
ATOM 2806 C CA . ILE A 1 351 ? 12.976 5.292 -22.883 1.00 91.50 351 ILE A CA 1
ATOM 2807 C C . ILE A 1 351 ? 11.498 5.618 -22.695 1.00 91.50 351 ILE A C 1
ATOM 2809 O O . ILE A 1 351 ? 10.929 5.198 -21.693 1.00 91.50 351 ILE A O 1
ATOM 2813 N N . GLY A 1 352 ? 10.857 6.299 -23.650 1.00 91.06 352 GLY A N 1
ATOM 2814 C CA . GLY A 1 352 ? 9.433 6.627 -23.554 1.00 91.06 352 GLY A CA 1
ATOM 2815 C C . GLY A 1 352 ? 8.543 5.386 -23.418 1.00 91.06 352 GLY A C 1
ATOM 2816 O O . GLY A 1 352 ? 7.677 5.333 -22.543 1.00 91.06 352 GLY A O 1
ATOM 2817 N N . GLU A 1 353 ? 8.794 4.359 -24.233 1.00 89.38 353 GLU A N 1
ATOM 2818 C CA . GLU A 1 353 ? 8.062 3.087 -24.166 1.00 89.38 353 GLU A CA 1
ATOM 2819 C C . GLU A 1 353 ? 8.337 2.330 -22.856 1.00 89.38 353 GLU A C 1
ATOM 2821 O O . GLU A 1 353 ? 7.412 1.845 -22.201 1.00 89.38 353 GLU A O 1
ATOM 2826 N N . ILE A 1 354 ? 9.601 2.265 -22.424 1.00 90.94 354 ILE A N 1
ATOM 2827 C CA . ILE A 1 354 ? 9.982 1.594 -21.173 1.00 90.94 354 ILE A CA 1
ATOM 2828 C C . ILE A 1 354 ? 9.361 2.288 -19.955 1.00 90.94 354 ILE A C 1
ATOM 2830 O O . ILE A 1 354 ? 8.789 1.619 -19.092 1.00 90.94 354 ILE A O 1
ATOM 2834 N N . GLU A 1 355 ? 9.433 3.618 -19.879 1.00 95.19 355 GLU A N 1
ATOM 2835 C CA . GLU A 1 355 ? 8.819 4.393 -18.799 1.00 95.19 355 GLU A CA 1
ATOM 2836 C C . GLU A 1 355 ? 7.304 4.203 -18.766 1.00 95.19 355 GLU A C 1
ATOM 2838 O O . GLU A 1 355 ? 6.735 4.030 -17.688 1.00 95.19 355 GLU A O 1
ATOM 2843 N N . SER A 1 356 ? 6.648 4.199 -19.930 1.00 93.38 356 SER A N 1
ATOM 2844 C CA . SER A 1 356 ? 5.209 3.946 -20.045 1.00 93.38 356 SER A CA 1
ATOM 2845 C C . SER A 1 356 ? 4.833 2.591 -19.436 1.00 93.38 356 SER A C 1
ATOM 2847 O O . SER A 1 356 ? 3.968 2.518 -18.559 1.00 93.38 356 SER A O 1
ATOM 2849 N N . ILE A 1 357 ? 5.548 1.527 -19.815 1.00 92.12 357 ILE A N 1
ATOM 2850 C CA . ILE A 1 357 ? 5.312 0.166 -19.314 1.00 92.12 357 ILE A CA 1
ATOM 2851 C C . ILE A 1 357 ? 5.573 0.071 -17.808 1.00 92.12 357 ILE A C 1
ATOM 2853 O O . ILE A 1 357 ? 4.752 -0.474 -17.065 1.00 92.12 357 ILE A O 1
ATOM 2857 N N . ILE A 1 358 ? 6.695 0.620 -17.337 1.00 95.31 358 ILE A N 1
ATOM 2858 C CA . ILE A 1 358 ? 7.052 0.614 -15.915 1.00 95.31 358 ILE A CA 1
ATOM 2859 C C . ILE A 1 358 ? 6.004 1.368 -15.089 1.00 95.31 358 ILE A C 1
ATOM 2861 O O . ILE A 1 358 ? 5.563 0.867 -14.053 1.00 95.31 358 ILE A O 1
ATOM 2865 N N . ASN A 1 359 ? 5.565 2.543 -15.550 1.00 95.50 359 ASN A N 1
ATOM 2866 C CA . ASN A 1 359 ? 4.522 3.314 -14.879 1.00 95.50 359 ASN A CA 1
ATOM 2867 C C . ASN A 1 359 ? 3.187 2.558 -14.872 1.00 95.50 359 ASN A C 1
ATOM 2869 O O . ASN A 1 359 ? 2.529 2.508 -13.837 1.00 95.50 359 ASN A O 1
ATOM 2873 N N . GLN A 1 360 ? 2.811 1.904 -15.975 1.00 93.38 360 GLN A N 1
ATOM 2874 C CA . GLN A 1 360 ? 1.599 1.087 -16.025 1.00 93.38 360 GLN A CA 1
ATOM 2875 C C . GLN A 1 360 ? 1.653 -0.074 -15.021 1.00 93.38 360 GLN A C 1
ATOM 2877 O O . GLN A 1 360 ? 0.676 -0.313 -14.309 1.00 93.38 360 GLN A O 1
ATOM 2882 N N . ASN A 1 361 ? 2.779 -0.788 -14.940 1.00 92.31 361 ASN A N 1
ATOM 2883 C CA . ASN A 1 361 ? 2.967 -1.890 -13.993 1.00 92.31 361 ASN A CA 1
ATOM 2884 C C . ASN A 1 361 ? 2.968 -1.400 -12.536 1.00 92.31 361 ASN A C 1
ATOM 2886 O O . ASN A 1 361 ? 2.370 -2.048 -11.675 1.00 92.31 361 ASN A O 1
ATOM 2890 N N . TYR A 1 362 ? 3.563 -0.235 -12.271 1.00 94.81 362 TYR A N 1
ATOM 2891 C CA . TYR A 1 362 ? 3.505 0.434 -10.971 1.00 94.81 362 TYR A CA 1
ATOM 2892 C C . TYR A 1 362 ? 2.063 0.758 -10.555 1.00 94.81 362 TYR A C 1
ATOM 2894 O O . TYR A 1 362 ? 1.619 0.309 -9.499 1.00 94.81 362 TYR A O 1
ATOM 2902 N N . GLU A 1 363 ? 1.305 1.465 -11.398 1.00 92.94 363 GLU A N 1
ATOM 2903 C CA . GLU A 1 363 ? -0.088 1.842 -11.105 1.00 92.94 363 GLU A CA 1
ATOM 2904 C C . GLU A 1 363 ? -0.962 0.611 -10.861 1.00 92.94 363 GLU A C 1
ATOM 2906 O O . GLU A 1 363 ? -1.766 0.554 -9.932 1.00 92.94 363 GLU A O 1
ATOM 2911 N N . ASN A 1 364 ? -0.750 -0.431 -11.660 1.00 90.81 364 ASN A N 1
ATOM 2912 C CA . ASN A 1 364 ? -1.378 -1.730 -11.490 1.00 90.81 364 ASN A CA 1
ATOM 2913 C C . ASN A 1 364 ? -1.091 -2.351 -10.109 1.00 90.81 364 ASN A C 1
ATOM 2915 O O . ASN A 1 364 ? -2.020 -2.829 -9.454 1.00 90.81 364 ASN A O 1
ATOM 2919 N N . CYS A 1 365 ? 0.161 -2.320 -9.648 1.00 91.19 365 CYS A N 1
ATOM 2920 C CA . CYS A 1 365 ? 0.546 -2.819 -8.327 1.00 91.1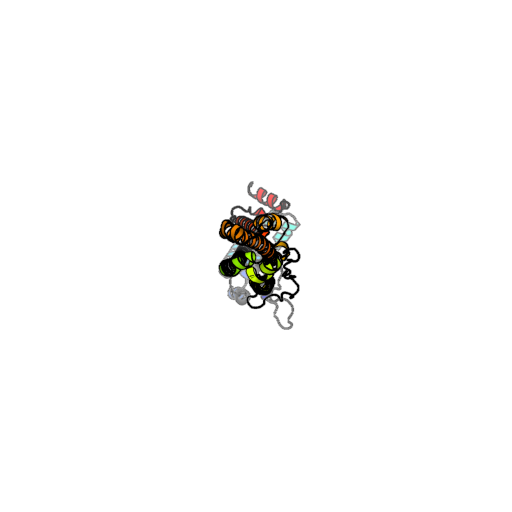9 365 CYS A CA 1
ATOM 2921 C C . CYS A 1 365 ? -0.132 -2.028 -7.198 1.00 91.19 365 CYS A C 1
ATOM 2923 O O . CYS A 1 365 ? -0.700 -2.623 -6.277 1.00 91.19 365 CYS A O 1
ATOM 2925 N N . ILE A 1 366 ? -0.135 -0.697 -7.286 1.00 93.19 366 ILE A N 1
ATOM 2926 C CA . ILE A 1 366 ? -0.757 0.159 -6.270 1.00 93.19 366 ILE A CA 1
ATOM 2927 C C . ILE A 1 366 ? -2.277 -0.047 -6.243 1.00 93.19 366 ILE A C 1
ATOM 2929 O O . ILE A 1 366 ? -2.841 -0.456 -5.225 1.00 93.19 366 ILE A O 1
ATOM 2933 N N . LEU A 1 367 ? -2.947 0.148 -7.380 1.00 89.81 367 LEU A N 1
ATOM 2934 C CA . LEU A 1 367 ? -4.408 0.158 -7.452 1.00 89.81 367 LEU A CA 1
ATOM 2935 C C . LEU A 1 367 ? -5.028 -1.225 -7.251 1.00 89.81 367 LEU A C 1
ATOM 2937 O O . LEU A 1 367 ? -6.060 -1.343 -6.589 1.00 89.81 367 LEU A O 1
ATOM 2941 N N . LYS A 1 368 ? -4.433 -2.279 -7.822 1.00 87.81 368 LYS A N 1
ATOM 2942 C CA . LYS A 1 368 ? -5.050 -3.617 -7.827 1.00 87.81 368 LYS A CA 1
ATOM 2943 C C . LYS A 1 368 ? -4.548 -4.530 -6.718 1.00 87.81 368 LYS A C 1
ATOM 2945 O O . LYS A 1 368 ? -5.215 -5.521 -6.430 1.00 87.81 368 LYS A O 1
ATOM 2950 N N . ILE A 1 369 ? -3.414 -4.218 -6.085 1.00 89.25 369 ILE A N 1
ATOM 2951 C CA . ILE A 1 369 ? -2.867 -5.039 -4.996 1.00 89.25 369 ILE A CA 1
ATOM 2952 C C . ILE A 1 369 ? -2.813 -4.253 -3.695 1.00 89.25 369 ILE A C 1
ATOM 2954 O O . ILE A 1 369 ? -3.474 -4.654 -2.737 1.00 89.25 369 ILE A O 1
ATOM 2958 N N . LEU A 1 370 ? -2.052 -3.159 -3.624 1.00 91.94 370 LEU A N 1
ATOM 2959 C CA . LEU A 1 370 ? -1.850 -2.448 -2.358 1.00 91.94 370 LEU A CA 1
ATOM 2960 C C . LEU A 1 370 ? -3.181 -1.915 -1.801 1.00 91.94 370 LEU A C 1
ATOM 2962 O O . LEU A 1 370 ? -3.548 -2.254 -0.676 1.00 91.94 370 LEU A O 1
ATOM 2966 N N . ASN A 1 371 ? -3.958 -1.194 -2.615 1.00 92.62 371 ASN A N 1
ATOM 2967 C CA . ASN A 1 371 ? -5.255 -0.640 -2.207 1.00 92.62 371 ASN A CA 1
ATOM 2968 C C . ASN A 1 371 ? -6.257 -1.736 -1.833 1.00 92.62 371 ASN A C 1
ATOM 2970 O O . ASN A 1 371 ? -6.937 -1.651 -0.811 1.00 92.62 371 ASN A O 1
ATOM 2974 N N . VAL A 1 372 ? -6.331 -2.792 -2.645 1.00 90.06 372 VAL A N 1
ATOM 2975 C CA . VAL A 1 372 ? -7.263 -3.908 -2.424 1.00 90.06 372 VAL A CA 1
ATOM 2976 C C . VAL A 1 372 ? -6.916 -4.663 -1.143 1.00 90.06 372 VAL A C 1
ATOM 2978 O O . VAL A 1 372 ? -7.792 -4.954 -0.332 1.00 90.06 372 VAL A O 1
ATOM 2981 N N . THR A 1 373 ? -5.637 -4.967 -0.927 1.00 89.94 373 THR A N 1
ATOM 2982 C CA . THR A 1 373 ? -5.205 -5.698 0.270 1.00 89.94 373 THR A CA 1
ATOM 2983 C C . THR A 1 373 ? -5.295 -4.849 1.536 1.00 89.94 373 THR A C 1
ATOM 2985 O O . THR A 1 373 ? -5.657 -5.385 2.580 1.00 89.94 373 THR A O 1
ATOM 2988 N N . PHE A 1 374 ? -5.078 -3.533 1.450 1.00 92.50 374 PHE A N 1
ATOM 2989 C CA . PHE A 1 374 ? -5.376 -2.603 2.542 1.00 92.50 374 PHE A CA 1
ATOM 2990 C C . PHE A 1 374 ? -6.866 -2.628 2.907 1.00 92.50 374 PHE A C 1
ATOM 2992 O O . PHE A 1 374 ? -7.224 -2.830 4.070 1.00 92.50 374 PHE A O 1
ATOM 2999 N N . LYS A 1 375 ? -7.734 -2.503 1.896 1.00 90.94 375 LYS A N 1
ATOM 3000 C CA . LYS A 1 375 ? -9.191 -2.512 2.064 1.00 90.94 375 LYS A CA 1
ATOM 3001 C C . LYS A 1 375 ? -9.706 -3.794 2.707 1.00 90.94 375 LYS A C 1
ATOM 3003 O O . LYS A 1 375 ? -10.613 -3.735 3.527 1.00 90.94 375 LYS A O 1
ATOM 3008 N N . ASN A 1 376 ? -9.100 -4.936 2.387 1.00 88.69 376 ASN A N 1
ATOM 3009 C CA . ASN A 1 376 ? -9.461 -6.223 2.987 1.00 88.69 376 ASN A CA 1
ATOM 3010 C C . ASN A 1 376 ? -9.166 -6.307 4.494 1.00 88.69 376 ASN A C 1
ATOM 3012 O O . ASN A 1 376 ? -9.738 -7.157 5.169 1.00 88.69 376 ASN A O 1
ATOM 3016 N N . VAL A 1 377 ? -8.262 -5.474 5.017 1.00 89.19 377 VAL A N 1
ATOM 3017 C CA . VAL A 1 377 ? -7.863 -5.491 6.434 1.00 89.19 377 VAL A CA 1
ATOM 3018 C C . VAL A 1 377 ? -8.531 -4.374 7.244 1.00 89.19 377 VAL A C 1
ATOM 3020 O O . VAL A 1 377 ? -8.712 -4.510 8.458 1.00 89.19 377 VAL A O 1
ATOM 3023 N N . LEU A 1 378 ? -8.898 -3.274 6.587 1.00 89.81 378 LEU A N 1
ATOM 3024 C CA . LEU A 1 378 ? -9.571 -2.130 7.197 1.00 89.81 378 LEU A CA 1
ATOM 3025 C C . LEU A 1 378 ? -10.814 -1.720 6.394 1.00 89.81 378 LEU A C 1
ATOM 3027 O O . LEU A 1 378 ? -11.879 -2.309 6.541 1.00 89.81 378 LEU A O 1
ATOM 3031 N N . PHE A 1 379 ? -10.675 -0.666 5.600 1.00 91.88 379 PHE A N 1
ATOM 3032 C CA . PHE A 1 379 ? -11.687 -0.005 4.782 1.00 91.88 379 PHE A CA 1
ATOM 3033 C C . PHE A 1 379 ? -10.939 0.714 3.643 1.00 91.88 379 PHE A C 1
ATOM 3035 O O . PHE A 1 379 ? -9.729 0.521 3.488 1.00 91.88 379 PHE A O 1
ATOM 3042 N N . ASP A 1 380 ? -11.618 1.501 2.808 1.00 92.25 380 ASP A N 1
ATOM 3043 C CA . ASP A 1 380 ? -10.954 2.146 1.672 1.00 92.25 380 ASP A CA 1
ATOM 3044 C C . ASP A 1 380 ? -9.833 3.099 2.130 1.00 92.25 380 ASP A C 1
ATOM 3046 O O . ASP A 1 380 ? -10.002 3.869 3.074 1.00 92.25 380 ASP A O 1
ATOM 3050 N N . VAL A 1 381 ? -8.671 3.079 1.470 1.00 92.31 381 VAL A N 1
ATOM 3051 C CA . VAL A 1 381 ? -7.535 3.929 1.876 1.00 92.31 381 VAL A CA 1
ATOM 3052 C C . VAL A 1 381 ? -7.895 5.418 1.839 1.00 92.31 381 VAL A C 1
ATOM 3054 O O . VAL A 1 381 ? -7.446 6.193 2.683 1.00 92.31 381 VAL A O 1
ATOM 3057 N N . ASN A 1 382 ? -8.796 5.806 0.934 1.00 93.06 382 ASN A N 1
ATOM 3058 C CA . ASN A 1 382 ? -9.266 7.184 0.809 1.00 93.06 382 ASN A CA 1
ATOM 3059 C C . ASN A 1 382 ? -10.176 7.622 1.971 1.00 93.06 382 ASN A C 1
ATOM 3061 O O . ASN A 1 382 ? -10.436 8.811 2.143 1.00 93.06 382 ASN A O 1
ATOM 3065 N N . GLU A 1 383 ? -10.658 6.684 2.788 1.00 94.38 383 GLU A N 1
ATOM 3066 C CA . GLU A 1 383 ? -11.543 6.958 3.923 1.00 94.38 383 GLU A CA 1
ATOM 3067 C C . GLU A 1 383 ? -10.789 7.094 5.254 1.00 94.38 383 GLU A C 1
ATOM 3069 O O . GLU A 1 383 ? -11.409 7.427 6.264 1.00 94.38 383 GLU A O 1
ATOM 3074 N N . VAL A 1 384 ? -9.464 6.884 5.290 1.00 92.94 384 VAL A N 1
ATOM 3075 C CA . VAL A 1 384 ? -8.668 6.865 6.539 1.00 92.94 384 VAL A CA 1
ATOM 3076 C C . VAL A 1 384 ? -8.872 8.118 7.376 1.00 92.94 384 VAL A C 1
ATOM 3078 O O . VAL A 1 384 ? -9.167 8.013 8.569 1.00 92.94 384 VAL A O 1
ATOM 3081 N N . GLU A 1 385 ? -8.786 9.295 6.765 1.00 93.19 385 GLU A N 1
ATOM 3082 C CA . GLU A 1 385 ? -8.968 10.555 7.487 1.00 93.19 385 GLU A CA 1
ATOM 3083 C C . GLU A 1 385 ? -10.421 10.753 7.945 1.00 93.19 385 GLU A C 1
ATOM 3085 O O . GLU A 1 385 ? -10.663 11.152 9.085 1.00 93.19 385 GLU A O 1
ATOM 3090 N N . ASN A 1 386 ? -11.404 10.370 7.126 1.00 93.25 386 ASN A N 1
ATOM 3091 C CA . ASN A 1 386 ? -12.823 10.452 7.489 1.00 93.25 386 ASN A CA 1
ATOM 3092 C C . ASN A 1 386 ? -13.166 9.539 8.676 1.00 93.25 386 ASN A C 1
ATOM 3094 O O . ASN A 1 386 ? -13.901 9.934 9.588 1.00 93.25 386 ASN A O 1
ATOM 3098 N N . VAL A 1 387 ? -12.607 8.327 8.702 1.00 92.44 387 VAL A N 1
ATOM 3099 C CA . VAL A 1 387 ? -12.790 7.386 9.812 1.00 92.44 387 VAL A CA 1
ATOM 3100 C C . VAL A 1 387 ? -12.100 7.905 11.073 1.00 92.44 387 VAL A C 1
ATOM 3102 O O . VAL A 1 387 ? -12.707 7.892 12.145 1.00 92.44 387 VAL A O 1
ATOM 3105 N N . LYS A 1 388 ? -10.873 8.433 10.968 1.00 91.38 388 LYS A N 1
ATOM 3106 C CA . LYS A 1 388 ? -10.171 9.055 12.104 1.00 91.38 388 LYS A CA 1
ATOM 3107 C C . LYS A 1 388 ? -10.961 10.216 12.707 1.00 91.38 388 LYS A C 1
ATOM 3109 O O . LYS A 1 388 ? -11.104 10.280 13.929 1.00 91.38 388 LYS A O 1
ATOM 3114 N N . LEU A 1 389 ? -11.519 11.089 11.868 1.00 92.00 389 LEU A N 1
ATOM 3115 C CA . LEU A 1 389 ? -12.386 12.189 12.300 1.00 92.00 389 LEU A CA 1
ATOM 3116 C C . LEU A 1 389 ? -13.649 11.677 13.000 1.00 92.00 389 LEU A C 1
ATOM 3118 O O . LEU A 1 389 ? -14.012 12.177 14.064 1.00 92.00 389 LEU A O 1
ATOM 3122 N N . SER A 1 390 ? -14.289 10.649 12.439 1.00 90.38 390 SER A N 1
ATOM 3123 C CA . SER A 1 390 ? -15.490 10.037 13.018 1.00 90.38 390 SER A CA 1
ATOM 3124 C C . SER A 1 390 ? -15.217 9.452 14.405 1.00 90.38 390 SER A C 1
ATOM 3126 O O . SER A 1 390 ? -15.985 9.689 15.336 1.00 90.38 390 SER A O 1
ATOM 3128 N N . ILE A 1 391 ? -14.083 8.765 14.578 1.00 89.06 391 ILE A N 1
ATOM 3129 C CA . ILE A 1 391 ? -13.650 8.256 15.885 1.00 89.06 391 ILE A CA 1
ATOM 3130 C C . ILE A 1 391 ? -13.382 9.410 16.860 1.00 89.06 391 ILE A C 1
ATOM 3132 O O . ILE A 1 391 ? -13.841 9.362 17.998 1.00 89.06 391 ILE A O 1
ATOM 3136 N N . GLY A 1 392 ? -12.678 10.460 16.425 1.00 87.00 392 GLY A N 1
ATOM 3137 C CA . GLY A 1 392 ? -12.416 11.631 17.268 1.00 87.00 392 GLY A CA 1
ATOM 3138 C C . GLY A 1 392 ? -13.696 12.346 17.714 1.00 87.00 392 GLY A C 1
ATOM 3139 O O . GLY A 1 392 ? -13.771 12.851 18.832 1.00 87.00 392 GLY A O 1
ATOM 3140 N N . ASN A 1 393 ? -14.735 12.355 16.877 1.00 86.81 393 ASN A N 1
ATOM 3141 C CA . ASN A 1 393 ? -16.047 12.876 17.256 1.00 86.81 393 ASN A CA 1
ATOM 3142 C C . ASN A 1 393 ? -16.741 11.974 18.283 1.00 86.81 393 ASN A C 1
ATOM 3144 O O . ASN A 1 393 ? -17.257 12.490 19.272 1.00 86.81 393 ASN A O 1
ATOM 3148 N N . LEU A 1 394 ? -16.715 10.650 18.098 1.00 85.19 394 LEU A N 1
ATOM 3149 C CA . LEU A 1 394 ? -17.272 9.695 19.065 1.00 85.19 394 LEU A CA 1
ATOM 3150 C C . LEU A 1 394 ? -16.625 9.833 20.447 1.00 85.19 394 LEU A C 1
ATOM 3152 O O . LEU A 1 394 ? -17.331 9.852 21.450 1.00 85.19 394 LEU A O 1
ATOM 3156 N N . GLU A 1 395 ? -15.306 9.998 20.515 1.00 84.25 395 GLU A N 1
ATOM 3157 C CA . GLU A 1 395 ? -14.609 10.223 21.786 1.00 84.25 395 GLU A CA 1
ATOM 3158 C C . GLU A 1 395 ? -15.065 11.498 22.486 1.00 84.25 395 GLU A C 1
ATOM 3160 O O . GLU A 1 395 ? -15.323 11.462 23.685 1.00 84.25 395 GLU A O 1
ATOM 3165 N N . LYS A 1 396 ? -15.262 12.598 21.746 1.00 83.81 396 LYS A N 1
ATOM 3166 C CA . LYS A 1 396 ? -15.809 13.836 22.322 1.00 83.81 396 LYS A CA 1
ATOM 3167 C C . LYS A 1 396 ? -17.188 13.621 22.939 1.00 83.81 396 LYS A C 1
ATOM 3169 O O . LYS A 1 396 ? -17.475 14.228 23.962 1.00 83.81 396 LYS A O 1
ATOM 3174 N N . TYR A 1 397 ? -18.039 12.783 22.342 1.00 78.88 397 TYR A N 1
ATOM 3175 C CA . TYR A 1 397 ? -19.337 12.433 22.932 1.00 78.88 397 TYR A CA 1
ATOM 3176 C C . TYR A 1 397 ? -19.190 11.579 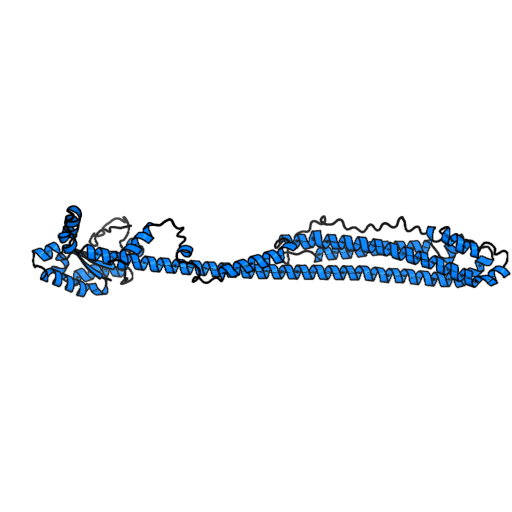24.192 1.00 78.88 397 TYR A C 1
ATOM 3178 O O . TYR A 1 397 ? -19.939 11.778 25.140 1.00 78.88 397 TYR A O 1
ATOM 3186 N N . ILE A 1 398 ? -18.227 10.656 24.216 1.00 74.19 398 ILE A N 1
ATOM 3187 C CA . ILE A 1 398 ? -17.972 9.773 25.362 1.00 74.19 398 ILE A CA 1
ATOM 3188 C C . ILE A 1 398 ? -17.317 10.530 26.532 1.00 74.19 398 ILE A C 1
ATOM 3190 O O . ILE A 1 398 ? -17.521 10.171 27.691 1.00 74.19 398 ILE A O 1
ATOM 3194 N N . ASP A 1 399 ? -16.518 11.558 26.242 1.00 69.50 399 ASP A N 1
ATOM 3195 C CA . ASP A 1 399 ? -15.834 12.384 27.242 1.00 69.50 399 ASP A CA 1
ATOM 3196 C C . ASP A 1 399 ? -16.709 13.500 27.825 1.00 69.50 399 ASP A C 1
ATOM 3198 O O . ASP A 1 399 ? -16.310 14.122 28.814 1.00 69.50 399 ASP A O 1
ATOM 3202 N N . LYS A 1 400 ? -17.913 13.730 27.280 1.00 64.12 400 LYS A N 1
ATOM 3203 C CA . LYS A 1 400 ? -18.908 14.569 27.954 1.00 64.12 400 LYS A CA 1
ATOM 3204 C C . LYS A 1 400 ? -19.250 13.942 29.301 1.00 64.12 400 LYS A C 1
ATOM 3206 O O . LYS A 1 400 ? -19.650 12.784 29.399 1.00 64.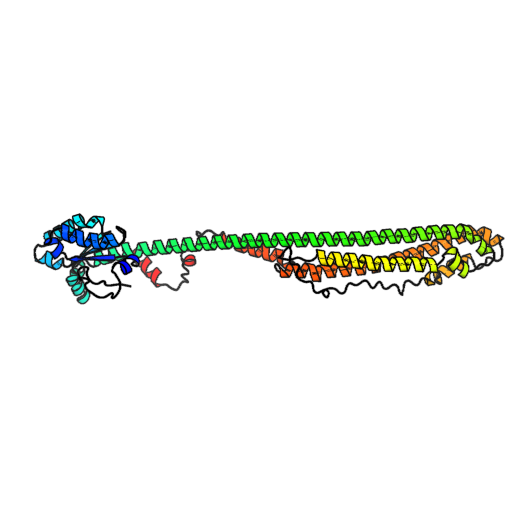12 400 LYS A O 1
ATOM 3211 N N . THR A 1 401 ? -19.022 14.702 30.364 1.00 49.53 401 THR A N 1
ATOM 3212 C CA . THR A 1 401 ? -19.190 14.240 31.737 1.00 49.53 401 THR A CA 1
ATOM 3213 C C . THR A 1 401 ? -20.657 13.897 32.036 1.00 49.53 401 THR A C 1
ATOM 3215 O O . THR A 1 401 ? -21.561 14.561 31.529 1.00 49.53 401 THR A O 1
ATOM 3218 N N . PRO A 1 402 ? -20.929 12.938 32.947 1.00 48.12 402 PRO A N 1
ATOM 3219 C CA . PRO A 1 402 ? -22.282 12.632 33.435 1.00 48.12 402 PRO A CA 1
ATOM 3220 C C . PRO A 1 402 ? -23.036 13.837 34.023 1.00 48.12 402 PRO A C 1
ATOM 3222 O O . PRO A 1 402 ? -24.238 13.759 34.235 1.00 48.12 402 PRO A O 1
ATOM 3225 N N . THR A 1 403 ? -22.347 14.949 34.296 1.00 44.06 403 THR A N 1
ATOM 3226 C CA . THR A 1 403 ? -22.940 16.219 34.735 1.00 44.06 403 THR A CA 1
ATOM 3227 C C . THR A 1 403 ? -23.645 16.994 33.618 1.00 44.06 403 THR A C 1
ATOM 3229 O O . THR A 1 403 ? -24.401 17.909 33.929 1.00 44.06 403 THR A O 1
ATOM 3232 N N . GLU A 1 404 ? -23.412 16.661 32.344 1.00 41.44 404 GLU A N 1
ATOM 3233 C CA . GLU A 1 404 ? -24.113 17.267 31.199 1.00 41.44 404 GLU A CA 1
ATOM 3234 C C . GLU A 1 404 ? -25.324 16.453 30.735 1.00 41.44 404 GLU A C 1
ATOM 3236 O O . GLU A 1 404 ? -26.185 16.986 30.039 1.00 41.44 404 GLU A O 1
ATOM 3241 N N . HIS A 1 405 ? -25.424 15.188 31.149 1.00 44.06 405 HIS A N 1
ATOM 3242 C CA . HIS A 1 405 ? -26.610 14.385 30.904 1.00 44.06 405 HIS A CA 1
ATOM 3243 C C . HIS A 1 405 ? -27.625 14.618 32.014 1.00 44.06 405 HIS A C 1
ATOM 3245 O O . HIS A 1 405 ? -27.368 14.356 33.192 1.00 44.06 405 HIS A O 1
ATOM 3251 N N . THR A 1 406 ? -28.806 15.117 31.652 1.00 45.00 406 THR A N 1
ATOM 3252 C CA . THR A 1 406 ? -29.898 15.214 32.625 1.00 45.00 406 THR A CA 1
ATOM 3253 C C . THR A 1 406 ? -30.248 13.810 33.123 1.00 45.00 406 THR A C 1
ATOM 3255 O O . THR A 1 406 ? -30.154 12.830 32.384 1.00 45.00 406 THR A O 1
ATOM 3258 N N . PHE A 1 407 ? -30.675 13.682 34.385 1.00 40.66 407 PHE A N 1
ATOM 3259 C CA . PHE A 1 407 ? -31.176 12.411 34.924 1.00 40.66 407 PHE A CA 1
ATOM 3260 C C . PHE A 1 407 ? -32.184 11.764 33.955 1.00 40.66 407 PHE A C 1
ATOM 3262 O O . PHE A 1 407 ? -32.124 10.566 33.720 1.00 40.66 407 PHE A O 1
ATOM 3269 N N . GLU A 1 408 ? -33.026 12.573 33.306 1.00 43.00 408 GLU A N 1
ATOM 3270 C CA . GLU A 1 408 ? -34.015 12.171 32.297 1.00 43.00 408 GLU A CA 1
ATOM 3271 C C . GLU A 1 408 ? -33.398 11.460 31.071 1.00 43.00 408 GLU A C 1
ATOM 3273 O O . GLU A 1 408 ? -33.968 10.470 30.601 1.00 43.00 408 GLU A O 1
ATOM 3278 N N . GLU A 1 409 ? -32.214 11.882 30.614 1.00 43.59 409 GLU A N 1
ATOM 3279 C CA . GLU A 1 409 ? -31.450 11.231 29.537 1.00 43.59 409 GLU A CA 1
ATOM 3280 C C . GLU A 1 409 ? -30.819 9.905 29.987 1.00 43.59 409 GLU A C 1
ATOM 3282 O O . GLU A 1 409 ? -30.838 8.926 29.242 1.00 43.59 409 GLU A O 1
ATOM 3287 N N . ILE A 1 410 ? -30.322 9.837 31.226 1.00 42.19 410 ILE A N 1
ATOM 3288 C CA . ILE A 1 410 ? -29.660 8.642 31.780 1.00 42.19 410 ILE A CA 1
ATOM 3289 C C . ILE A 1 410 ? -30.665 7.516 32.074 1.00 42.19 410 ILE A C 1
ATOM 3291 O O . ILE A 1 410 ? -30.339 6.337 31.920 1.00 42.19 410 ILE A O 1
ATOM 3295 N N . VAL A 1 411 ? -31.897 7.839 32.494 1.00 40.16 411 VAL A N 1
ATOM 3296 C CA . VAL A 1 411 ? -32.925 6.817 32.785 1.00 40.16 411 VAL A CA 1
ATOM 3297 C C . VAL A 1 411 ? -33.836 6.479 31.604 1.00 40.16 411 VAL A C 1
ATOM 3299 O O . VAL A 1 411 ? -34.716 5.633 31.767 1.00 40.16 411 VAL A O 1
ATOM 3302 N N . GLY A 1 412 ? -33.637 7.084 30.428 1.00 36.78 412 GLY A N 1
ATOM 3303 C CA . GLY A 1 412 ? -34.482 6.829 29.257 1.00 36.78 412 GLY A CA 1
ATOM 3304 C C . GLY A 1 412 ? -35.943 7.226 29.484 1.00 36.78 412 GLY A C 1
ATOM 3305 O O . GLY A 1 412 ? -36.853 6.587 28.954 1.00 36.78 412 GLY A O 1
ATOM 3306 N N . ILE A 1 413 ? -36.190 8.269 30.285 1.00 41.09 413 ILE A N 1
ATOM 3307 C CA . ILE A 1 413 ? -37.541 8.793 30.505 1.00 41.09 413 ILE A CA 1
ATOM 3308 C C . ILE A 1 413 ? -37.853 9.709 29.322 1.00 41.09 413 ILE A C 1
ATOM 3310 O O . ILE A 1 413 ? -37.816 10.933 29.425 1.00 41.09 413 ILE A O 1
ATOM 3314 N N . SER A 1 414 ? -38.157 9.114 28.163 1.00 37.69 414 SER A N 1
ATOM 3315 C CA . SER A 1 414 ? -38.854 9.850 27.104 1.00 37.69 414 SER A CA 1
ATOM 3316 C C . SER A 1 414 ? -40.116 10.444 27.737 1.00 37.69 414 SER A C 1
ATOM 3318 O O . SER A 1 414 ? -40.818 9.730 28.452 1.00 37.69 414 SER A O 1
ATOM 3320 N N . GLY A 1 415 ? -40.349 11.747 27.567 1.00 40.31 415 GLY A N 1
ATOM 3321 C CA . GLY A 1 415 ? -41.311 12.557 28.326 1.00 40.31 415 GLY A CA 1
ATOM 3322 C C . GLY A 1 415 ? -42.789 12.153 28.223 1.00 40.31 415 GLY A C 1
ATOM 3323 O O . GLY A 1 415 ? -43.608 12.942 27.765 1.00 40.31 415 GLY A O 1
ATOM 3324 N N . LYS A 1 416 ? -43.147 10.955 28.693 1.00 37.44 416 LYS A N 1
ATOM 3325 C CA . LYS A 1 416 ? -44.513 10.426 28.773 1.00 37.44 416 LYS A CA 1
ATOM 3326 C C . LYS A 1 416 ? -44.922 9.931 30.161 1.00 37.44 416 LYS A C 1
ATOM 3328 O O . LYS A 1 416 ? -46.095 9.636 30.346 1.00 37.44 416 LYS A O 1
ATOM 3333 N N . ASP A 1 417 ? -44.037 9.938 31.157 1.00 44.03 417 ASP A N 1
ATOM 3334 C CA . ASP A 1 417 ? -44.432 9.663 32.546 1.00 44.03 417 ASP A CA 1
ATOM 3335 C C . ASP A 1 417 ? -44.798 10.953 33.297 1.00 44.03 417 ASP A C 1
ATOM 3337 O O . ASP A 1 417 ? -44.134 11.407 34.233 1.00 44.03 417 ASP A O 1
ATOM 3341 N N . GLU A 1 418 ? -45.942 11.528 32.914 1.00 42.62 418 GLU A N 1
ATOM 3342 C CA . GLU A 1 418 ? -46.641 12.595 33.655 1.00 42.62 418 GLU A CA 1
ATOM 3343 C C . GLU A 1 418 ? -46.929 12.213 35.126 1.00 42.62 418 GLU A C 1
ATOM 3345 O O . GLU A 1 418 ? -47.170 13.071 35.982 1.00 42.62 418 GLU A O 1
ATOM 3350 N N . TYR A 1 419 ? -46.859 10.917 35.440 1.00 42.88 419 TYR A N 1
ATOM 3351 C CA . TYR A 1 419 ? -47.126 10.343 36.752 1.00 42.88 419 TYR A CA 1
ATOM 3352 C C . TYR A 1 419 ? -46.073 10.724 37.813 1.00 42.88 419 TYR A C 1
ATOM 3354 O O . TYR A 1 419 ? -46.426 11.047 38.951 1.00 42.88 419 TYR A O 1
ATOM 3362 N N . LEU A 1 420 ? -44.784 10.772 37.447 1.00 39.97 420 LEU A N 1
ATOM 3363 C CA . LEU A 1 420 ? -43.690 11.148 38.361 1.00 39.97 420 LEU A CA 1
ATOM 3364 C C . LEU A 1 420 ? -43.643 12.665 38.613 1.00 39.97 420 LEU A C 1
ATOM 3366 O O . LEU A 1 420 ? -43.484 13.095 39.761 1.00 39.97 420 LEU A O 1
ATOM 3370 N N . LYS A 1 421 ? -43.897 13.488 37.581 1.00 42.28 421 LYS A N 1
ATOM 3371 C CA . LYS A 1 421 ? -43.975 14.960 37.709 1.00 42.28 421 LYS A CA 1
ATOM 3372 C C . LYS A 1 421 ? -45.138 15.412 38.606 1.00 42.28 421 LYS A C 1
ATOM 3374 O O . LYS A 1 421 ? -44.968 16.342 39.398 1.00 42.28 421 LYS A O 1
ATOM 3379 N N . LYS A 1 422 ? -46.292 14.728 38.565 1.00 46.31 422 LYS A N 1
ATOM 3380 C CA . LYS A 1 422 ? -47.430 15.005 39.469 1.00 46.31 422 LYS A CA 1
ATOM 3381 C C . LYS A 1 422 ? -47.132 14.676 40.934 1.00 46.31 422 LYS A C 1
ATOM 3383 O O . LYS A 1 422 ? -47.614 15.378 41.822 1.00 46.31 422 LYS A O 1
ATOM 3388 N N . ARG A 1 423 ? -46.338 13.635 41.207 1.00 41.59 423 ARG A N 1
ATOM 3389 C CA . ARG A 1 423 ? -46.070 13.172 42.580 1.00 41.59 423 ARG A CA 1
ATOM 3390 C C . ARG A 1 423 ? -45.000 14.004 43.296 1.00 41.59 423 ARG A C 1
ATOM 3392 O O . ARG A 1 423 ? -45.109 14.196 44.504 1.00 41.59 423 ARG A O 1
ATOM 3399 N N . LEU A 1 424 ? -44.033 14.558 42.560 1.00 40.25 424 LEU A N 1
ATOM 3400 C CA . LEU A 1 424 ? -43.015 15.467 43.108 1.00 40.25 424 LEU A CA 1
ATOM 3401 C C . LEU A 1 424 ? -43.553 16.886 43.357 1.00 40.25 424 LEU A C 1
ATOM 3403 O O . LEU A 1 424 ? -43.264 17.463 44.402 1.00 40.25 424 LEU A O 1
ATOM 3407 N N . LYS A 1 425 ? -44.424 17.422 42.485 1.00 39.19 425 LYS A N 1
ATOM 3408 C CA . LYS A 1 425 ? -45.055 18.739 42.720 1.00 39.19 425 LYS A CA 1
ATOM 3409 C C . LYS A 1 425 ? -45.982 18.769 43.941 1.00 39.19 425 LYS A C 1
ATOM 3411 O O . LYS A 1 425 ? -46.134 19.817 44.555 1.00 39.19 425 LYS A O 1
ATOM 3416 N N . LYS A 1 426 ? -46.564 17.631 44.333 1.00 36.28 426 LYS A N 1
ATOM 3417 C CA . LYS A 1 426 ? -47.486 17.556 45.479 1.00 36.28 426 LYS A CA 1
ATOM 3418 C C . LYS A 1 426 ? -46.794 17.521 46.851 1.00 36.28 426 LYS A C 1
ATOM 3420 O O . LYS A 1 426 ? -47.486 17.589 47.854 1.00 36.28 426 LYS A O 1
ATOM 3425 N N . LYS A 1 427 ? -45.459 17.408 46.908 1.00 37.75 427 LYS A N 1
ATOM 3426 C CA . LYS A 1 427 ? -44.677 17.387 48.162 1.00 37.75 427 LYS A CA 1
ATOM 3427 C C . LYS A 1 427 ? -43.985 18.714 48.503 1.00 37.75 427 LYS A C 1
ATOM 3429 O O . LYS A 1 427 ? -43.358 18.792 49.547 1.00 37.75 427 LYS A O 1
ATOM 3434 N N . ILE A 1 428 ? -44.078 19.729 47.638 1.00 34.00 428 ILE A N 1
ATOM 3435 C CA . ILE A 1 428 ? -43.449 21.049 47.857 1.00 34.00 428 ILE A CA 1
ATOM 3436 C C . ILE A 1 428 ? -44.478 22.107 48.310 1.00 34.00 428 ILE A C 1
ATOM 3438 O O . ILE A 1 428 ? -44.102 23.201 48.709 1.00 34.00 428 ILE A O 1
ATOM 3442 N N . ILE A 1 429 ? -45.777 21.787 48.324 1.00 33.66 429 ILE A N 1
ATOM 3443 C CA . ILE A 1 429 ? -46.824 22.683 48.844 1.00 33.66 429 ILE A CA 1
ATOM 3444 C C . ILE A 1 429 ? -47.754 21.895 49.770 1.00 33.66 429 ILE A C 1
ATOM 3446 O O . ILE A 1 429 ? -48.815 21.444 49.348 1.00 33.66 429 ILE A O 1
ATOM 3450 N N . THR A 1 430 ? -47.266 21.672 50.988 1.00 33.66 430 THR A N 1
ATOM 3451 C CA . THR A 1 430 ? -47.918 21.425 52.297 1.00 33.66 430 THR A CA 1
ATOM 3452 C C . THR A 1 430 ? -46.822 20.939 53.225 1.00 33.66 430 THR A C 1
ATOM 3454 O O . THR A 1 430 ? -46.853 21.327 54.407 1.00 33.66 430 THR A O 1
#

pLDDT: mean 75.9, std 18.77, range [29.47, 98.0]

Organism: NCBI:txid1403945

Radius of gyration: 52.58 Å; chains: 1; bounding box: 107×59×139 Å